Protein AF-A0A7V9NZJ7-F1 (afdb_monomer_lite)

Radius of gyration: 28.9 Å; chains: 1; bounding box: 64×53×87 Å

Foldseek 3Di:
DPDPAFFPPPLQVPLVPVPPDFKWKKKKKKKKFKDDPDPVQLQFWKKKKFWDFDDDPQFKHWPDKDKPDQAPDWDADPQGIIIGIRGRDGNVVVVHRMIMIIITMMGGAQAQQVLVVPWDPDDPDDPLVVLLDDDPLQNLVDPVLLVVLVPQDDPDPLSSLQSLLVVLLVQEDEDDDDPDDQGQVRCNVVSYDHLRNSARVSSSSCSNVVWRKFKFWFWFQDPVFAIDTGIWMWTQDRGRGTHTAGSRQVNDPPRPGHNGDDRRGTGTRGRDPPDDSMDMDTDDPDDRMDIDMGMTMDTVSVVLSVLSVVLVVCVSRVVLVSNLVSLVVNCVVPVLQLSSLLSNLLSCLLVVNNVSSVVSLVSSCVSDDALLSNLSSLQSQLLSCLSVLNLPSNLVSNVSSVVSPDQPLVSLVVDCSNVSVPVPVSSVVVSVVNVVVVVVVVVD

Secondary structure (DSSP, 8-state):
----SS---TTTGGGGGTT---EEEEEEEEEEEEE-SSGGGGG--EEEEEEE---BTTTEEEEEEEESS--SEEEE-TT--EEEEEEEE-TTTTT-SEEEEEEEEEEE--SHHHHTTS-----TT---GGGGS--TT--TTSHHHHHHHHH---SSHHHHHHHHHHHHHHH-EE---SS---HHHHHHHHTEE-HHHHHHHHHHHHHHTT--EEEEEEEEE-TTS-EEEEEEEEEEETTTEEEEE-STTTSSTT----SS---S--EEEES-SS--SEEEEESSS----EEEEEEEEEEHHHHHHHHHHHHHHHHHTT-HHHHHHHHHHHHHH-TT-HHHHHHHHHHHHHTT-HHHHHHHHHHHHHT--SHHHHHHHHHHHHHHHHHTT-HHHHHHHHHHHHHTT---GGGGGT-GGGGGGTT-HHHHHHHHHHHHHHHHHTT-

Structure (mmCIF, N/CA/C/O backbone):
data_AF-A0A7V9NZJ7-F1
#
_entry.id   AF-A0A7V9NZJ7-F1
#
loop_
_atom_site.group_PDB
_atom_site.id
_atom_site.type_symbol
_atom_site.label_atom_id
_atom_site.label_alt_id
_atom_site.label_comp_id
_atom_site.label_asym_id
_atom_site.label_entity_id
_atom_site.label_seq_id
_atom_site.pdbx_PDB_ins_code
_atom_site.Cartn_x
_atom_site.Cartn_y
_atom_site.Cartn_z
_atom_site.occupancy
_atom_site.B_iso_or_equiv
_atom_site.auth_seq_id
_atom_site.auth_comp_id
_atom_site.auth_asym_id
_atom_site.auth_atom_id
_atom_site.pdbx_PDB_model_num
ATOM 1 N N . MET A 1 1 ? 18.614 18.823 -42.429 1.00 33.00 1 MET A N 1
ATOM 2 C CA . MET A 1 1 ? 18.811 18.568 -40.984 1.00 33.00 1 MET A CA 1
ATOM 3 C C . MET A 1 1 ? 17.503 18.746 -40.185 1.00 33.00 1 MET A C 1
ATOM 5 O O . MET A 1 1 ? 17.536 19.341 -39.121 1.00 33.00 1 MET A O 1
ATOM 9 N N . ILE A 1 2 ? 16.348 18.247 -40.675 1.00 29.45 2 ILE A N 1
ATOM 10 C CA . ILE A 1 2 ? 15.024 18.348 -39.999 1.00 29.45 2 ILE A CA 1
ATOM 11 C C . ILE A 1 2 ? 14.151 17.109 -40.333 1.00 29.45 2 ILE A C 1
ATOM 13 O O . ILE A 1 2 ? 13.034 17.234 -40.807 1.00 29.45 2 ILE A O 1
ATOM 17 N N . TYR A 1 3 ? 14.663 15.882 -40.166 1.00 27.58 3 TYR A N 1
ATOM 18 C CA . TYR A 1 3 ? 13.853 14.658 -40.391 1.00 27.58 3 TYR A CA 1
ATOM 19 C C . TYR A 1 3 ? 14.073 13.540 -39.357 1.00 27.58 3 TYR A C 1
ATOM 21 O O . TYR A 1 3 ? 13.580 12.434 -39.530 1.00 27.58 3 TYR A O 1
ATOM 29 N N . PHE A 1 4 ? 14.770 13.817 -38.251 1.00 34.81 4 PHE A N 1
ATOM 30 C CA . PHE A 1 4 ? 15.148 12.799 -37.258 1.00 34.81 4 PHE A CA 1
ATOM 31 C C . PHE A 1 4 ? 14.179 12.663 -36.066 1.00 34.81 4 PHE A C 1
ATOM 33 O O . PHE A 1 4 ? 14.519 12.019 -35.080 1.00 34.81 4 PHE A O 1
ATOM 40 N N . GLN A 1 5 ? 12.998 13.295 -36.103 1.00 34.09 5 GLN A N 1
ATOM 41 C CA . GLN A 1 5 ? 12.255 13.609 -34.870 1.00 34.09 5 GLN A CA 1
ATOM 42 C C . GLN A 1 5 ? 10.974 12.813 -34.586 1.00 34.09 5 GLN A C 1
ATOM 44 O O . GLN A 1 5 ? 10.240 13.155 -33.664 1.00 34.09 5 GLN A O 1
ATOM 49 N N . LYS A 1 6 ? 10.688 11.733 -35.306 1.00 40.31 6 LYS A N 1
ATOM 50 C CA . LYS A 1 6 ? 9.642 10.781 -34.902 1.00 40.31 6 LYS A CA 1
ATOM 51 C C . LYS A 1 6 ? 10.144 9.375 -35.188 1.00 40.31 6 LYS A C 1
ATOM 53 O O . LYS A 1 6 ? 11.009 9.212 -36.033 1.00 40.31 6 LYS A O 1
ATOM 58 N N . TYR A 1 7 ? 9.568 8.387 -34.513 1.00 48.06 7 TYR A N 1
ATOM 59 C CA . TYR A 1 7 ? 9.777 6.951 -34.750 1.00 48.06 7 TYR A CA 1
ATOM 60 C C . TYR A 1 7 ? 10.950 6.322 -33.986 1.00 48.06 7 TYR A C 1
ATOM 62 O O . TYR A 1 7 ? 11.879 5.774 -34.560 1.00 48.06 7 TYR A O 1
ATOM 70 N N . VAL A 1 8 ? 10.832 6.307 -32.653 1.00 45.94 8 VAL A N 1
ATOM 71 C CA . VAL A 1 8 ? 11.289 5.153 -31.863 1.00 45.94 8 VAL A CA 1
ATOM 72 C C . VAL A 1 8 ? 10.208 4.810 -30.838 1.00 45.94 8 VAL A C 1
ATOM 74 O O . VAL A 1 8 ? 10.209 5.314 -29.717 1.00 45.94 8 VAL A O 1
ATOM 77 N N . LEU A 1 9 ? 9.198 4.040 -31.257 1.00 43.78 9 LEU A N 1
ATOM 78 C CA . LEU A 1 9 ? 8.017 3.770 -30.422 1.00 43.78 9 LEU A CA 1
ATOM 79 C C . LEU A 1 9 ? 7.878 2.301 -29.997 1.00 43.78 9 LEU A C 1
ATOM 81 O O . LEU A 1 9 ? 7.206 2.036 -29.003 1.00 43.78 9 LEU A O 1
ATOM 85 N N . PHE A 1 10 ? 8.480 1.342 -30.711 1.00 44.69 10 PHE A N 1
ATOM 86 C CA . PHE A 1 10 ? 8.001 -0.038 -30.595 1.00 44.69 10 PHE A CA 1
ATOM 87 C C . PHE A 1 10 ? 8.558 -0.850 -29.427 1.00 44.69 10 PHE A C 1
ATOM 89 O O . PHE A 1 10 ? 7.776 -1.513 -28.752 1.00 44.69 10 PHE A O 1
ATOM 96 N N . ILE A 1 11 ? 9.851 -0.737 -29.101 1.00 47.97 11 ILE A N 1
ATOM 97 C CA . ILE A 1 11 ? 10.408 -1.464 -27.942 1.00 47.97 11 ILE A CA 1
ATOM 98 C C . ILE A 1 11 ? 9.676 -1.032 -26.641 1.00 47.97 11 ILE A C 1
ATOM 100 O O . ILE A 1 11 ? 9.619 -1.780 -25.667 1.00 47.97 11 ILE A O 1
ATOM 104 N N . PHE A 1 12 ? 9.068 0.167 -26.611 1.00 45.16 12 PHE A N 1
ATOM 105 C CA . PHE A 1 12 ? 8.536 0.803 -25.396 1.00 45.16 12 PHE A CA 1
ATOM 106 C C . PHE A 1 12 ? 7.021 0.650 -25.180 1.00 45.16 12 PHE A C 1
ATOM 108 O O . PHE A 1 12 ? 6.552 0.882 -24.068 1.00 45.16 12 PHE A O 1
ATOM 115 N N . LEU A 1 13 ? 6.253 0.198 -26.182 1.00 40.97 13 LEU A N 1
ATOM 116 C CA . LEU A 1 13 ? 4.822 -0.136 -26.020 1.00 40.97 13 LEU A CA 1
ATOM 117 C C . LEU A 1 13 ? 4.580 -1.251 -24.982 1.00 40.97 13 LEU A C 1
ATOM 119 O O . LEU A 1 13 ? 3.472 -1.417 -24.487 1.00 40.97 13 LEU A O 1
ATOM 123 N N . VAL A 1 14 ? 5.638 -1.971 -24.617 1.00 44.75 14 VAL A N 1
ATOM 124 C CA . VAL A 1 14 ? 5.648 -3.125 -23.717 1.00 44.75 14 VAL A CA 1
ATOM 125 C C . VAL A 1 14 ? 5.665 -2.750 -22.231 1.00 44.75 14 VAL A C 1
ATOM 127 O O . VAL A 1 14 ? 5.232 -3.533 -21.393 1.00 44.75 14 VAL A O 1
ATOM 130 N N . LEU A 1 15 ? 6.130 -1.550 -21.874 1.00 41.34 15 LEU A N 1
ATOM 131 C CA . LEU A 1 15 ? 6.239 -1.145 -20.465 1.00 41.34 15 LEU A CA 1
ATOM 132 C C . LEU A 1 15 ? 4.895 -0.739 -19.840 1.00 41.34 15 LEU A C 1
ATOM 134 O O . LEU A 1 15 ? 4.822 -0.517 -18.633 1.00 41.34 15 LEU A O 1
ATOM 138 N N . LEU A 1 16 ? 3.819 -0.705 -20.633 1.00 38.94 16 LEU A N 1
ATOM 139 C CA . LEU A 1 16 ? 2.451 -0.537 -20.134 1.00 38.94 16 LEU A CA 1
ATOM 140 C C . LEU A 1 16 ? 1.949 -1.754 -19.335 1.00 38.94 16 LEU A C 1
ATOM 142 O O . LEU A 1 16 ? 1.051 -1.589 -18.509 1.00 38.94 16 LEU A O 1
ATOM 146 N N . ASP A 1 17 ? 2.567 -2.930 -19.498 1.00 36.38 17 ASP A N 1
ATOM 147 C CA . ASP A 1 17 ? 2.198 -4.153 -18.769 1.00 36.38 17 ASP A CA 1
ATOM 148 C C . ASP A 1 17 ? 2.921 -4.327 -17.417 1.00 36.38 17 ASP A C 1
ATOM 150 O O . ASP A 1 17 ? 2.746 -5.338 -16.740 1.00 36.38 17 ASP A O 1
ATOM 154 N N . LEU A 1 18 ? 3.659 -3.319 -16.929 1.00 40.25 18 LEU A N 1
ATOM 155 C CA . LEU A 1 18 ? 4.255 -3.335 -15.577 1.00 40.25 18 LEU A CA 1
ATOM 156 C C . LEU A 1 18 ? 3.241 -3.138 -14.430 1.00 40.25 18 LEU A C 1
ATOM 158 O O . LEU A 1 18 ? 3.627 -2.927 -13.282 1.00 40.25 18 LEU A O 1
ATOM 162 N N . ASN A 1 19 ? 1.937 -3.233 -14.693 1.00 38.91 19 ASN A N 1
ATOM 163 C CA . ASN A 1 19 ? 0.907 -3.101 -13.659 1.00 38.91 19 ASN A CA 1
ATOM 164 C C . ASN A 1 19 ? 0.523 -4.418 -12.970 1.00 38.91 19 ASN A C 1
ATOM 166 O O . ASN A 1 19 ? -0.465 -4.457 -12.233 1.00 38.91 19 ASN A O 1
ATOM 170 N N . SER A 1 20 ? 1.281 -5.502 -13.154 1.00 36.44 20 SER A N 1
ATOM 171 C CA . SER A 1 20 ? 0.914 -6.792 -12.566 1.00 36.44 20 SER A CA 1
ATOM 172 C C . SER A 1 20 ? 2.040 -7.529 -11.850 1.00 36.44 20 SER A C 1
ATOM 174 O O . SER A 1 20 ? 2.214 -8.718 -12.083 1.00 36.44 20 SER A O 1
ATOM 176 N N . LEU A 1 21 ? 2.723 -6.893 -10.894 1.00 40.41 21 LEU A N 1
ATOM 177 C CA . LEU A 1 21 ? 3.307 -7.625 -9.763 1.00 40.41 21 LEU A CA 1
ATOM 178 C C . LEU A 1 21 ? 3.013 -6.872 -8.456 1.00 40.41 21 LEU A C 1
ATOM 180 O O . LEU A 1 21 ? 3.384 -5.723 -8.258 1.00 40.41 21 LEU A O 1
ATOM 184 N N . ALA A 1 22 ? 2.246 -7.531 -7.588 1.00 55.06 22 ALA A N 1
ATOM 185 C CA . ALA A 1 22 ? 1.467 -6.988 -6.474 1.00 55.06 22 ALA A CA 1
ATOM 186 C C . ALA A 1 22 ? 2.291 -6.573 -5.233 1.00 55.06 22 ALA A C 1
ATOM 188 O O . ALA A 1 22 ? 1.862 -6.795 -4.099 1.00 55.06 22 ALA A O 1
ATOM 189 N N . GLN A 1 23 ? 3.470 -5.985 -5.437 1.00 67.75 23 GLN A N 1
ATOM 190 C CA . GLN A 1 23 ? 4.415 -5.615 -4.387 1.00 67.75 23 GLN A CA 1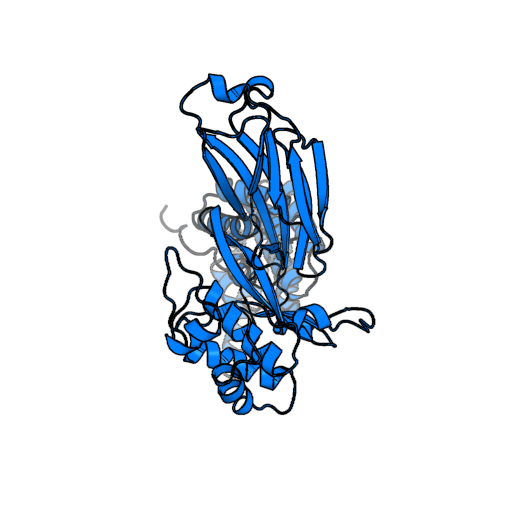
ATOM 191 C C . GLN A 1 23 ? 4.883 -4.165 -4.566 1.00 67.75 23 GLN A C 1
ATOM 193 O O . GLN A 1 23 ? 5.231 -3.770 -5.674 1.00 67.75 23 GLN A O 1
ATOM 198 N N . ARG A 1 24 ? 4.885 -3.367 -3.491 1.00 80.00 24 ARG A N 1
ATOM 199 C CA . ARG A 1 24 ? 5.518 -2.037 -3.478 1.00 80.00 24 ARG A CA 1
ATOM 200 C C . ARG A 1 24 ? 6.607 -1.987 -2.428 1.00 80.00 24 ARG A C 1
ATOM 202 O O . ARG A 1 24 ? 6.366 -2.374 -1.288 1.00 80.00 24 ARG A O 1
ATOM 209 N N . ASP A 1 25 ? 7.758 -1.458 -2.810 1.00 85.62 25 ASP A N 1
ATOM 210 C CA . ASP A 1 25 ? 8.881 -1.224 -1.914 1.00 85.62 25 ASP A CA 1
ATOM 211 C C . ASP A 1 25 ? 8.935 0.259 -1.553 1.00 85.62 25 ASP A C 1
ATOM 213 O O . ASP A 1 25 ? 8.889 1.146 -2.406 1.00 85.62 25 ASP A O 1
ATOM 217 N N . LEU A 1 26 ? 8.989 0.538 -0.260 1.00 89.19 26 LEU A N 1
ATOM 218 C CA . LEU A 1 26 ? 8.796 1.860 0.306 1.00 89.19 26 LEU A CA 1
ATOM 219 C C . LEU A 1 26 ? 9.878 2.147 1.348 1.00 89.19 26 LEU A C 1
ATOM 221 O O . LEU A 1 26 ? 10.315 1.263 2.082 1.00 89.19 26 LEU A O 1
ATOM 225 N N . ILE A 1 27 ? 10.258 3.414 1.470 1.00 92.75 27 ILE A N 1
ATOM 226 C CA . ILE A 1 27 ? 11.019 3.924 2.608 1.00 92.75 27 ILE A CA 1
ATOM 227 C C . ILE A 1 27 ? 10.071 4.771 3.448 1.00 92.75 27 ILE A C 1
ATOM 229 O O . ILE A 1 27 ? 9.738 5.896 3.077 1.00 92.75 27 ILE A O 1
ATOM 233 N N . LEU A 1 28 ? 9.643 4.229 4.584 1.00 95.69 28 LEU A N 1
ATOM 234 C CA . LEU A 1 28 ? 8.806 4.923 5.554 1.00 95.69 28 LEU A CA 1
ATOM 235 C C . LEU A 1 28 ? 9.693 5.607 6.591 1.00 95.69 28 LEU A C 1
ATOM 237 O O . LEU A 1 28 ? 10.526 4.961 7.221 1.00 95.69 28 LEU A O 1
ATOM 241 N N . LYS A 1 29 ? 9.478 6.896 6.830 1.00 96.38 29 LYS A N 1
ATOM 242 C CA . LYS A 1 29 ? 10.097 7.622 7.938 1.00 96.38 29 LYS A CA 1
ATOM 243 C C . LYS A 1 29 ? 9.020 8.088 8.894 1.00 96.38 29 LYS A C 1
ATOM 245 O O . LYS A 1 29 ? 8.094 8.775 8.471 1.00 96.38 29 LYS A O 1
ATOM 250 N N . ARG A 1 30 ? 9.172 7.750 10.171 1.00 96.25 30 ARG A N 1
ATOM 251 C CA . ARG A 1 30 ? 8.330 8.255 11.260 1.00 96.25 30 ARG A CA 1
ATOM 252 C C . ARG A 1 30 ? 9.206 8.994 12.248 1.00 96.25 30 ARG A C 1
ATOM 254 O O . ARG A 1 30 ? 10.313 8.546 12.557 1.00 96.25 30 ARG A O 1
ATOM 261 N N . SER A 1 31 ? 8.734 10.134 12.732 1.00 94.62 31 SER A N 1
ATOM 262 C CA . SER A 1 31 ? 9.536 10.959 13.626 1.00 94.62 31 SER A CA 1
ATOM 263 C C . SER A 1 31 ? 8.734 11.687 14.687 1.00 94.62 31 SER A C 1
ATOM 265 O O . SER A 1 31 ? 7.690 12.270 14.408 1.00 94.62 31 SER A O 1
ATOM 267 N N . LEU A 1 32 ? 9.277 11.693 15.900 1.00 93.62 32 LEU A N 1
ATOM 268 C CA . LEU A 1 32 ? 8.816 12.518 17.006 1.00 93.62 32 LEU A CA 1
ATOM 269 C C . LEU A 1 32 ? 9.651 13.789 17.014 1.00 93.62 32 LEU A C 1
ATOM 271 O O . LEU A 1 32 ? 10.858 13.736 17.244 1.00 93.62 32 LEU A O 1
ATOM 275 N N . THR A 1 33 ? 9.026 14.925 16.726 1.00 91.00 33 THR A N 1
ATOM 276 C CA . THR A 1 33 ? 9.670 16.238 16.824 1.00 91.00 33 THR A CA 1
ATOM 277 C C . THR A 1 33 ? 9.140 16.961 18.044 1.00 91.00 33 THR A C 1
ATOM 279 O O . THR A 1 33 ? 7.929 17.165 18.162 1.00 91.00 33 THR A O 1
ATOM 282 N N . ILE A 1 34 ? 10.043 17.360 18.933 1.00 85.56 34 ILE A N 1
ATOM 283 C CA . ILE A 1 34 ? 9.694 18.205 20.068 1.00 85.56 34 ILE A CA 1
ATOM 284 C C . ILE A 1 34 ? 9.674 19.654 19.615 1.00 85.56 34 ILE A C 1
ATOM 286 O O . ILE A 1 34 ? 10.623 20.153 19.012 1.00 85.56 34 ILE A O 1
ATOM 290 N N . LYS A 1 35 ? 8.580 20.337 19.937 1.00 84.12 35 LYS A N 1
ATOM 291 C CA . LYS A 1 35 ? 8.492 21.790 19.893 1.00 84.12 35 LYS A CA 1
ATOM 292 C C . LYS A 1 35 ? 8.409 22.294 21.320 1.00 84.12 35 LYS A C 1
ATOM 294 O O . LYS A 1 35 ? 7.365 22.158 21.959 1.00 84.12 35 LYS A O 1
ATOM 299 N N . CYS A 1 36 ? 9.505 22.872 21.791 1.00 75.62 36 CYS A N 1
ATOM 300 C CA . CYS A 1 36 ? 9.575 23.465 23.110 1.00 75.62 36 CYS A CA 1
ATOM 301 C C . CYS A 1 36 ? 9.910 24.962 23.000 1.00 75.62 36 CYS A C 1
ATOM 303 O O . CYS A 1 36 ? 10.921 25.296 22.381 1.00 75.62 36 CYS A O 1
ATOM 305 N N . PRO A 1 37 ? 9.088 25.856 23.576 1.00 70.56 37 PRO A N 1
ATOM 306 C CA . PRO A 1 37 ? 9.352 27.291 23.576 1.00 70.56 37 PRO A CA 1
ATOM 307 C C . PRO A 1 37 ? 10.453 27.717 24.565 1.00 70.56 37 PRO A C 1
ATOM 309 O O . PRO A 1 37 ? 11.031 28.781 24.372 1.00 70.56 37 PRO A O 1
ATOM 312 N N . ASN A 1 38 ? 10.768 26.912 25.592 1.00 74.44 38 ASN A N 1
ATOM 313 C CA . ASN A 1 38 ? 11.798 27.223 26.594 1.00 74.44 38 ASN A CA 1
ATOM 314 C C . ASN A 1 38 ? 12.876 26.108 26.663 1.00 74.44 38 ASN A C 1
ATOM 316 O O . ASN A 1 38 ? 12.542 24.949 26.929 1.00 74.44 38 ASN A O 1
ATOM 320 N N . PRO A 1 39 ? 14.166 26.431 26.454 1.00 71.88 39 PRO A N 1
ATOM 321 C CA . PRO A 1 39 ? 15.285 25.492 26.554 1.00 71.88 39 PRO A CA 1
ATOM 322 C C . PRO A 1 39 ? 15.351 24.661 27.843 1.00 71.88 39 PRO A C 1
ATOM 324 O O . PRO A 1 39 ? 15.835 23.535 27.796 1.00 71.88 39 PRO A O 1
ATOM 327 N N . GLU A 1 40 ? 14.849 25.147 28.979 1.00 70.31 40 GLU A N 1
ATOM 328 C CA . GLU A 1 40 ? 14.920 24.411 30.251 1.00 70.31 40 GLU A CA 1
ATOM 329 C C . GLU A 1 40 ? 14.181 23.069 30.197 1.00 70.31 40 GLU A C 1
ATOM 331 O O . GLU A 1 40 ? 14.668 22.078 30.727 1.00 70.31 40 GLU A O 1
ATOM 336 N N . TYR A 1 41 ? 13.074 22.959 29.459 1.00 70.88 41 TYR A N 1
ATOM 337 C CA . TYR A 1 41 ? 12.373 21.676 29.324 1.00 70.88 41 TYR A CA 1
ATOM 338 C C . TYR A 1 41 ? 13.099 20.676 28.420 1.00 70.88 41 TYR A C 1
ATOM 340 O O . TYR A 1 41 ? 12.739 19.500 28.411 1.00 70.88 41 TYR A O 1
ATOM 348 N N . PHE A 1 42 ? 14.138 21.091 27.684 1.00 75.06 42 PHE A N 1
ATOM 349 C CA . PHE A 1 42 ? 14.973 20.142 26.949 1.00 75.06 42 PHE A CA 1
ATOM 350 C C . PHE A 1 42 ? 15.777 19.240 27.880 1.00 75.06 42 PHE A C 1
ATOM 352 O O . PHE A 1 42 ? 16.128 18.141 27.451 1.00 75.06 42 PHE A O 1
ATOM 359 N N . ILE A 1 43 ? 16.054 19.672 29.119 1.00 76.56 43 ILE A N 1
ATOM 360 C CA . ILE A 1 43 ? 16.781 18.864 30.107 1.00 76.56 43 ILE A CA 1
ATOM 361 C C . ILE A 1 43 ? 15.881 17.798 30.743 1.00 76.56 43 ILE A C 1
ATOM 363 O O . ILE A 1 43 ? 16.395 16.810 31.269 1.00 76.56 43 ILE A O 1
ATOM 367 N N . ASN A 1 44 ? 14.553 17.964 30.664 1.00 80.81 44 ASN A N 1
ATOM 368 C CA . ASN A 1 44 ? 13.604 17.030 31.253 1.00 80.81 44 ASN A CA 1
ATOM 369 C C . ASN A 1 44 ? 13.707 15.667 30.580 1.00 80.81 44 ASN A C 1
ATOM 371 O O . ASN A 1 44 ? 13.668 15.528 29.354 1.00 80.81 44 ASN A O 1
ATOM 375 N N . ARG A 1 45 ? 13.810 14.633 31.411 1.00 87.56 45 ARG A N 1
ATOM 376 C CA . ARG A 1 45 ? 13.900 13.259 30.943 1.00 87.56 45 ARG A CA 1
ATOM 377 C C . ARG A 1 45 ? 12.519 12.636 30.857 1.00 87.56 45 ARG A C 1
ATOM 379 O O . ARG A 1 45 ? 11.797 12.528 31.847 1.00 87.56 45 ARG A O 1
ATOM 386 N N . CYS A 1 46 ? 12.183 12.181 29.660 1.00 88.62 46 CYS A N 1
ATOM 387 C CA . CYS A 1 46 ? 10.910 11.557 29.339 1.00 88.62 46 CYS A CA 1
ATOM 388 C C . CYS A 1 46 ? 11.124 10.178 28.718 1.00 88.62 46 CYS A C 1
ATOM 390 O O . CYS A 1 46 ? 12.163 9.882 28.129 1.00 88.62 46 CYS A O 1
ATOM 392 N N . SER A 1 47 ? 10.111 9.332 28.819 1.00 91.94 47 SER A N 1
ATOM 393 C CA . SER A 1 47 ? 9.983 8.107 28.053 1.00 91.94 47 SER A CA 1
ATOM 394 C C . SER A 1 47 ? 9.066 8.340 26.860 1.00 91.94 47 SER A C 1
ATOM 396 O O . SER A 1 47 ? 7.934 8.793 27.022 1.00 91.94 47 SER A O 1
ATOM 398 N N . TYR A 1 48 ? 9.548 8.000 25.668 1.00 92.69 48 TYR A N 1
ATOM 399 C CA . TYR A 1 48 ? 8.815 8.154 24.412 1.00 92.69 48 TYR A CA 1
ATOM 400 C C . TYR A 1 48 ? 8.562 6.786 23.804 1.00 92.69 48 TYR A C 1
ATOM 402 O O . TYR A 1 48 ? 9.510 6.035 23.591 1.00 92.69 48 TYR A O 1
ATOM 410 N N . ASN A 1 49 ? 7.307 6.477 23.496 1.00 95.06 49 ASN A N 1
ATOM 411 C CA . ASN A 1 49 ? 6.928 5.276 22.765 1.00 95.06 49 ASN A CA 1
ATOM 412 C C . ASN A 1 49 ? 6.353 5.682 21.415 1.00 95.06 49 ASN A C 1
ATOM 414 O O . ASN A 1 49 ? 5.390 6.447 21.373 1.00 95.06 49 ASN A O 1
ATOM 418 N N . LEU A 1 50 ? 6.922 5.151 20.337 1.00 96.81 50 LEU A N 1
ATOM 419 C CA . LEU A 1 50 ? 6.435 5.347 18.976 1.00 96.81 50 LEU A CA 1
ATOM 420 C C . LEU A 1 50 ? 5.945 4.016 18.414 1.00 96.81 50 LEU A C 1
ATOM 422 O O . LEU A 1 50 ? 6.729 3.073 18.299 1.00 96.81 50 LEU A O 1
ATOM 426 N N . LEU A 1 51 ? 4.668 3.963 18.041 1.00 96.94 51 LEU A N 1
ATOM 427 C CA . LEU A 1 51 ? 4.101 2.857 17.279 1.00 96.94 51 LEU A CA 1
ATOM 428 C C . LEU A 1 51 ? 4.689 2.871 15.867 1.00 96.94 51 LEU A C 1
ATOM 430 O O . LEU A 1 51 ? 4.647 3.897 15.173 1.00 96.94 51 LEU A O 1
ATOM 434 N N . VAL A 1 52 ? 5.209 1.725 15.438 1.00 96.75 52 VAL A N 1
ATOM 435 C CA . VAL A 1 52 ? 5.771 1.526 14.102 1.00 96.75 52 VAL A CA 1
ATOM 436 C C . VAL A 1 52 ? 5.192 0.271 13.445 1.00 96.75 52 VAL A C 1
ATOM 438 O O . VAL A 1 52 ? 4.806 -0.672 14.139 1.00 96.75 52 VAL A O 1
ATOM 441 N N . PRO A 1 53 ? 5.141 0.218 12.104 1.00 96.06 53 PRO A N 1
ATOM 442 C CA . PRO A 1 53 ? 4.852 -1.024 11.399 1.00 96.06 53 PRO A CA 1
ATOM 443 C C . PRO A 1 53 ? 5.886 -2.114 11.717 1.00 96.06 53 PRO A C 1
ATOM 445 O O . PRO A 1 53 ? 7.056 -1.828 11.979 1.00 96.06 53 PRO A O 1
ATOM 448 N N . PHE A 1 54 ? 5.459 -3.372 11.634 1.00 94.00 54 PHE A N 1
ATOM 449 C CA . PHE A 1 54 ? 6.310 -4.566 11.713 1.00 94.00 54 PHE A CA 1
ATOM 450 C C . PHE A 1 54 ? 5.874 -5.595 10.663 1.00 94.00 54 PHE A C 1
ATOM 452 O O . PHE A 1 54 ? 4.805 -5.454 10.066 1.00 94.00 54 PHE A O 1
ATOM 459 N N . SER A 1 55 ? 6.696 -6.615 10.415 1.00 93.19 55 SER A N 1
ATOM 460 C CA . SER A 1 55 ? 6.410 -7.644 9.409 1.00 93.19 55 SER A CA 1
ATOM 461 C C . SER A 1 55 ? 5.148 -8.442 9.754 1.00 93.19 55 SER A C 1
ATOM 463 O O . SER A 1 55 ? 5.033 -9.013 10.839 1.00 93.19 55 SER A O 1
ATOM 465 N N . ARG A 1 56 ? 4.210 -8.511 8.807 1.00 88.94 56 ARG A N 1
ATOM 466 C CA . ARG A 1 56 ? 2.973 -9.296 8.886 1.00 88.94 56 ARG A CA 1
ATOM 467 C C . ARG A 1 56 ? 2.905 -10.220 7.666 1.00 88.94 56 ARG A C 1
ATOM 469 O O . ARG A 1 56 ? 2.819 -9.708 6.545 1.00 88.94 56 ARG A O 1
ATOM 476 N N . PRO A 1 57 ? 2.945 -11.553 7.855 1.00 84.19 57 PRO A N 1
ATOM 477 C CA . PRO A 1 57 ? 2.945 -12.510 6.752 1.00 84.19 57 PRO A CA 1
ATOM 478 C C . PRO A 1 57 ? 1.843 -12.232 5.724 1.00 84.19 57 PRO A C 1
ATOM 480 O O . PRO A 1 57 ? 0.704 -11.948 6.085 1.00 84.19 57 PRO A O 1
ATOM 483 N N . GLY A 1 58 ? 2.207 -12.267 4.440 1.00 80.62 58 GLY A N 1
ATOM 484 C CA . GLY A 1 58 ? 1.288 -12.038 3.318 1.00 80.62 58 GLY A CA 1
ATOM 485 C C . GLY A 1 58 ? 0.867 -10.582 3.076 1.00 80.62 58 GLY A C 1
ATOM 486 O O . GLY A 1 58 ? 0.290 -10.308 2.029 1.00 80.62 58 GLY A O 1
ATOM 487 N N . LYS A 1 59 ? 1.178 -9.651 3.990 1.00 87.94 59 LYS A N 1
ATOM 488 C CA . LYS A 1 59 ? 0.704 -8.254 3.945 1.00 87.94 59 LYS A CA 1
ATOM 489 C C . LYS A 1 59 ? 1.843 -7.253 3.838 1.00 87.94 59 LYS A C 1
ATOM 491 O O . LYS A 1 59 ? 1.847 -6.401 2.958 1.00 87.94 59 LYS A O 1
ATOM 496 N N . GLN A 1 60 ? 2.833 -7.361 4.719 1.00 92.94 60 GLN A N 1
ATOM 497 C CA . GLN A 1 60 ? 3.983 -6.466 4.698 1.00 92.94 60 GLN A CA 1
ATOM 498 C C . GLN A 1 60 ? 5.223 -7.108 5.310 1.00 92.94 60 GLN A C 1
ATOM 500 O O . GLN A 1 60 ? 5.143 -7.904 6.244 1.00 92.94 60 GLN A O 1
ATOM 505 N N . GLU A 1 61 ? 6.382 -6.701 4.826 1.00 94.12 61 GLU A N 1
ATOM 506 C CA . GLU A 1 61 ? 7.684 -7.092 5.338 1.00 94.12 61 GLU A CA 1
ATOM 507 C C . GLU A 1 61 ? 8.473 -5.824 5.664 1.00 94.12 61 GLU A C 1
ATOM 509 O O . GLU A 1 61 ? 8.574 -4.913 4.842 1.00 94.12 61 GLU A O 1
ATOM 514 N N . ILE A 1 62 ? 9.009 -5.759 6.880 1.00 94.94 62 ILE A N 1
ATOM 515 C CA . ILE A 1 62 ? 9.941 -4.720 7.305 1.00 94.94 62 ILE A CA 1
ATOM 516 C C . ILE A 1 62 ? 11.318 -5.359 7.390 1.00 94.94 62 ILE A C 1
ATOM 518 O O . ILE A 1 62 ? 11.552 -6.215 8.244 1.00 94.94 62 ILE A O 1
ATOM 522 N N . SER A 1 63 ? 12.215 -4.966 6.490 1.00 92.75 63 SER A N 1
ATOM 523 C CA . SER A 1 63 ? 13.542 -5.582 6.377 1.00 92.75 63 SER A CA 1
ATOM 524 C C . SER A 1 63 ? 14.618 -4.838 7.167 1.00 92.75 63 SER A C 1
ATOM 526 O O . SER A 1 63 ? 15.695 -5.373 7.402 1.00 92.75 63 SER A O 1
ATOM 528 N N . GLU A 1 64 ? 14.365 -3.583 7.544 1.00 93.12 64 GLU A N 1
ATOM 529 C CA . GLU A 1 64 ? 15.354 -2.725 8.195 1.00 93.12 64 GLU A CA 1
ATOM 530 C C . GLU A 1 64 ? 14.676 -1.651 9.049 1.00 93.12 64 GLU A C 1
ATOM 532 O O . GLU A 1 64 ? 13.674 -1.067 8.631 1.00 93.12 64 GLU A O 1
ATOM 537 N N . TYR A 1 65 ? 15.280 -1.348 10.203 1.00 95.75 65 TYR A N 1
ATOM 538 C CA . TYR A 1 65 ? 15.007 -0.155 11.002 1.00 95.75 65 TYR A CA 1
ATOM 539 C C . TYR A 1 65 ? 16.317 0.614 11.202 1.00 95.75 65 TYR A C 1
ATOM 541 O O . TYR A 1 65 ? 17.266 0.093 11.783 1.00 95.75 65 TYR A O 1
ATOM 549 N N . LYS A 1 66 ? 16.365 1.868 10.751 1.00 97.12 66 LYS A N 1
ATOM 550 C CA . LYS A 1 66 ? 17.492 2.783 10.956 1.00 97.12 66 LYS A CA 1
ATOM 551 C C . LYS A 1 66 ? 17.051 3.950 11.825 1.00 97.12 66 LYS A C 1
ATOM 553 O O . LYS A 1 66 ? 16.112 4.661 11.473 1.00 97.12 66 LYS A O 1
ATOM 558 N N . TYR A 1 67 ? 17.740 4.162 12.936 1.00 95.81 67 TYR A N 1
ATOM 559 C CA . TYR A 1 67 ? 17.372 5.164 13.935 1.00 95.81 67 TYR A CA 1
ATOM 560 C C . TYR A 1 67 ? 18.309 6.373 13.876 1.00 95.81 67 TYR A C 1
ATOM 562 O O . TYR A 1 67 ? 19.511 6.199 13.683 1.00 95.81 67 TYR A O 1
ATOM 570 N N . SER A 1 68 ? 17.788 7.586 14.088 1.00 94.69 68 SER A N 1
ATOM 571 C CA . SER A 1 68 ? 18.643 8.754 14.361 1.00 94.69 68 SER A CA 1
ATOM 572 C C . SER A 1 68 ? 19.315 8.635 15.731 1.00 94.69 68 SER A C 1
ATOM 574 O O . SER A 1 68 ? 20.490 8.945 15.883 1.00 94.69 68 SER A O 1
ATOM 576 N N . VAL A 1 69 ? 18.567 8.132 16.714 1.00 94.19 69 VAL A N 1
ATOM 577 C CA . VAL A 1 69 ? 19.021 7.782 18.060 1.00 94.19 69 VAL A CA 1
ATOM 578 C C . VAL A 1 69 ? 18.474 6.395 18.362 1.00 94.19 69 VAL A C 1
ATOM 580 O O . VAL A 1 69 ? 17.262 6.192 18.280 1.00 94.19 69 VAL A O 1
ATOM 583 N N . ALA A 1 70 ? 19.334 5.441 18.718 1.00 95.12 70 ALA A N 1
ATOM 584 C CA . ALA A 1 70 ? 18.896 4.082 19.025 1.00 95.12 70 ALA A CA 1
ATOM 585 C C . ALA A 1 70 ? 17.890 4.069 20.201 1.00 95.12 70 ALA A C 1
ATOM 587 O O . ALA A 1 70 ? 18.127 4.746 21.211 1.00 95.12 70 ALA A O 1
ATOM 588 N N . PRO A 1 71 ? 16.761 3.341 20.089 1.00 96.31 71 PRO A N 1
ATOM 589 C CA . PRO A 1 71 ? 15.830 3.181 21.199 1.00 96.31 71 PRO A CA 1
ATOM 590 C C . PRO A 1 71 ? 16.471 2.367 22.330 1.00 96.31 71 PRO A C 1
ATOM 592 O O . PRO A 1 71 ? 17.358 1.549 22.100 1.00 96.31 71 PRO A O 1
ATOM 595 N N . PHE A 1 72 ? 16.004 2.586 23.561 1.00 95.94 72 PHE A N 1
ATOM 596 C CA . PHE A 1 72 ? 16.400 1.789 24.724 1.00 95.94 72 PHE A CA 1
ATOM 597 C C . PHE A 1 72 ? 15.991 0.325 24.545 1.00 95.94 72 PHE A C 1
ATOM 599 O O . PHE A 1 72 ? 16.782 -0.577 24.804 1.00 95.94 72 PHE A O 1
ATOM 606 N N . ASN A 1 73 ? 14.765 0.094 24.076 1.00 96.06 73 ASN A N 1
ATOM 607 C CA . ASN A 1 73 ? 14.322 -1.212 23.622 1.00 96.06 73 ASN A CA 1
ATOM 608 C C . ASN A 1 73 ? 13.245 -1.092 22.538 1.00 96.06 73 ASN A C 1
ATOM 610 O O . ASN A 1 73 ? 12.688 -0.026 22.260 1.00 96.06 73 ASN A O 1
ATOM 614 N N . VAL A 1 74 ? 12.972 -2.235 21.922 1.00 95.50 74 VAL A N 1
ATOM 615 C CA . VAL A 1 74 ? 11.869 -2.435 20.994 1.00 95.50 74 VAL A CA 1
ATOM 616 C C . VAL A 1 74 ? 11.047 -3.589 21.538 1.00 95.50 74 VAL A C 1
ATOM 618 O O . VAL A 1 74 ? 11.612 -4.616 21.914 1.00 95.50 74 VAL A O 1
ATOM 621 N N . PHE A 1 75 ? 9.732 -3.420 21.628 1.00 93.69 75 PHE A N 1
ATOM 622 C CA . PHE A 1 75 ? 8.862 -4.448 22.189 1.00 93.69 75 PHE A CA 1
ATOM 623 C C . PHE A 1 75 ? 7.573 -4.599 21.392 1.00 93.69 75 PHE A C 1
ATOM 625 O O . PHE A 1 75 ? 7.109 -3.673 20.723 1.00 93.69 75 PHE A O 1
ATOM 632 N N . LYS A 1 76 ? 6.994 -5.796 21.491 1.00 92.69 76 LYS A N 1
ATOM 633 C CA . LYS A 1 76 ? 5.723 -6.159 20.877 1.00 92.69 76 LYS A CA 1
ATOM 634 C C . LYS A 1 76 ? 4.680 -6.389 21.969 1.00 92.69 76 LYS A C 1
ATOM 636 O O . LYS A 1 76 ? 4.969 -7.086 22.937 1.00 92.69 76 LYS A O 1
ATOM 641 N N . THR A 1 77 ? 3.498 -5.798 21.835 1.00 89.81 77 THR A N 1
ATOM 642 C CA . THR A 1 77 ? 2.371 -6.035 22.753 1.00 89.81 77 THR A CA 1
ATOM 643 C C . THR A 1 77 ? 1.718 -7.391 22.469 1.00 89.81 77 THR A C 1
ATOM 645 O O . THR A 1 77 ? 1.899 -7.965 21.393 1.00 89.81 77 THR A O 1
ATOM 648 N N . GLU A 1 78 ? 0.890 -7.874 23.396 1.00 84.19 78 GLU A N 1
ATOM 649 C CA . GLU A 1 78 ? 0.067 -9.084 23.208 1.00 84.19 78 GLU A CA 1
ATOM 650 C C . GLU A 1 78 ? -0.849 -8.991 21.975 1.00 84.19 78 GLU A C 1
ATOM 652 O O . GLU A 1 78 ? -1.089 -9.977 21.284 1.00 84.19 78 GLU A O 1
ATOM 657 N N . ASN A 1 79 ? -1.288 -7.778 21.628 1.00 80.62 79 ASN A N 1
ATOM 658 C CA . ASN A 1 79 ? -2.129 -7.508 20.458 1.00 80.62 79 ASN A CA 1
ATOM 659 C C . ASN A 1 79 ? -1.334 -7.378 19.152 1.00 80.62 79 ASN A C 1
ATOM 661 O O . ASN A 1 79 ? -1.883 -7.029 18.105 1.00 80.62 79 ASN A O 1
ATOM 665 N N . ASN A 1 80 ? -0.046 -7.720 19.198 1.00 85.31 80 ASN A N 1
ATOM 666 C CA . ASN A 1 80 ? 0.894 -7.589 18.104 1.00 85.31 80 ASN A CA 1
ATOM 667 C C . ASN A 1 80 ? 1.066 -6.138 17.631 1.00 85.31 80 ASN A C 1
ATOM 669 O O . ASN A 1 80 ? 1.087 -5.904 16.429 1.00 85.31 80 ASN A O 1
ATOM 673 N N . ASP A 1 81 ? 1.210 -5.178 18.541 1.00 92.19 81 ASP A N 1
ATOM 674 C CA . ASP A 1 81 ? 1.624 -3.807 18.212 1.00 92.19 81 ASP A CA 1
ATOM 675 C C . ASP A 1 81 ? 3.105 -3.626 18.524 1.00 92.19 81 ASP A C 1
ATOM 677 O O . ASP A 1 81 ? 3.580 -4.126 19.542 1.00 92.19 81 ASP A O 1
ATOM 681 N N . TYR A 1 82 ? 3.841 -2.918 17.670 1.00 95.12 82 TYR A N 1
ATOM 682 C CA . TYR A 1 82 ? 5.296 -2.813 17.776 1.00 95.12 82 TYR A CA 1
ATOM 683 C C . TYR A 1 82 ? 5.719 -1.394 18.151 1.00 95.12 82 TYR A C 1
ATOM 685 O O . TYR A 1 82 ? 5.418 -0.438 17.435 1.00 95.12 82 TYR A O 1
ATOM 693 N N . PHE A 1 83 ? 6.412 -1.252 19.280 1.00 96.81 83 PHE A N 1
ATOM 694 C CA . PHE A 1 83 ? 6.808 0.040 19.830 1.00 96.81 83 PHE A CA 1
ATOM 695 C C . PHE A 1 83 ? 8.323 0.179 19.916 1.00 96.81 83 PHE A C 1
ATOM 697 O O . PHE A 1 83 ? 9.020 -0.705 20.417 1.00 96.81 83 PHE A O 1
ATOM 704 N N . LEU A 1 84 ? 8.816 1.338 19.484 1.00 97.25 84 LEU A N 1
ATOM 705 C CA . LEU A 1 84 ? 10.155 1.820 19.810 1.00 97.25 84 LEU A CA 1
ATOM 706 C C . LEU A 1 84 ? 10.069 2.650 21.084 1.00 97.25 84 LEU A C 1
ATOM 708 O O . LEU A 1 84 ? 9.240 3.560 21.156 1.00 97.25 84 LEU A O 1
ATOM 712 N N . ASN A 1 85 ? 10.923 2.367 22.064 1.00 96.50 85 ASN A N 1
ATOM 713 C CA . ASN A 1 85 ? 10.913 3.065 23.341 1.00 96.50 85 ASN A CA 1
ATOM 714 C C . ASN A 1 85 ? 12.252 3.749 23.615 1.00 96.50 85 ASN A C 1
ATOM 716 O O . ASN A 1 85 ? 13.298 3.110 23.692 1.00 96.50 85 ASN A O 1
ATOM 720 N N . TRP A 1 86 ? 12.211 5.061 23.823 1.00 95.12 86 TRP A N 1
ATOM 721 C CA . TRP A 1 86 ? 13.332 5.845 24.330 1.00 95.12 86 TRP A CA 1
ATOM 722 C C . TRP A 1 86 ? 13.063 6.173 25.788 1.00 95.12 86 TRP A C 1
ATOM 724 O O . TRP A 1 86 ? 12.419 7.175 26.085 1.00 95.12 86 TRP A O 1
ATOM 734 N N . LYS A 1 87 ? 13.509 5.300 26.694 1.00 94.31 87 LYS A N 1
ATOM 735 C CA . LYS A 1 87 ? 13.282 5.440 28.135 1.00 94.31 87 LYS A CA 1
ATOM 736 C C . LYS A 1 87 ? 14.152 6.537 28.743 1.00 94.31 87 LYS A C 1
ATOM 738 O O . LYS A 1 87 ? 15.371 6.519 28.568 1.00 94.31 87 LYS A O 1
ATOM 743 N N . ASN A 1 88 ? 13.527 7.412 29.530 1.00 91.44 88 ASN A N 1
ATOM 744 C CA . ASN A 1 88 ? 14.198 8.402 30.377 1.00 91.44 88 ASN A CA 1
ATOM 745 C C . ASN A 1 88 ? 15.267 9.238 29.635 1.00 91.44 88 ASN A C 1
ATOM 747 O O . ASN A 1 88 ? 16.389 9.397 30.120 1.00 91.44 88 ASN A O 1
ATOM 751 N N . LYS A 1 89 ? 14.930 9.715 28.431 1.00 89.06 89 LYS A N 1
ATOM 752 C CA . LYS A 1 89 ? 15.796 10.523 27.567 1.00 89.06 89 LYS A CA 1
ATOM 753 C C . LYS A 1 89 ? 15.444 12.002 27.643 1.00 89.06 89 LYS A C 1
ATOM 755 O O . LYS A 1 89 ? 14.270 12.367 27.633 1.00 89.06 89 LYS A O 1
ATOM 760 N N . SER A 1 90 ? 16.482 12.826 27.654 1.00 87.25 90 SER A N 1
ATOM 761 C CA . SER A 1 90 ? 16.417 14.279 27.523 1.00 87.25 90 SER A CA 1
ATOM 762 C C . SER A 1 90 ? 16.895 14.683 26.127 1.00 87.25 90 SER A C 1
ATOM 764 O O . SER A 1 90 ? 17.874 14.137 25.618 1.00 87.25 90 SER A O 1
ATOM 766 N N . PHE A 1 91 ? 16.195 15.611 25.474 1.00 85.44 91 PHE A N 1
ATOM 767 C CA . PHE A 1 91 ? 16.570 16.061 24.126 1.00 85.44 91 PHE A CA 1
ATOM 768 C C . PHE A 1 91 ? 17.818 16.956 24.152 1.00 85.44 91 PHE A C 1
ATOM 770 O O . PHE A 1 91 ? 18.559 16.986 23.170 1.00 85.44 91 PHE A O 1
ATOM 777 N N . PHE A 1 92 ? 18.104 17.595 25.294 1.00 84.44 92 PHE A N 1
ATOM 778 C CA . PHE A 1 92 ? 19.380 18.265 25.545 1.00 84.44 92 PHE A CA 1
ATOM 779 C C . PHE A 1 92 ? 20.547 17.269 25.493 1.00 84.44 92 PHE A C 1
ATOM 781 O O . PHE A 1 92 ? 21.495 17.464 24.739 1.00 84.44 92 PHE A O 1
ATOM 788 N N . GLU A 1 93 ? 20.445 16.154 26.225 1.00 84.81 93 GLU A N 1
ATOM 789 C CA . GLU A 1 93 ? 21.488 15.115 26.265 1.00 84.81 93 GLU A CA 1
ATOM 790 C C . GLU A 1 93 ? 21.694 14.431 24.911 1.00 84.81 93 GLU A C 1
ATOM 792 O O . GLU A 1 93 ? 22.804 14.032 24.566 1.00 84.81 93 GLU A O 1
ATOM 797 N N . LEU A 1 94 ? 20.616 14.280 24.142 1.00 83.88 94 LEU A N 1
ATOM 798 C CA . LEU A 1 94 ? 20.669 13.697 22.806 1.00 83.88 94 LEU A CA 1
ATOM 799 C C . LEU A 1 94 ? 21.167 14.678 21.735 1.00 83.88 94 LEU A C 1
ATOM 801 O O . LEU A 1 94 ? 21.374 14.253 20.599 1.00 83.88 94 LEU A O 1
ATOM 805 N N . ASN A 1 95 ? 21.322 15.964 22.071 1.00 85.75 95 ASN A N 1
ATOM 806 C CA . ASN A 1 95 ? 21.686 17.039 21.148 1.00 85.75 95 ASN A CA 1
ATOM 807 C C . ASN A 1 95 ? 20.869 17.009 19.837 1.00 85.75 95 ASN A C 1
ATOM 809 O O . ASN A 1 95 ? 21.397 17.092 18.728 1.00 85.75 95 ASN A O 1
ATOM 813 N N . THR A 1 96 ? 19.556 16.816 19.959 1.00 84.88 96 THR A N 1
ATOM 814 C CA . THR A 1 96 ? 18.617 16.763 18.831 1.00 84.88 96 THR A CA 1
ATOM 815 C C . THR A 1 96 ? 17.255 17.273 19.277 1.00 84.88 96 THR A C 1
ATOM 817 O O . THR A 1 96 ? 16.936 17.244 20.458 1.00 84.88 96 THR A O 1
ATOM 820 N N . VAL A 1 97 ? 16.425 17.699 18.325 1.00 86.31 97 VAL A N 1
ATOM 821 C CA . VAL A 1 97 ? 14.996 18.029 18.517 1.00 86.31 97 VAL A CA 1
ATOM 822 C C . VAL A 1 97 ? 14.074 16.920 17.989 1.00 86.31 97 VAL A C 1
ATOM 824 O O . VAL A 1 97 ? 12.847 17.038 18.043 1.00 86.31 97 VAL A O 1
ATOM 827 N N . LYS A 1 98 ? 14.654 15.845 17.433 1.00 91.06 98 LYS A N 1
ATOM 828 C CA . LYS A 1 98 ? 13.936 14.821 16.670 1.00 91.06 98 LYS A CA 1
ATOM 829 C C . LYS A 1 98 ? 14.456 13.406 16.935 1.00 91.06 98 LYS A C 1
ATOM 831 O O . LYS A 1 98 ? 15.639 13.120 16.738 1.00 91.06 98 LYS A O 1
ATOM 836 N N . LEU A 1 99 ? 13.537 12.504 17.276 1.00 94.31 99 LEU A N 1
ATOM 837 C CA . LEU A 1 99 ? 13.744 11.054 17.240 1.00 94.31 99 LEU A CA 1
ATOM 838 C C . LEU A 1 99 ? 13.130 10.526 15.946 1.00 94.31 99 LEU A C 1
ATOM 840 O O . LEU A 1 99 ? 11.924 10.648 15.743 1.00 94.31 99 LEU A O 1
ATOM 844 N N . GLU A 1 100 ? 13.947 9.984 15.050 1.00 96.19 100 GLU A N 1
ATOM 845 C CA . GLU A 1 100 ? 13.515 9.477 13.749 1.00 96.19 100 GLU A CA 1
ATOM 846 C C . GLU A 1 100 ? 13.834 7.992 13.616 1.00 96.19 100 GLU A C 1
ATOM 848 O O . GLU A 1 100 ? 14.904 7.525 14.010 1.00 96.19 100 GLU A O 1
ATOM 853 N N . VAL A 1 101 ? 12.908 7.272 12.991 1.00 97.56 101 VAL A N 1
ATOM 854 C CA . VAL A 1 101 ? 13.128 5.932 12.469 1.00 97.56 101 VAL A CA 1
ATOM 855 C C . VAL A 1 101 ? 12.804 5.908 10.979 1.00 97.56 101 VAL A C 1
ATOM 857 O O . VAL A 1 101 ? 11.746 6.363 10.546 1.00 97.56 101 VAL A O 1
ATOM 860 N N . THR A 1 102 ? 13.725 5.360 10.195 1.00 97.69 102 THR A N 1
ATOM 861 C CA . THR A 1 102 ? 13.542 5.023 8.783 1.00 97.69 102 THR A CA 1
ATOM 862 C C . THR A 1 102 ? 13.390 3.511 8.657 1.00 97.69 102 THR A C 1
ATOM 864 O O . THR A 1 102 ? 14.193 2.767 9.214 1.00 97.69 102 THR A O 1
ATOM 867 N N . MET A 1 103 ? 12.383 3.053 7.921 1.00 97.50 103 MET A N 1
ATOM 868 C CA . MET A 1 103 ? 12.089 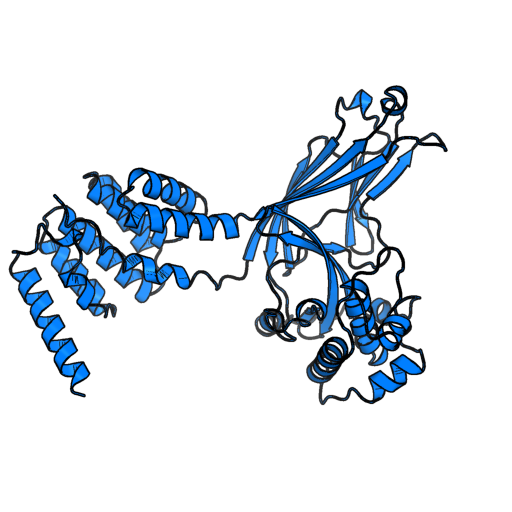1.642 7.682 1.00 97.50 103 MET A CA 1
ATOM 869 C C . MET A 1 103 ? 12.013 1.357 6.189 1.00 97.50 103 MET A C 1
ATOM 871 O O . MET A 1 103 ? 11.381 2.113 5.449 1.00 97.50 103 MET A O 1
ATOM 875 N N . LYS A 1 104 ? 12.605 0.240 5.760 1.00 94.94 104 LYS A N 1
ATOM 876 C CA . LYS A 1 104 ? 12.336 -0.341 4.439 1.00 94.94 104 LYS A CA 1
ATOM 877 C C . LYS A 1 104 ? 11.128 -1.259 4.556 1.00 94.94 104 LYS A C 1
ATOM 879 O O . LYS A 1 104 ? 11.162 -2.225 5.316 1.00 94.94 104 LYS A O 1
ATOM 884 N N . VAL A 1 105 ? 10.064 -0.912 3.843 1.00 94.75 105 VAL A N 1
ATOM 885 C CA . VAL A 1 105 ? 8.755 -1.557 3.923 1.00 94.75 105 VAL A CA 1
ATOM 886 C C . VAL A 1 105 ? 8.388 -2.096 2.556 1.00 94.75 105 VAL A C 1
ATOM 888 O O . VAL A 1 105 ? 8.232 -1.336 1.608 1.00 94.75 105 VAL A O 1
ATOM 891 N N . LYS A 1 106 ? 8.193 -3.402 2.471 1.00 91.38 106 LYS A N 1
ATOM 892 C CA . LYS A 1 106 ? 7.653 -4.072 1.297 1.00 91.38 106 LYS A CA 1
ATOM 893 C C . LYS A 1 106 ? 6.204 -4.428 1.576 1.00 91.38 106 LYS A C 1
ATOM 895 O O . LYS A 1 106 ? 5.941 -5.227 2.471 1.00 91.38 106 LYS A O 1
ATOM 900 N N . ILE A 1 107 ? 5.263 -3.841 0.845 1.00 90.31 107 ILE A N 1
ATOM 901 C CA . ILE A 1 107 ? 3.831 -4.128 0.993 1.00 90.31 107 ILE A CA 1
ATOM 902 C C . ILE A 1 107 ? 3.320 -5.017 -0.131 1.00 90.31 107 ILE A C 1
ATOM 904 O O . ILE A 1 107 ? 3.725 -4.886 -1.287 1.00 90.31 107 ILE A O 1
ATOM 908 N N . LYS A 1 108 ? 2.400 -5.908 0.230 1.00 86.06 108 LYS A N 1
ATOM 909 C CA . LYS A 1 108 ? 1.617 -6.748 -0.669 1.00 86.06 108 LYS A CA 1
ATOM 910 C C . LYS A 1 108 ? 0.153 -6.616 -0.300 1.00 86.06 108 LYS A C 1
ATOM 912 O O . LYS A 1 108 ? -0.201 -6.493 0.871 1.00 86.06 108 LYS A O 1
ATOM 917 N N . ILE A 1 109 ? -0.709 -6.688 -1.300 1.00 84.12 109 ILE A N 1
ATOM 918 C CA . ILE A 1 109 ? -2.141 -6.642 -1.051 1.00 84.12 109 ILE A CA 1
ATOM 919 C C . ILE A 1 109 ? -2.703 -8.023 -0.713 1.00 84.12 109 ILE A C 1
ATOM 921 O O . ILE A 1 109 ? -2.522 -8.986 -1.461 1.00 84.12 109 ILE A O 1
ATOM 925 N N . TYR A 1 110 ? -3.412 -8.103 0.412 1.00 88.62 110 TYR A N 1
ATOM 926 C CA . TYR A 1 110 ? -4.100 -9.307 0.878 1.00 88.62 110 TYR A CA 1
ATOM 927 C C . TYR A 1 110 ? -5.617 -9.072 0.943 1.00 88.62 110 TYR A C 1
ATOM 929 O O . TYR A 1 110 ? -6.226 -9.041 2.015 1.00 88.62 110 TYR A O 1
ATOM 937 N N . ASP A 1 111 ? -6.196 -8.826 -0.232 1.00 90.75 111 ASP A N 1
ATOM 938 C CA . ASP A 1 111 ? -7.635 -8.692 -0.458 1.00 90.75 111 ASP A CA 1
ATOM 939 C C . ASP A 1 111 ? -8.248 -10.047 -0.852 1.00 90.75 111 ASP A C 1
ATOM 941 O O . ASP A 1 111 ? -7.561 -11.068 -0.939 1.00 90.75 111 ASP A O 1
ATOM 945 N N . LEU A 1 112 ? -9.561 -10.089 -1.084 1.00 90.44 112 LEU A N 1
ATOM 946 C CA 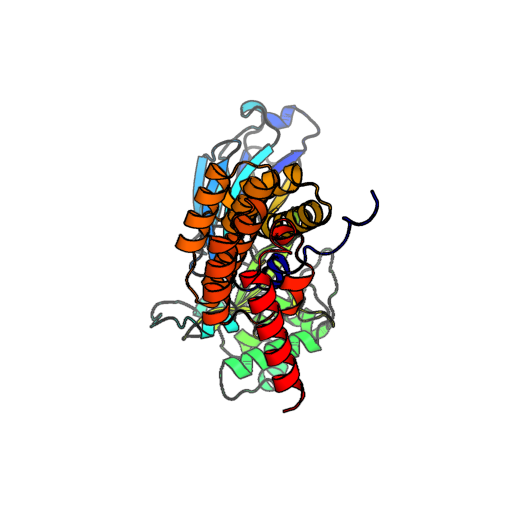. LEU A 1 112 ? -10.237 -11.346 -1.403 1.00 90.44 112 LEU A CA 1
ATOM 947 C C . LEU A 1 112 ? -9.759 -11.944 -2.740 1.00 90.44 112 LEU A C 1
ATOM 949 O O . LEU A 1 112 ? -9.653 -13.167 -2.867 1.00 90.44 112 LEU A O 1
ATOM 953 N N . LYS A 1 113 ? -9.434 -11.107 -3.733 1.00 87.31 113 LYS A N 1
ATOM 954 C CA . LYS A 1 113 ? -8.914 -11.542 -5.037 1.00 87.31 113 LYS A CA 1
ATOM 955 C C . LYS A 1 113 ? -7.555 -12.227 -4.903 1.00 87.31 113 LYS A C 1
ATOM 957 O O . LYS A 1 113 ? -7.339 -13.239 -5.574 1.00 87.31 113 LYS A O 1
ATOM 962 N N . THR A 1 114 ? -6.637 -11.709 -4.087 1.00 83.62 114 THR A N 1
ATOM 963 C CA . THR A 1 114 ? -5.332 -12.350 -3.868 1.00 83.62 114 THR A CA 1
ATOM 964 C C . THR A 1 114 ? -5.431 -13.539 -2.923 1.00 83.62 114 THR A C 1
ATOM 966 O O . THR A 1 114 ? -4.841 -14.581 -3.211 1.00 83.62 114 THR A O 1
ATOM 969 N N . ALA A 1 115 ? -6.243 -13.456 -1.869 1.00 87.56 115 ALA A N 1
ATOM 970 C CA . ALA A 1 115 ? -6.399 -14.543 -0.911 1.00 87.56 115 ALA A CA 1
ATOM 971 C C . ALA A 1 115 ? -7.004 -15.812 -1.544 1.00 87.56 115 ALA A C 1
ATOM 973 O O . ALA A 1 115 ? -6.547 -16.921 -1.271 1.00 87.56 115 ALA A O 1
ATOM 974 N N . LYS A 1 116 ? -7.944 -15.669 -2.493 1.00 86.75 116 LYS A N 1
ATOM 975 C CA . LYS A 1 116 ? -8.492 -16.798 -3.272 1.00 86.75 116 LYS A CA 1
ATOM 976 C C . LYS A 1 116 ? -7.442 -17.574 -4.071 1.00 86.75 116 LYS A C 1
ATOM 978 O O . LYS A 1 116 ? -7.626 -18.764 -4.310 1.00 86.75 116 LYS A O 1
ATOM 983 N N . LYS A 1 117 ? -6.348 -16.924 -4.480 1.00 83.00 117 LYS A N 1
ATOM 984 C CA . LYS A 1 117 ? -5.232 -17.575 -5.189 1.00 83.00 117 LYS A CA 1
ATOM 985 C C . LYS A 1 117 ? -4.287 -18.320 -4.244 1.00 83.00 117 LYS A C 1
ATOM 987 O O . LYS A 1 117 ? -3.546 -19.190 -4.692 1.00 83.00 117 LYS A O 1
ATOM 992 N N . HIS A 1 118 ? -4.314 -17.985 -2.956 1.00 78.50 118 HIS A N 1
ATOM 993 C CA . HIS A 1 118 ? -3.400 -18.503 -1.941 1.00 78.50 118 HIS A CA 1
ATOM 994 C C . HIS A 1 118 ? -4.173 -18.967 -0.696 1.00 78.50 118 HIS A C 1
ATOM 996 O O . HIS A 1 118 ? -4.016 -18.381 0.376 1.00 78.50 118 HIS A O 1
ATOM 1002 N N . PRO A 1 119 ? -5.022 -20.007 -0.812 1.00 77.19 119 PRO A N 1
ATOM 1003 C CA . PRO A 1 119 ? -5.785 -20.504 0.323 1.00 77.19 119 PRO A CA 1
ATOM 1004 C C . PRO A 1 119 ? -4.855 -21.008 1.430 1.00 77.19 119 PRO A C 1
ATOM 1006 O O . PRO A 1 119 ? -3.866 -21.703 1.177 1.00 77.19 119 PRO A O 1
ATOM 1009 N N . VAL A 1 120 ? -5.199 -20.683 2.673 1.00 75.81 120 VAL A N 1
ATOM 1010 C CA . VAL A 1 120 ? -4.443 -21.107 3.851 1.00 75.81 120 VAL A CA 1
ATOM 1011 C C . VAL A 1 120 ? -4.862 -22.532 4.201 1.00 75.81 120 VAL A C 1
ATOM 1013 O O . VAL A 1 120 ? -6.031 -22.810 4.474 1.00 75.81 120 VAL A O 1
ATOM 1016 N N . LYS A 1 121 ? -3.905 -23.466 4.206 1.00 59.34 121 LYS A N 1
ATOM 1017 C CA . LYS A 1 121 ? -4.155 -24.831 4.680 1.00 59.34 121 LYS A CA 1
ATOM 1018 C C . LYS A 1 121 ? -4.183 -24.835 6.210 1.00 59.34 121 LYS A C 1
ATOM 1020 O O . LYS A 1 121 ? -3.134 -24.831 6.835 1.00 59.34 121 LYS A O 1
ATOM 1025 N N . ASN A 1 122 ? -5.391 -24.933 6.769 1.00 54.53 122 ASN A N 1
ATOM 1026 C CA . ASN A 1 122 ? -5.665 -25.386 8.138 1.00 54.53 122 ASN A CA 1
ATOM 1027 C C . ASN A 1 122 ? -5.086 -24.480 9.248 1.00 54.53 122 ASN A C 1
ATOM 1029 O O . ASN A 1 122 ? -4.019 -24.750 9.787 1.00 54.53 122 ASN A O 1
ATOM 1033 N N . ASN A 1 123 ? -5.821 -23.433 9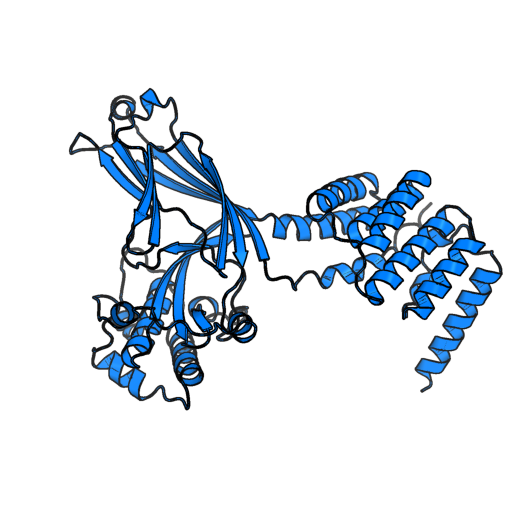.636 1.00 55.69 123 ASN A N 1
ATOM 1034 C CA . ASN A 1 123 ? -5.457 -22.587 10.776 1.00 55.69 123 ASN A CA 1
ATOM 1035 C C . ASN A 1 123 ? -6.376 -22.891 11.974 1.00 55.69 123 ASN A C 1
ATOM 1037 O O . ASN A 1 123 ? -7.377 -22.209 12.188 1.00 55.69 123 ASN A O 1
ATOM 1041 N N . LYS A 1 124 ? -6.098 -23.992 12.688 1.00 49.69 124 LYS A N 1
ATOM 1042 C CA . LYS A 1 124 ? -6.961 -24.510 13.770 1.00 49.69 124 LYS A CA 1
ATOM 1043 C C . LYS A 1 124 ? -6.877 -23.720 15.087 1.00 49.69 124 LYS A C 1
ATOM 1045 O O . LYS A 1 124 ? -7.742 -23.918 15.933 1.00 49.69 124 LYS A O 1
ATOM 1050 N N . ASP A 1 125 ? -5.926 -22.792 15.221 1.00 53.38 125 ASP A N 1
ATOM 1051 C CA . ASP A 1 125 ? -5.549 -22.205 16.519 1.00 53.38 125 ASP A CA 1
ATOM 1052 C C . ASP A 1 125 ? -5.754 -20.678 16.629 1.00 53.38 125 ASP A C 1
ATOM 1054 O O . ASP A 1 125 ? -5.213 -20.039 17.531 1.00 53.38 125 ASP A O 1
ATOM 1058 N N . LEU A 1 126 ? -6.536 -20.050 15.740 1.00 65.62 126 LEU A N 1
ATOM 1059 C CA . LEU A 1 126 ? -6.848 -18.618 15.866 1.00 65.62 126 LEU A CA 1
ATOM 1060 C C . LEU A 1 126 ? -8.054 -18.374 16.780 1.00 65.62 126 LEU A C 1
ATOM 1062 O O . LEU A 1 126 ? -9.201 -18.615 16.395 1.00 65.62 126 LEU A O 1
ATOM 1066 N N . ASP A 1 127 ? -7.801 -17.801 17.961 1.00 69.75 127 ASP A N 1
ATOM 1067 C CA . ASP A 1 127 ? -8.858 -17.229 18.797 1.00 69.75 127 ASP A CA 1
ATOM 1068 C C . ASP A 1 127 ? -9.454 -15.985 18.116 1.00 69.75 127 ASP A C 1
ATOM 1070 O O . ASP A 1 127 ? -8.935 -14.868 18.182 1.00 69.75 127 ASP A O 1
ATOM 1074 N N . THR A 1 128 ? -10.576 -16.203 17.437 1.00 82.75 128 THR A N 1
ATOM 1075 C CA . THR A 1 128 ? -11.374 -15.155 16.795 1.00 82.75 128 THR A CA 1
ATOM 1076 C C . THR A 1 128 ? -12.521 -14.661 17.679 1.00 82.75 128 THR A C 1
ATOM 1078 O O . THR A 1 128 ? -13.218 -13.720 17.293 1.00 82.75 128 THR A O 1
ATOM 1081 N N . LEU A 1 129 ? -12.715 -15.240 18.873 1.00 81.38 129 LEU A N 1
ATOM 1082 C CA . LEU A 1 129 ? -13.826 -14.904 19.768 1.00 81.38 129 LEU A CA 1
ATOM 1083 C C . LEU A 1 129 ? -13.702 -13.480 20.305 1.00 81.38 129 LEU A C 1
ATOM 1085 O O . LEU A 1 129 ? -14.707 -12.787 20.456 1.00 81.38 129 LEU A O 1
ATOM 1089 N N . SER A 1 130 ? -12.473 -13.011 20.540 1.00 83.62 130 SER A N 1
ATOM 1090 C CA . SER A 1 130 ? -12.198 -11.607 20.875 1.00 83.62 130 SER A CA 1
ATOM 1091 C C . SER A 1 130 ? -12.777 -10.641 19.832 1.00 83.62 130 SER A C 1
ATOM 1093 O O . SER A 1 130 ? -13.364 -9.625 20.190 1.00 83.62 130 SER A O 1
ATOM 1095 N N . CYS A 1 131 ? -12.720 -11.010 18.552 1.00 86.38 131 CYS A N 1
ATOM 1096 C CA . CYS A 1 131 ? -13.213 -10.219 17.424 1.00 86.38 131 CYS A CA 1
ATOM 1097 C C . CYS A 1 131 ? -14.722 -10.377 17.168 1.00 86.38 131 CYS A C 1
ATOM 1099 O O . CYS A 1 131 ? -15.218 -9.909 16.142 1.00 86.38 131 CYS A O 1
ATOM 1101 N N . LEU A 1 132 ? -15.444 -11.038 18.077 1.00 87.62 132 LEU A N 1
ATOM 1102 C CA . LEU A 1 132 ? -16.907 -11.102 18.123 1.00 87.62 132 LEU A CA 1
ATOM 1103 C C . LEU A 1 132 ? -17.489 -10.330 19.314 1.00 87.62 132 LEU A C 1
ATOM 1105 O O . LEU A 1 132 ? -18.708 -10.196 19.405 1.00 87.62 132 LEU A O 1
ATOM 1109 N N . LYS A 1 133 ? -16.646 -9.843 20.234 1.00 85.19 133 LYS A N 1
ATOM 1110 C CA . LYS A 1 133 ? -17.105 -9.123 21.425 1.00 85.19 133 LYS A CA 1
ATOM 1111 C C . LYS A 1 133 ? -17.698 -7.766 21.045 1.00 85.19 133 LYS A C 1
ATOM 1113 O O . LYS A 1 133 ? -17.228 -7.097 20.122 1.00 85.19 133 LYS A O 1
ATOM 1118 N N . ASP A 1 134 ? -18.733 -7.375 21.779 1.00 84.38 134 ASP A N 1
ATOM 1119 C CA . ASP A 1 134 ? -19.284 -6.026 21.710 1.00 84.38 134 ASP A CA 1
ATOM 1120 C C . ASP A 1 134 ? -18.401 -5.058 22.493 1.00 84.38 134 ASP A C 1
ATOM 1122 O O . ASP A 1 134 ? -17.966 -5.344 23.608 1.00 84.38 134 ASP A O 1
ATOM 1126 N N . GLU A 1 135 ? -18.193 -3.888 21.908 1.00 83.38 135 GLU A N 1
ATOM 1127 C CA . GLU A 1 135 ? -17.442 -2.772 22.480 1.00 83.38 135 GLU A CA 1
ATOM 1128 C C . GLU A 1 135 ? -18.213 -1.472 22.199 1.00 83.38 135 GLU A C 1
ATOM 1130 O O . GLU A 1 135 ? -19.188 -1.476 21.442 1.00 83.38 135 GLU A O 1
ATOM 1135 N N . GLU A 1 136 ? -17.802 -0.351 22.797 1.00 79.06 136 GLU A N 1
ATOM 1136 C CA . GLU A 1 136 ? -18.558 0.908 22.754 1.00 79.06 136 GLU A CA 1
ATOM 1137 C C . GLU A 1 136 ? -18.937 1.362 21.333 1.00 79.06 136 GLU A C 1
ATOM 1139 O O . GLU A 1 136 ? -20.114 1.655 21.098 1.00 79.06 136 GLU A O 1
ATOM 1144 N N . ASN A 1 137 ? -17.986 1.317 20.394 1.00 83.19 137 ASN A N 1
ATOM 1145 C CA . ASN A 1 137 ? -18.189 1.669 18.983 1.00 83.19 137 ASN A CA 1
ATOM 1146 C C . ASN A 1 137 ? -18.661 0.494 18.107 1.00 83.19 137 ASN A C 1
ATOM 1148 O O . ASN A 1 137 ? -19.076 0.706 16.967 1.00 83.19 137 ASN A O 1
ATOM 1152 N N . PHE A 1 138 ? -18.659 -0.729 18.648 1.00 87.44 138 PHE A N 1
ATOM 1153 C CA . PHE A 1 138 ? -18.956 -1.974 17.934 1.00 87.44 138 PHE A CA 1
ATOM 1154 C C . PHE A 1 138 ? -20.163 -2.721 18.526 1.00 87.44 138 PHE A C 1
ATOM 1156 O O . PHE A 1 138 ? -20.137 -3.943 18.655 1.00 87.44 138 PHE A O 1
ATOM 1163 N N . ARG A 1 139 ? -21.223 -2.006 18.937 1.00 88.19 139 ARG A N 1
ATOM 1164 C CA . ARG A 1 139 ? -22.409 -2.583 19.614 1.00 88.19 139 ARG A CA 1
ATOM 1165 C C . ARG A 1 139 ? -23.282 -3.418 18.665 1.00 88.19 139 ARG A C 1
ATOM 1167 O O . ARG A 1 139 ? -24.382 -2.997 18.275 1.00 88.19 139 ARG A O 1
ATOM 1174 N N . SER A 1 140 ? -22.817 -4.618 18.326 1.00 87.88 140 SER A N 1
ATOM 1175 C CA . SER A 1 140 ? -23.458 -5.529 17.376 1.00 87.88 140 SER A CA 1
ATOM 1176 C C . SER A 1 140 ? -24.795 -6.077 17.879 1.00 87.88 140 SER A C 1
ATOM 1178 O O . SER A 1 140 ? -25.689 -6.360 17.083 1.00 87.88 140 SER A O 1
ATOM 1180 N N . ASN A 1 141 ? -25.001 -6.125 19.202 1.00 86.44 141 ASN A N 1
ATOM 1181 C CA . ASN A 1 141 ? -26.273 -6.541 19.790 1.00 86.44 141 ASN A CA 1
ATOM 1182 C C . ASN A 1 141 ? -27.371 -5.469 19.825 1.00 86.44 141 ASN A C 1
ATOM 1184 O O . ASN A 1 141 ? -28.477 -5.765 20.291 1.00 86.44 141 ASN A O 1
ATOM 1188 N N . SER A 1 142 ? -27.105 -4.245 19.359 1.00 90.69 142 SER A N 1
ATOM 1189 C CA . SER A 1 142 ? -28.109 -3.178 19.357 1.00 90.69 142 SER A CA 1
ATOM 1190 C C . SER A 1 142 ? -29.279 -3.485 18.409 1.00 90.69 142 SER A C 1
ATOM 1192 O O . SER A 1 142 ? -29.098 -4.071 17.343 1.00 90.69 142 SER A O 1
ATOM 1194 N N . LYS A 1 143 ? -30.499 -3.072 18.789 1.00 92.38 143 LYS A N 1
ATOM 1195 C CA . LYS A 1 143 ? -31.730 -3.372 18.029 1.00 92.38 143 LYS A CA 1
ATOM 1196 C C . LYS A 1 143 ? -31.662 -2.894 16.571 1.00 92.38 143 LYS A C 1
ATOM 1198 O O . LYS A 1 143 ? -32.043 -3.640 15.680 1.00 92.38 143 LYS A O 1
ATOM 1203 N N . SER A 1 144 ? -31.151 -1.683 16.333 1.00 93.44 144 SER A N 1
ATOM 1204 C CA . SER A 1 144 ? -31.031 -1.107 14.985 1.00 93.44 144 SER A CA 1
ATOM 1205 C C . SER A 1 144 ? -30.041 -1.874 14.109 1.00 93.44 144 SER A C 1
ATOM 1207 O O . SER A 1 144 ? -30.348 -2.165 12.959 1.00 93.44 144 SER A O 1
ATOM 1209 N N . ILE A 1 145 ? -28.885 -2.258 14.660 1.00 95.81 145 ILE A N 1
ATOM 1210 C CA . ILE A 1 145 ? -27.892 -3.059 13.936 1.00 95.81 145 ILE A CA 1
ATOM 1211 C C . ILE A 1 145 ? -28.445 -4.450 13.627 1.00 95.81 145 ILE A C 1
ATOM 1213 O O . ILE A 1 145 ? -28.317 -4.908 12.497 1.00 95.81 145 ILE A O 1
ATOM 1217 N N . LYS A 1 146 ? -29.083 -5.115 14.601 1.00 94.81 146 LYS A N 1
ATOM 1218 C CA . LYS A 1 146 ? -29.683 -6.442 14.398 1.00 94.81 146 LYS A CA 1
ATOM 1219 C C . LYS A 1 146 ? -30.743 -6.429 13.303 1.00 94.81 146 LYS A C 1
ATOM 1221 O O . LYS A 1 146 ? -30.691 -7.284 12.428 1.00 94.81 146 LYS A O 1
ATOM 1226 N N . ALA A 1 147 ? -31.626 -5.429 13.306 1.00 95.06 147 ALA A N 1
ATOM 1227 C CA . ALA A 1 147 ? -32.659 -5.283 12.284 1.00 95.06 147 ALA A CA 1
ATOM 1228 C C . ALA A 1 147 ? -32.065 -5.140 10.871 1.00 95.06 147 ALA A C 1
ATOM 1230 O O . ALA A 1 147 ? -32.540 -5.772 9.930 1.00 95.06 147 ALA A O 1
ATOM 1231 N N . VAL A 1 148 ? -30.996 -4.354 10.711 1.00 96.62 148 VAL A N 1
ATOM 1232 C CA . VAL A 1 148 ? -30.284 -4.259 9.426 1.00 96.62 148 VAL A CA 1
ATOM 1233 C C . VAL A 1 148 ? -29.629 -5.591 9.081 1.00 96.62 148 VAL A C 1
ATOM 1235 O O . VAL A 1 148 ? -29.853 -6.127 7.998 1.00 96.62 148 VAL A O 1
ATOM 1238 N N . ALA A 1 149 ? -28.863 -6.163 10.013 1.00 96.38 149 ALA A N 1
ATOM 1239 C CA . ALA A 1 149 ? -28.152 -7.410 9.798 1.00 96.38 149 ALA A CA 1
ATOM 1240 C C . ALA A 1 149 ? -29.113 -8.526 9.363 1.00 96.38 149 ALA A C 1
ATOM 1242 O O . ALA A 1 149 ? -28.843 -9.188 8.370 1.00 96.38 149 ALA A O 1
ATOM 1243 N N . GLU A 1 150 ? -30.252 -8.732 10.023 1.00 95.75 150 GLU A N 1
ATOM 1244 C CA . GLU A 1 150 ? -31.247 -9.764 9.678 1.00 95.75 150 GLU A CA 1
ATOM 1245 C C . GLU A 1 150 ? -31.670 -9.749 8.198 1.00 95.75 150 GLU A C 1
ATOM 1247 O O . GLU A 1 150 ? -31.824 -10.820 7.602 1.00 95.75 150 GLU A O 1
ATOM 1252 N N . ASN A 1 151 ? -31.747 -8.565 7.582 1.00 95.81 151 ASN A N 1
ATOM 1253 C CA . ASN A 1 151 ? -32.094 -8.391 6.169 1.00 95.81 151 ASN A CA 1
ATOM 1254 C C . ASN A 1 151 ? -30.934 -8.681 5.198 1.00 95.81 151 ASN A C 1
ATOM 1256 O O . ASN A 1 151 ? -31.169 -8.999 4.034 1.00 95.81 151 ASN A O 1
ATOM 1260 N N . LEU A 1 152 ? -29.685 -8.648 5.667 1.00 96.81 152 LEU A N 1
ATOM 1261 C CA . LEU A 1 152 ? -28.489 -8.955 4.877 1.00 96.81 152 LEU A CA 1
ATOM 1262 C C . LEU A 1 152 ? -28.237 -10.472 4.865 1.00 96.81 152 LEU A C 1
ATOM 1264 O O . LEU A 1 152 ? -27.508 -11.019 5.701 1.00 96.81 152 LEU A O 1
ATOM 1268 N N . LYS A 1 153 ? -28.917 -11.177 3.957 1.00 95.44 153 LYS A N 1
ATOM 1269 C CA . LYS A 1 153 ? -28.827 -12.638 3.772 1.00 95.44 153 LYS A CA 1
ATOM 1270 C C . LYS A 1 153 ? -27.788 -13.002 2.708 1.00 95.44 153 LYS A C 1
ATOM 1272 O O . LYS A 1 153 ? -27.400 -12.150 1.924 1.00 95.44 153 LYS A O 1
ATOM 1277 N N . GLY A 1 154 ? -27.352 -14.255 2.678 1.00 95.94 154 GLY A N 1
ATOM 1278 C CA . GLY A 1 154 ? -26.463 -14.809 1.655 1.00 95.94 154 GLY A CA 1
ATOM 1279 C C . GLY A 1 154 ? -26.350 -16.322 1.830 1.00 95.94 154 GLY A C 1
ATOM 1280 O O . GLY A 1 154 ? -26.612 -16.828 2.925 1.00 95.94 154 GLY A O 1
ATOM 1281 N N . ASN A 1 155 ? -26.002 -17.037 0.764 1.00 95.69 155 ASN A N 1
ATOM 1282 C CA . ASN A 1 155 ? -25.881 -18.496 0.762 1.00 95.69 155 ASN A CA 1
ATOM 1283 C C . ASN A 1 155 ? -24.625 -18.969 1.503 1.00 95.69 155 ASN A C 1
ATOM 1285 O O . ASN A 1 155 ? -24.598 -20.069 2.051 1.00 95.69 155 ASN A O 1
ATOM 1289 N N . ASP A 1 156 ? -23.593 -18.126 1.548 1.00 95.56 156 ASP A N 1
ATOM 1290 C CA . ASP A 1 156 ? -22.346 -18.391 2.251 1.00 95.56 156 ASP A CA 1
ATOM 1291 C C . ASP A 1 156 ? -21.781 -17.130 2.932 1.00 95.56 156 ASP A C 1
ATOM 1293 O O . ASP A 1 156 ? -22.346 -16.033 2.874 1.00 95.56 156 ASP A O 1
ATOM 1297 N N . ARG A 1 157 ? -20.644 -17.293 3.624 1.00 95.44 157 ARG A N 1
ATOM 1298 C CA . ARG A 1 157 ? -19.970 -16.189 4.323 1.00 95.44 157 ARG A CA 1
ATOM 1299 C C . ARG A 1 157 ? -19.547 -15.076 3.367 1.00 95.44 157 ARG A C 1
ATOM 1301 O O . ARG A 1 157 ? -19.626 -13.916 3.750 1.00 95.44 157 ARG A O 1
ATOM 1308 N N . GLU A 1 158 ? -19.069 -15.408 2.171 1.00 96.19 158 GLU A N 1
ATOM 1309 C CA . GLU A 1 158 ? -18.608 -14.406 1.211 1.00 96.19 158 GLU A CA 1
ATOM 1310 C C . GLU A 1 158 ? -19.773 -13.535 0.748 1.00 96.19 158 GLU A C 1
ATOM 1312 O O . GLU A 1 158 ? -19.662 -12.311 0.775 1.00 96.19 158 GLU A O 1
ATOM 1317 N N . GLU A 1 159 ? -20.902 -14.149 0.403 1.00 97.81 159 GLU A N 1
ATOM 1318 C CA . GLU A 1 159 ? -22.105 -13.439 -0.017 1.00 97.81 159 GLU A CA 1
ATOM 1319 C C . GLU A 1 159 ? -22.667 -12.557 1.106 1.00 97.81 159 GLU A C 1
ATOM 1321 O O . GLU A 1 159 ? -23.017 -11.402 0.863 1.00 97.81 159 GLU A O 1
ATOM 1326 N N . ILE A 1 160 ? -22.671 -13.041 2.355 1.00 98.25 160 ILE A N 1
ATOM 1327 C CA . ILE A 1 160 ? -23.080 -12.227 3.510 1.00 98.25 160 ILE A CA 1
ATOM 1328 C C . ILE A 1 160 ? -22.167 -11.001 3.666 1.00 98.25 160 ILE A C 1
ATOM 1330 O O . ILE A 1 160 ? -22.666 -9.886 3.813 1.00 98.25 160 ILE A O 1
ATOM 1334 N N . VAL A 1 161 ? -20.840 -11.176 3.620 1.00 98.38 161 VAL A N 1
ATOM 1335 C CA . VAL A 1 161 ? -19.888 -10.057 3.772 1.00 98.38 161 VAL A CA 1
ATOM 1336 C C . VAL A 1 161 ? -19.984 -9.095 2.586 1.00 98.38 161 VAL A C 1
ATOM 1338 O O . VAL A 1 161 ? -19.898 -7.889 2.791 1.00 98.38 161 VAL A O 1
ATOM 1341 N N . LYS A 1 162 ? -20.235 -9.591 1.369 1.00 98.06 162 LYS A N 1
ATOM 1342 C CA . LYS A 1 162 ? -20.480 -8.761 0.181 1.00 98.06 162 LYS A CA 1
ATOM 1343 C C . LYS A 1 162 ? -21.726 -7.901 0.333 1.00 98.06 162 LYS A C 1
ATOM 1345 O O . LYS A 1 162 ? -21.681 -6.708 0.052 1.00 98.06 162 LYS A O 1
ATOM 1350 N N . ASN A 1 163 ? -22.816 -8.483 0.821 1.00 98.38 163 ASN A N 1
ATOM 1351 C CA . ASN A 1 163 ? -24.057 -7.750 1.045 1.00 98.38 163 ASN A CA 1
ATOM 1352 C C . ASN A 1 163 ? -23.907 -6.718 2.170 1.00 98.38 163 ASN A C 1
ATOM 1354 O O . ASN A 1 163 ? -24.443 -5.621 2.055 1.00 98.38 163 ASN A O 1
ATOM 1358 N N . ILE A 1 164 ? -23.115 -7.015 3.206 1.00 98.62 164 ILE A N 1
ATOM 1359 C CA . ILE A 1 164 ? -22.729 -6.027 4.225 1.00 98.62 164 ILE A CA 1
ATOM 1360 C C . ILE A 1 164 ? -21.884 -4.902 3.618 1.00 98.62 164 ILE A C 1
ATOM 1362 O O . ILE A 1 164 ? -22.188 -3.738 3.852 1.00 98.62 164 ILE A O 1
ATOM 1366 N N . PHE A 1 165 ? -20.851 -5.229 2.839 1.00 98.06 165 PHE A N 1
ATOM 1367 C CA . PHE A 1 165 ? -19.976 -4.248 2.195 1.00 98.06 165 PHE A CA 1
ATOM 1368 C C . PHE A 1 165 ? -20.777 -3.279 1.318 1.00 98.06 165 PHE A C 1
ATOM 1370 O O . PHE A 1 165 ? -20.690 -2.071 1.507 1.00 98.06 165 PHE A O 1
ATOM 1377 N N . ASN A 1 166 ? -21.615 -3.816 0.428 1.00 95.88 166 ASN A N 1
ATOM 1378 C CA . ASN A 1 166 ? -22.456 -3.021 -0.465 1.00 95.88 166 ASN A CA 1
ATOM 1379 C C . ASN A 1 166 ? -23.481 -2.180 0.307 1.00 95.88 166 ASN A C 1
ATOM 1381 O O . ASN A 1 166 ? -23.776 -1.060 -0.087 1.00 95.88 166 ASN A O 1
ATOM 1385 N N . TYR A 1 167 ? -24.027 -2.707 1.409 1.00 97.31 167 TYR A N 1
ATOM 1386 C CA . TYR A 1 167 ? -24.939 -1.943 2.253 1.00 97.31 167 TYR A CA 1
ATOM 1387 C C . TYR A 1 167 ? -24.242 -0.725 2.867 1.00 97.31 167 TYR A C 1
ATOM 1389 O O . TYR A 1 167 ? -24.788 0.372 2.806 1.00 97.31 167 TYR A O 1
ATOM 1397 N N . VAL A 1 168 ? -23.037 -0.908 3.422 1.00 97.00 168 VAL A N 1
ATOM 1398 C CA . VAL A 1 168 ? -22.244 0.186 4.011 1.00 97.00 168 VAL A CA 1
ATOM 1399 C C . VAL A 1 168 ? -21.913 1.247 2.966 1.00 97.00 168 VAL A C 1
ATOM 1401 O O . VAL A 1 168 ? -22.142 2.422 3.224 1.00 97.00 168 VAL A O 1
ATOM 1404 N N . ASP A 1 169 ? -21.447 0.819 1.793 1.00 92.31 169 ASP A N 1
ATOM 1405 C CA . ASP A 1 169 ? -21.172 1.684 0.639 1.00 92.31 169 ASP A CA 1
ATOM 1406 C C . ASP A 1 169 ? -22.418 2.468 0.188 1.00 92.31 169 ASP A C 1
ATOM 1408 O O . ASP A 1 169 ? -22.338 3.643 -0.131 1.00 92.31 169 ASP A O 1
ATOM 1412 N N . SER A 1 170 ? -23.603 1.848 0.231 1.00 92.81 170 SER A N 1
ATOM 1413 C CA . SER A 1 170 ? -24.851 2.495 -0.203 1.00 92.81 170 SER A CA 1
ATOM 1414 C C . SER A 1 170 ? -25.497 3.437 0.817 1.00 92.81 170 SER A C 1
ATOM 1416 O O . SER A 1 170 ? -26.362 4.227 0.442 1.00 92.81 170 SER A O 1
ATOM 1418 N N . VAL A 1 171 ? -25.175 3.296 2.108 1.00 94.19 171 VAL A N 1
ATOM 1419 C CA . VAL A 1 171 ? -25.878 3.996 3.202 1.00 94.19 171 VAL A CA 1
ATOM 1420 C C . VAL A 1 171 ? -25.058 5.129 3.804 1.00 94.19 171 VAL A C 1
ATOM 1422 O O . VAL A 1 171 ? -25.625 5.987 4.480 1.00 94.19 171 VAL A O 1
ATOM 1425 N N . LEU A 1 172 ? -23.739 5.103 3.623 1.00 94.12 172 LEU A N 1
ATOM 1426 C CA . LEU A 1 172 ? -22.847 6.137 4.117 1.00 94.12 172 LEU A CA 1
ATOM 1427 C C . LEU A 1 172 ? -22.394 7.029 2.963 1.00 94.12 172 LEU A C 1
ATOM 1429 O O . LEU A 1 172 ? -21.967 6.522 1.934 1.00 94.12 172 LEU A O 1
ATOM 1433 N N . ASP A 1 173 ? -22.420 8.339 3.196 1.00 91.38 173 ASP A N 1
ATOM 1434 C CA . ASP A 1 173 ? -21.706 9.324 2.386 1.00 91.38 173 ASP A CA 1
ATOM 1435 C C . ASP A 1 173 ? -20.434 9.780 3.118 1.00 91.38 173 ASP A C 1
ATOM 1437 O O . ASP A 1 173 ? -20.483 10.153 4.304 1.00 91.38 173 ASP A O 1
ATOM 1441 N N . TYR A 1 174 ? -19.302 9.831 2.410 1.00 89.38 174 TYR A N 1
ATOM 1442 C CA . TYR A 1 174 ? -18.043 10.267 3.006 1.00 89.38 174 TYR A CA 1
ATOM 1443 C C . TYR A 1 174 ? -18.116 11.703 3.548 1.00 89.38 174 TYR A C 1
ATOM 1445 O O . TYR A 1 174 ? -18.381 12.672 2.827 1.00 89.38 174 TYR A O 1
ATOM 1453 N N . HIS A 1 175 ? -17.817 11.861 4.837 1.00 86.12 175 HIS A N 1
ATOM 1454 C CA . HIS A 1 175 ? -17.783 13.149 5.515 1.00 86.12 175 HIS A CA 1
ATOM 1455 C C . HIS A 1 175 ? -16.756 13.150 6.647 1.00 86.12 175 HIS A C 1
ATOM 1457 O O . HIS A 1 175 ? -16.779 12.290 7.521 1.00 86.12 175 HIS A O 1
ATOM 1463 N N . ILE A 1 176 ? -15.880 14.157 6.666 1.00 80.56 176 ILE A N 1
ATOM 1464 C CA . ILE A 1 176 ? -14.830 14.273 7.683 1.00 80.56 176 ILE A CA 1
ATOM 1465 C C . ILE A 1 176 ? -15.417 14.869 8.964 1.00 80.56 176 ILE A C 1
ATOM 1467 O O . ILE A 1 176 ? -15.894 16.006 8.960 1.00 80.56 176 ILE A O 1
ATOM 1471 N N . PHE A 1 177 ? -15.321 14.138 10.074 1.00 74.94 177 PHE A N 1
ATOM 1472 C CA . PHE A 1 177 ? -15.680 14.648 11.393 1.00 74.94 177 PHE A CA 1
ATOM 1473 C C . PHE A 1 177 ? -14.439 15.089 12.159 1.00 74.94 177 PHE A C 1
ATOM 1475 O O . PHE A 1 177 ? -13.623 14.292 12.610 1.00 74.94 177 PHE A O 1
ATOM 1482 N N . TYR A 1 178 ? -14.314 16.396 12.360 1.00 59.62 178 TYR A N 1
ATOM 1483 C CA . TYR A 1 178 ? -13.330 16.933 13.283 1.00 59.62 178 TYR A CA 1
ATOM 1484 C C . TYR A 1 178 ? -13.923 16.816 14.699 1.00 59.62 178 TYR A C 1
ATOM 1486 O O . TYR A 1 178 ? -14.921 17.466 15.000 1.00 59.62 178 TYR A O 1
ATOM 1494 N N . PHE A 1 179 ? -13.317 15.986 15.557 1.00 56.12 179 PHE A N 1
ATOM 1495 C CA . PHE A 1 179 ? -13.496 15.934 17.025 1.00 56.12 179 PHE A CA 1
ATOM 1496 C C . PHE A 1 179 ? -14.543 14.989 17.648 1.00 56.12 179 PHE A C 1
ATOM 1498 O O . PHE A 1 179 ? -14.658 15.004 18.873 1.00 56.12 179 PHE A O 1
ATOM 1505 N N . GLN A 1 180 ? -15.266 14.143 16.902 1.00 66.06 180 GLN A N 1
ATOM 1506 C CA . GLN A 1 180 ? -16.208 13.190 17.522 1.00 66.06 180 GLN A CA 1
ATOM 1507 C C . GLN A 1 180 ? -16.227 11.826 16.831 1.00 66.06 180 GLN A C 1
ATOM 1509 O O . GLN A 1 180 ? -16.748 11.705 15.725 1.00 66.06 180 GLN A O 1
ATOM 1514 N N . ASP A 1 181 ? -15.736 10.807 17.541 1.00 69.06 181 ASP A N 1
ATOM 1515 C CA . ASP A 1 181 ? -15.980 9.402 17.210 1.00 69.06 181 ASP A CA 1
ATOM 1516 C C . ASP A 1 181 ? -17.472 9.095 17.390 1.00 69.06 181 ASP A C 1
ATOM 1518 O O . ASP A 1 181 ? -18.049 9.392 18.440 1.00 69.06 181 ASP A O 1
ATOM 1522 N N . ARG A 1 182 ? -18.106 8.499 16.377 1.00 78.81 182 ARG A N 1
ATOM 1523 C CA . ARG A 1 182 ? -19.560 8.265 16.394 1.00 78.81 182 ARG A CA 1
ATOM 1524 C C . ARG A 1 182 ? -19.942 6.837 16.755 1.00 78.81 182 ARG A C 1
ATOM 1526 O O . ARG A 1 182 ? -20.989 6.610 17.369 1.00 78.81 182 ARG A O 1
ATOM 1533 N N . GLY A 1 183 ? -19.109 5.868 16.389 1.00 86.31 183 GLY A N 1
ATOM 1534 C CA . GLY A 1 183 ? -19.464 4.461 16.504 1.00 86.31 183 GLY A CA 1
ATOM 1535 C C . GLY A 1 183 ? -20.432 4.016 15.405 1.00 86.31 183 GLY A C 1
ATOM 1536 O O . GLY A 1 183 ? -21.204 4.800 14.842 1.00 86.31 183 GLY A O 1
ATOM 1537 N N . ALA A 1 184 ? -20.481 2.706 15.163 1.00 90.25 184 ALA A N 1
ATOM 1538 C CA . ALA A 1 184 ? -21.302 2.103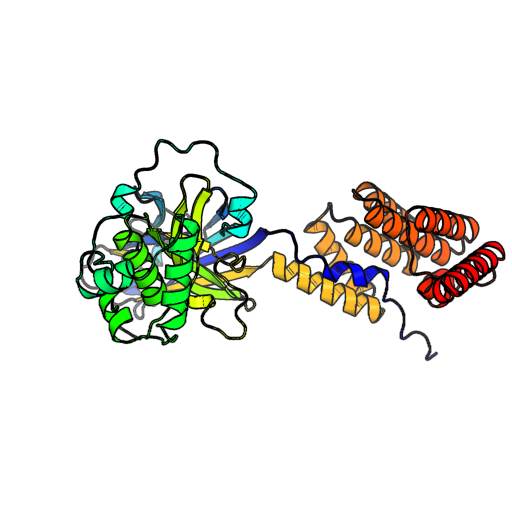 14.111 1.00 90.25 184 ALA A CA 1
ATOM 1539 C C . ALA A 1 184 ? -22.794 2.470 14.181 1.00 90.25 184 ALA A C 1
ATOM 1541 O O . ALA A 1 184 ? -23.448 2.690 13.163 1.00 90.25 184 ALA A O 1
ATOM 1542 N N . LYS A 1 185 ? -23.363 2.534 15.392 1.00 90.25 185 LYS A N 1
ATOM 1543 C CA . LYS A 1 185 ? -24.793 2.822 15.580 1.00 90.25 185 LYS A CA 1
ATOM 1544 C C . LYS A 1 185 ? -25.152 4.236 15.126 1.00 90.25 185 LYS A C 1
ATOM 1546 O O . LYS A 1 185 ? -26.216 4.432 14.543 1.00 90.25 185 LYS A O 1
ATOM 1551 N N . GLN A 1 186 ? -24.304 5.207 15.444 1.00 90.19 186 GLN A N 1
ATOM 1552 C CA . GLN A 1 186 ? -24.548 6.599 15.095 1.00 90.19 186 GLN A CA 1
ATOM 1553 C C . GLN A 1 186 ? -24.243 6.837 13.612 1.00 90.19 186 GLN A C 1
ATOM 1555 O O . GLN A 1 186 ? -25.045 7.484 12.951 1.00 90.19 186 GLN A O 1
ATOM 1560 N N . ALA A 1 187 ? -23.194 6.212 13.064 1.00 92.31 187 ALA A N 1
ATOM 1561 C CA . ALA A 1 187 ? -22.923 6.204 11.624 1.00 92.31 187 ALA A CA 1
ATOM 1562 C C . ALA A 1 187 ? -24.128 5.703 10.811 1.00 92.31 187 ALA A C 1
ATOM 1564 O O . ALA A 1 187 ? -24.574 6.372 9.885 1.00 92.31 187 ALA A O 1
ATOM 1565 N N . LEU A 1 188 ? -24.723 4.573 11.220 1.00 93.25 188 LEU A N 1
ATOM 1566 C CA . LEU A 1 188 ? -25.934 4.031 10.595 1.00 93.25 188 LEU A CA 1
ATOM 1567 C C . LEU A 1 188 ? -27.123 5.003 10.658 1.00 93.25 188 LEU A C 1
ATOM 1569 O O . LEU A 1 188 ? -27.935 5.040 9.740 1.00 93.25 188 LEU A O 1
ATOM 1573 N N . LYS A 1 189 ? -27.260 5.752 11.757 1.00 92.81 189 LYS A N 1
ATOM 1574 C CA . LYS A 1 189 ? -28.349 6.720 11.932 1.00 92.81 189 LYS A CA 1
ATOM 1575 C C . LYS A 1 189 ? -28.148 7.961 11.060 1.00 92.81 189 LYS A C 1
ATOM 1577 O O . LYS A 1 189 ? -29.123 8.477 10.524 1.00 92.81 189 LYS A O 1
ATOM 1582 N N . ASP A 1 190 ? -26.914 8.445 10.970 1.00 91.81 190 ASP A N 1
ATOM 1583 C CA . ASP A 1 190 ? -26.586 9.694 10.280 1.00 91.81 190 ASP A CA 1
ATOM 1584 C C . ASP A 1 190 ? -26.399 9.509 8.772 1.00 91.81 190 ASP A C 1
ATOM 1586 O O . ASP A 1 190 ? -26.533 10.479 8.027 1.00 91.81 190 ASP A O 1
ATOM 1590 N N . GLY A 1 191 ? -26.063 8.292 8.335 1.00 93.19 191 GLY A N 1
ATOM 1591 C CA . GLY A 1 191 ? -25.750 7.984 6.941 1.00 93.19 191 GLY A CA 1
ATOM 1592 C C . GLY A 1 191 ? -24.458 8.643 6.455 1.00 93.19 191 GLY A C 1
ATOM 1593 O O . GLY A 1 191 ? -24.322 8.914 5.270 1.00 93.19 191 GLY A O 1
ATOM 1594 N N . LYS A 1 192 ? -23.537 8.998 7.362 1.00 92.44 192 LYS A N 1
ATOM 1595 C CA . LYS A 1 192 ? -22.301 9.739 7.047 1.00 92.44 192 LYS A CA 1
ATOM 1596 C C . LYS A 1 192 ? -21.154 9.320 7.957 1.00 92.44 192 LYS A C 1
ATOM 1598 O O . LYS A 1 192 ? -21.388 8.988 9.121 1.00 92.44 192 LYS A O 1
ATOM 1603 N N . GLY A 1 193 ? -19.926 9.375 7.448 1.00 92.00 193 GLY A N 1
ATOM 1604 C CA . GLY A 1 193 ? -18.753 8.836 8.140 1.00 92.00 193 GLY A CA 1
ATOM 1605 C C . GLY A 1 193 ? -17.430 9.146 7.457 1.00 92.00 193 GLY A C 1
ATOM 1606 O O . GLY A 1 193 ? -17.413 9.412 6.257 1.00 92.00 193 GLY A O 1
ATOM 1607 N N . ASP A 1 194 ? -16.319 9.038 8.187 1.00 91.94 194 ASP A N 1
ATOM 1608 C CA . ASP A 1 194 ? -15.003 8.882 7.564 1.00 91.94 194 ASP A CA 1
ATOM 1609 C C . ASP A 1 194 ? -14.544 7.412 7.588 1.00 91.94 194 ASP A C 1
ATOM 1611 O O . ASP A 1 194 ? -15.327 6.499 7.864 1.00 91.94 194 ASP A O 1
ATOM 1615 N N . CYS A 1 195 ? -13.269 7.154 7.280 1.00 92.69 195 CYS A N 1
ATOM 1616 C CA . CYS A 1 195 ? -12.695 5.804 7.286 1.00 92.69 195 CYS A CA 1
ATOM 1617 C C . CYS A 1 195 ? -13.006 4.986 8.551 1.00 92.69 195 CYS A C 1
ATOM 1619 O O . CYS A 1 195 ? -13.122 3.758 8.506 1.00 92.69 195 CYS A O 1
ATOM 1621 N N . THR A 1 196 ? -13.175 5.675 9.674 1.00 93.44 196 THR A N 1
ATOM 1622 C CA . THR A 1 196 ? -13.514 5.128 10.977 1.00 93.44 196 THR A CA 1
ATOM 1623 C C . THR A 1 196 ? -14.939 4.593 10.996 1.00 93.44 196 THR A C 1
ATOM 1625 O O . THR A 1 196 ? -15.118 3.396 11.201 1.00 93.44 196 THR A O 1
ATOM 1628 N N . GLU A 1 197 ? -15.947 5.426 10.730 1.00 94.88 197 GLU A N 1
ATOM 1629 C CA . GLU A 1 197 ? -17.358 5.023 10.770 1.00 94.88 197 GLU A CA 1
ATOM 1630 C C . GLU A 1 197 ? -17.696 3.947 9.732 1.00 94.88 197 GLU A C 1
ATOM 1632 O O . GLU A 1 197 ? -18.443 3.015 10.036 1.00 94.88 197 GLU A O 1
ATOM 1637 N N . TYR A 1 198 ? -17.113 4.031 8.533 1.00 96.25 198 TYR A N 1
ATOM 1638 C CA . TYR A 1 198 ? -17.252 2.999 7.500 1.00 96.25 198 TYR A CA 1
ATOM 1639 C C . TYR A 1 198 ? -16.735 1.646 7.993 1.00 96.25 198 TYR A C 1
ATOM 1641 O O . TYR A 1 198 ? -17.423 0.624 7.891 1.00 96.25 198 TYR A O 1
ATOM 1649 N N . SER A 1 199 ? -15.529 1.644 8.569 1.00 96.31 199 SER A N 1
ATOM 1650 C CA . SER A 1 199 ? -14.918 0.432 9.108 1.00 96.31 199 SER A CA 1
ATOM 1651 C C . SER A 1 199 ? -15.724 -0.118 10.283 1.00 96.31 199 SER A C 1
ATOM 1653 O O . SER A 1 199 ? -16.039 -1.308 10.326 1.00 96.31 199 SER A O 1
ATOM 1655 N N . GLU A 1 200 ? -16.101 0.746 11.225 1.00 95.56 200 GLU A N 1
ATOM 1656 C CA . GLU A 1 200 ? -16.859 0.377 12.418 1.00 95.56 200 GLU A CA 1
ATOM 1657 C C . GLU A 1 200 ? -18.234 -0.197 12.064 1.00 95.56 200 GLU A C 1
ATOM 1659 O O . GLU A 1 200 ? -18.612 -1.236 12.616 1.00 95.56 200 GLU A O 1
ATOM 1664 N N . LEU A 1 201 ? -18.966 0.402 11.116 1.00 97.19 201 LEU A N 1
ATOM 1665 C CA . LEU A 1 201 ? -20.270 -0.104 10.688 1.00 97.19 201 LEU A CA 1
ATOM 1666 C C . LEU A 1 201 ? -20.154 -1.481 10.025 1.00 97.19 201 LEU A C 1
ATOM 1668 O O . LEU A 1 201 ? -20.874 -2.405 10.415 1.00 97.19 201 LEU A O 1
ATOM 1672 N N . MET A 1 202 ? -19.217 -1.652 9.088 1.00 98.12 202 MET A N 1
ATOM 1673 C CA . MET A 1 202 ? -18.989 -2.941 8.426 1.00 98.12 202 MET A CA 1
ATOM 1674 C C . MET A 1 202 ? -18.618 -4.038 9.434 1.00 98.12 202 MET A C 1
ATOM 1676 O O . MET A 1 202 ? -19.205 -5.124 9.411 1.00 98.12 202 MET A O 1
ATOM 1680 N N . ILE A 1 203 ? -17.687 -3.757 10.353 1.00 97.69 203 ILE A N 1
ATOM 1681 C CA . ILE A 1 203 ? -17.275 -4.697 11.408 1.00 97.69 203 ILE A CA 1
ATOM 1682 C C . ILE A 1 203 ? -18.465 -5.066 12.289 1.00 97.69 203 ILE A C 1
ATOM 1684 O O . ILE A 1 203 ? -18.685 -6.242 12.575 1.00 97.69 203 ILE A O 1
ATOM 1688 N N . THR A 1 204 ? -19.254 -4.077 12.701 1.00 97.19 204 THR A N 1
ATOM 1689 C CA . THR A 1 204 ? -20.382 -4.279 13.614 1.00 97.19 204 THR A CA 1
ATOM 1690 C C . THR A 1 204 ? -21.478 -5.136 12.981 1.00 97.19 204 THR A C 1
ATOM 1692 O O . THR A 1 204 ? -22.015 -6.026 13.642 1.00 97.19 204 THR A O 1
ATOM 1695 N N . LEU A 1 205 ? -21.767 -4.939 11.691 1.00 98.06 205 LEU A N 1
ATOM 1696 C CA . LEU A 1 205 ? -22.698 -5.782 10.934 1.00 98.06 205 LEU A CA 1
ATOM 1697 C C . LEU A 1 205 ? -22.161 -7.211 10.741 1.00 98.06 205 LEU A C 1
ATOM 1699 O O . LEU A 1 205 ? -22.920 -8.173 10.877 1.00 98.06 205 LEU A O 1
ATOM 1703 N N . CYS A 1 206 ? -20.853 -7.378 10.509 1.00 97.88 206 CYS A N 1
ATOM 1704 C CA . CYS A 1 206 ? -20.223 -8.702 10.452 1.00 97.88 206 CYS A CA 1
ATOM 1705 C C . CYS A 1 206 ? -20.328 -9.432 11.801 1.00 97.88 206 CYS A C 1
ATOM 1707 O O . CYS A 1 206 ? -20.773 -10.582 11.852 1.00 97.88 206 CYS A O 1
ATOM 1709 N N . ARG A 1 207 ? -20.008 -8.751 12.911 1.00 96.62 207 ARG A N 1
ATOM 1710 C CA . ARG A 1 207 ? -20.126 -9.301 14.273 1.00 96.62 207 ARG A CA 1
ATOM 1711 C C . ARG A 1 207 ? -21.572 -9.675 14.615 1.00 96.62 207 ARG A C 1
ATOM 1713 O O . ARG A 1 207 ? -21.795 -10.751 15.164 1.00 96.62 207 ARG A O 1
ATOM 1720 N N . ALA A 1 208 ? -22.561 -8.884 14.184 1.00 96.19 208 ALA A N 1
ATOM 1721 C CA . ALA A 1 208 ? -23.985 -9.208 14.347 1.00 96.19 208 ALA A CA 1
ATOM 1722 C C . ALA A 1 208 ? -24.395 -10.499 13.607 1.00 96.19 208 ALA A C 1
ATOM 1724 O O . ALA A 1 208 ? -25.315 -11.201 14.030 1.00 96.19 208 ALA A O 1
ATOM 1725 N N . LYS A 1 209 ? -23.673 -10.857 12.538 1.00 96.31 209 LYS A N 1
ATOM 1726 C CA . LYS A 1 209 ? -23.786 -12.136 11.814 1.00 96.31 209 LYS A CA 1
ATOM 1727 C C . LYS A 1 209 ? -22.879 -13.243 12.352 1.00 96.31 209 LYS A C 1
ATOM 1729 O O . LYS A 1 209 ? -22.797 -14.304 11.739 1.00 96.31 209 LYS A O 1
ATOM 1734 N N . LYS A 1 210 ? -22.219 -13.028 13.496 1.00 94.50 210 LYS A N 1
ATOM 1735 C CA . LYS A 1 210 ? -21.228 -13.941 14.090 1.00 94.50 210 LYS A CA 1
ATOM 1736 C C . LYS A 1 210 ? -20.028 -14.206 13.169 1.00 94.50 210 LYS A C 1
ATOM 1738 O O . LYS A 1 210 ? -19.426 -15.277 13.215 1.00 94.50 210 LYS A O 1
ATOM 1743 N N . ILE A 1 211 ? -19.680 -13.235 12.326 1.00 96.00 211 ILE A N 1
ATOM 1744 C CA . ILE A 1 211 ? -18.498 -13.274 11.465 1.00 96.00 211 ILE A CA 1
ATOM 1745 C C . ILE A 1 211 ? -17.411 -12.426 12.139 1.00 96.00 211 ILE A C 1
ATOM 1747 O O . ILE A 1 211 ? -17.616 -11.221 12.307 1.00 96.00 211 ILE A O 1
ATOM 1751 N N . PRO A 1 212 ? -16.267 -13.016 12.539 1.00 95.81 212 PRO A N 1
ATOM 1752 C CA . PRO A 1 212 ? -15.204 -12.257 13.181 1.00 95.81 212 PRO A CA 1
ATOM 1753 C C . PRO A 1 212 ? -14.634 -11.203 12.235 1.00 95.81 212 PRO A C 1
ATOM 1755 O O . PRO A 1 212 ? -14.194 -11.511 11.124 1.00 95.81 212 PRO A O 1
ATOM 1758 N N . ALA A 1 213 ? -14.635 -9.962 12.704 1.00 96.12 213 ALA A N 1
ATOM 1759 C CA . ALA A 1 213 ? -14.119 -8.814 11.981 1.00 96.12 213 ALA A CA 1
ATOM 1760 C C . ALA A 1 213 ? -13.400 -7.874 12.953 1.00 96.12 213 ALA A C 1
ATOM 1762 O O . ALA A 1 213 ? -13.789 -7.738 14.123 1.00 96.12 213 ALA A O 1
ATOM 1763 N N . ARG A 1 214 ? -12.339 -7.231 12.474 1.00 94.06 214 ARG A N 1
ATOM 1764 C CA . ARG A 1 214 ? -11.527 -6.306 13.266 1.00 94.06 214 ARG A CA 1
ATOM 1765 C C . ARG A 1 214 ? -11.157 -5.074 12.466 1.00 94.06 214 ARG A C 1
ATOM 1767 O O . ARG A 1 214 ? -11.066 -5.121 11.240 1.00 94.06 214 ARG A O 1
ATOM 1774 N N . ILE A 1 215 ? -10.927 -3.992 13.197 1.00 94.38 215 ILE A N 1
ATOM 1775 C CA . ILE A 1 215 ? -10.398 -2.770 12.616 1.00 94.38 215 ILE A CA 1
ATOM 1776 C C . ILE A 1 215 ? -8.905 -2.930 12.393 1.00 94.38 215 ILE A C 1
ATOM 1778 O O . ILE A 1 215 ? -8.207 -3.592 13.166 1.00 94.38 215 ILE A O 1
ATOM 1782 N N . VAL A 1 216 ? -8.423 -2.291 11.344 1.00 95.19 216 VAL A N 1
ATOM 1783 C CA . VAL A 1 216 ? -7.008 -2.140 11.083 1.00 95.19 216 VAL A CA 1
ATOM 1784 C C . VAL A 1 216 ? -6.701 -0.663 10.968 1.00 95.19 216 VAL A C 1
ATOM 1786 O O . VAL A 1 216 ? -7.296 0.034 10.152 1.00 95.19 216 VAL A O 1
ATOM 1789 N N . LYS A 1 217 ? -5.761 -0.202 11.791 1.00 95.00 217 LYS A N 1
ATOM 1790 C CA . LYS A 1 217 ? -5.212 1.147 11.733 1.00 95.00 217 LYS A CA 1
ATOM 1791 C C . LYS A 1 217 ? -3.897 1.105 10.970 1.00 95.00 217 LYS A C 1
ATOM 1793 O O . LYS A 1 217 ? -3.060 0.216 11.183 1.00 95.00 217 LYS A O 1
ATOM 1798 N N . GLY A 1 218 ? -3.691 2.084 10.102 1.00 95.12 218 GLY A N 1
ATOM 1799 C CA . GLY A 1 218 ? -2.464 2.141 9.334 1.00 95.12 218 GLY A CA 1
ATOM 1800 C C . GLY A 1 218 ? -2.236 3.439 8.586 1.00 95.12 218 GLY A C 1
ATOM 1801 O O . GLY A 1 218 ? -2.789 4.493 8.904 1.00 95.12 218 GLY A O 1
ATOM 1802 N N . LEU A 1 219 ? -1.340 3.328 7.615 1.00 95.12 219 LEU A N 1
ATOM 1803 C CA . LEU A 1 219 ? -0.778 4.418 6.842 1.00 95.12 219 LEU A CA 1
ATOM 1804 C C . LEU A 1 219 ? -0.965 4.134 5.358 1.00 95.12 219 LEU A C 1
ATOM 1806 O O . LEU A 1 219 ? -0.727 3.015 4.899 1.00 95.12 219 LEU A O 1
ATOM 1810 N N . ILE A 1 220 ? -1.320 5.177 4.620 1.00 91.50 220 ILE A N 1
ATOM 1811 C CA . ILE A 1 220 ? -1.466 5.176 3.172 1.00 91.50 220 ILE A CA 1
ATOM 1812 C C . ILE A 1 220 ? -0.427 6.132 2.579 1.00 91.50 220 ILE A C 1
ATOM 1814 O O . ILE A 1 220 ? -0.564 7.351 2.718 1.00 91.50 220 ILE A O 1
ATOM 1818 N N . PRO A 1 221 ? 0.616 5.620 1.909 1.00 87.94 221 PRO A N 1
ATOM 1819 C CA . PRO A 1 221 ? 1.564 6.442 1.175 1.00 87.94 221 PRO A CA 1
ATOM 1820 C C . PRO A 1 221 ? 0.910 7.102 -0.037 1.00 87.94 221 PRO A C 1
ATOM 1822 O O . PRO A 1 221 ? 0.402 6.418 -0.933 1.00 87.94 221 PRO A O 1
ATOM 1825 N N . ASN A 1 222 ? 1.006 8.425 -0.104 1.00 77.81 222 ASN A N 1
ATOM 1826 C CA . ASN A 1 222 ? 0.605 9.206 -1.265 1.00 77.81 222 ASN A CA 1
ATOM 1827 C C . ASN A 1 222 ? 1.771 9.356 -2.252 1.00 77.81 222 ASN A C 1
ATOM 1829 O O . ASN A 1 222 ? 2.945 9.306 -1.882 1.00 77.81 222 ASN A O 1
ATOM 1833 N N . SER A 1 223 ? 1.453 9.601 -3.523 1.00 68.56 223 SER A N 1
ATOM 1834 C CA . SER A 1 223 ? 2.450 9.786 -4.589 1.00 68.56 223 SER A CA 1
ATOM 1835 C C . SER A 1 223 ? 3.354 11.010 -4.391 1.00 68.56 223 SER A C 1
ATOM 1837 O O . SER A 1 223 ? 4.472 11.030 -4.896 1.00 68.56 223 SER A O 1
ATOM 1839 N N . ASN A 1 224 ? 2.903 12.014 -3.635 1.00 71.44 224 ASN A N 1
ATOM 1840 C CA . ASN A 1 224 ? 3.681 13.206 -3.281 1.00 71.44 224 ASN A CA 1
ATOM 1841 C C . ASN A 1 224 ? 4.614 13.001 -2.067 1.00 71.44 224 ASN A C 1
ATOM 1843 O O . ASN A 1 224 ? 5.205 13.961 -1.580 1.00 71.44 224 ASN A O 1
ATOM 1847 N N . GLY A 1 225 ? 4.708 11.775 -1.546 1.00 74.94 225 GLY A N 1
ATOM 1848 C CA . GLY A 1 225 ? 5.546 11.407 -0.404 1.00 74.94 225 GLY A CA 1
ATOM 1849 C C . GLY A 1 225 ? 4.959 11.725 0.976 1.00 74.94 225 GLY A C 1
ATOM 1850 O O . GLY A 1 225 ? 5.577 11.420 2.000 1.00 74.94 225 GLY A O 1
ATOM 1851 N N . THR A 1 226 ? 3.754 12.301 1.030 1.00 83.25 226 THR A N 1
ATOM 1852 C CA . THR A 1 226 ? 2.989 12.418 2.281 1.00 83.25 226 THR A CA 1
ATOM 1853 C C . THR A 1 226 ? 2.349 11.083 2.657 1.00 83.25 226 THR A C 1
ATOM 1855 O O . THR A 1 226 ? 2.249 10.168 1.836 1.00 83.25 226 THR A O 1
ATOM 1858 N N . ILE A 1 227 ? 1.904 10.969 3.905 1.00 89.94 227 ILE A N 1
ATOM 1859 C CA . ILE A 1 227 ? 1.207 9.788 4.410 1.00 89.94 227 ILE A CA 1
ATOM 1860 C C . ILE A 1 227 ? -0.156 10.206 4.949 1.00 89.94 227 ILE A C 1
ATOM 1862 O O . ILE A 1 227 ? -0.247 11.114 5.773 1.00 89.94 227 ILE A O 1
ATOM 1866 N N . GLY A 1 228 ? -1.205 9.531 4.484 1.00 90.06 228 GLY A N 1
ATOM 1867 C CA . GLY A 1 228 ? -2.522 9.574 5.108 1.00 90.06 228 GLY A CA 1
ATOM 1868 C C . GLY A 1 228 ? -2.630 8.528 6.213 1.00 90.06 228 GLY A C 1
ATOM 1869 O O . GLY A 1 228 ? -2.107 7.424 6.074 1.00 90.06 228 GLY A O 1
ATOM 1870 N N . HIS A 1 229 ? -3.329 8.857 7.293 1.00 91.38 229 HIS A N 1
ATOM 1871 C CA . HIS A 1 229 ? -3.806 7.852 8.240 1.00 91.38 229 HIS A CA 1
ATOM 1872 C C . HIS A 1 229 ? -5.143 7.314 7.748 1.00 91.38 229 HIS A C 1
ATOM 1874 O O . HIS A 1 229 ? -5.968 8.083 7.259 1.00 91.38 229 HIS A O 1
ATOM 1880 N N . HIS A 1 230 ? -5.342 6.005 7.861 1.00 94.12 230 HIS A N 1
ATOM 1881 C CA . HIS A 1 230 ? -6.564 5.363 7.391 1.00 94.12 230 HIS A CA 1
ATOM 1882 C C . HIS A 1 230 ? -6.911 4.162 8.259 1.00 94.12 230 HIS A C 1
ATOM 1884 O O . HIS A 1 230 ? -6.017 3.458 8.744 1.00 94.12 230 HIS A O 1
ATOM 1890 N N . ASN A 1 231 ? -8.211 3.937 8.418 1.00 94.81 231 ASN A N 1
ATOM 1891 C CA . ASN A 1 231 ? -8.771 2.755 9.050 1.00 94.81 231 ASN A CA 1
ATOM 1892 C C . ASN A 1 231 ? -9.475 1.909 7.987 1.00 94.81 231 ASN A C 1
ATOM 1894 O O . ASN A 1 231 ? -10.189 2.447 7.146 1.00 94.81 231 ASN A O 1
ATOM 1898 N N . TRP A 1 232 ? -9.272 0.596 8.029 1.00 96.50 232 TRP A N 1
ATOM 1899 C CA . TRP A 1 232 ? -9.979 -0.352 7.168 1.00 96.50 232 TRP A CA 1
ATOM 1900 C C . TRP A 1 232 ? -10.363 -1.612 7.945 1.00 96.50 232 TRP A C 1
ATOM 1902 O O . TRP A 1 232 ? -10.133 -1.724 9.154 1.00 96.50 232 TRP A O 1
ATOM 1912 N N . VAL A 1 233 ? -10.971 -2.572 7.251 1.00 97.44 233 VAL A N 1
ATOM 1913 C CA . VAL A 1 233 ? -11.565 -3.763 7.856 1.00 97.44 233 VAL A CA 1
ATOM 1914 C C . VAL A 1 233 ? -10.771 -5.003 7.485 1.00 97.44 233 VAL A C 1
ATOM 1916 O O . VAL A 1 233 ? -10.395 -5.197 6.334 1.00 97.44 233 VAL A O 1
ATOM 1919 N N . GLU A 1 234 ? -10.568 -5.893 8.450 1.00 96.75 234 GLU A N 1
ATOM 1920 C CA . GLU A 1 234 ? -10.209 -7.280 8.177 1.00 96.75 234 GLU A CA 1
ATOM 1921 C C . GLU A 1 234 ? -11.325 -8.214 8.638 1.00 96.75 234 GLU A C 1
ATOM 1923 O O . GLU A 1 234 ? -11.773 -8.141 9.784 1.00 96.75 234 GLU A O 1
ATOM 1928 N N . VAL A 1 235 ? -11.744 -9.122 7.756 1.00 97.31 235 VAL A N 1
ATOM 1929 C CA . VAL A 1 235 ? -12.750 -10.153 8.039 1.00 97.31 235 VAL A CA 1
ATOM 1930 C C . VAL A 1 235 ? -12.095 -11.525 7.973 1.00 97.31 235 VAL A C 1
ATOM 1932 O O . VAL A 1 235 ? -11.333 -11.818 7.051 1.00 97.31 235 VAL A O 1
ATOM 1935 N N . TYR A 1 236 ? -12.385 -12.377 8.954 1.00 95.00 236 TYR A N 1
ATOM 1936 C CA . TYR A 1 236 ? -11.816 -13.717 9.016 1.00 95.00 236 TYR A CA 1
ATOM 1937 C C . TYR A 1 236 ? -12.603 -14.716 8.157 1.00 95.00 236 TYR A C 1
ATOM 1939 O O . TYR A 1 236 ? -13.794 -14.976 8.384 1.00 95.00 236 TYR A O 1
ATOM 1947 N N . PHE A 1 237 ? -11.909 -15.350 7.215 1.00 92.81 237 PHE A N 1
ATOM 1948 C CA . PHE A 1 237 ? -12.403 -16.472 6.421 1.00 92.81 237 PHE A CA 1
ATOM 1949 C C . PHE A 1 237 ? -11.589 -17.729 6.757 1.00 92.81 237 PHE A C 1
ATOM 1951 O O . PHE A 1 237 ? -10.369 -17.687 6.628 1.00 92.81 237 PHE A O 1
ATOM 1958 N N . PRO A 1 238 ? -12.201 -18.867 7.133 1.00 89.31 238 PRO A N 1
ATOM 1959 C CA . PRO A 1 238 ? -11.451 -20.057 7.547 1.00 89.31 238 PRO A CA 1
ATOM 1960 C C . PRO A 1 238 ? -10.447 -20.549 6.497 1.00 89.31 238 PRO A C 1
ATOM 1962 O O . PRO A 1 238 ? -9.381 -21.049 6.840 1.00 89.31 238 PRO A O 1
ATOM 1965 N N . GLN A 1 239 ? -10.774 -20.373 5.215 1.00 88.12 239 GLN A N 1
ATOM 1966 C CA . GLN A 1 239 ? -9.942 -20.777 4.085 1.00 88.12 239 GLN A CA 1
ATOM 1967 C C . GLN A 1 239 ? -8.887 -19.735 3.661 1.00 88.12 239 GLN A C 1
ATOM 1969 O O . GLN A 1 239 ? -7.995 -20.067 2.881 1.00 88.12 239 GLN A O 1
ATOM 1974 N N . TYR A 1 240 ? -8.983 -18.487 4.135 1.00 88.88 240 TYR A N 1
ATOM 1975 C CA . TYR A 1 240 ? -8.151 -17.360 3.679 1.00 88.88 240 TYR A CA 1
ATOM 1976 C C . TYR A 1 240 ? -7.500 -16.556 4.816 1.00 88.88 240 TYR A C 1
ATOM 1978 O O . TYR A 1 240 ? -6.710 -15.658 4.538 1.00 88.88 240 TYR A O 1
ATOM 1986 N N . ASP A 1 241 ? -7.803 -16.864 6.078 1.00 90.06 241 ASP A N 1
ATOM 1987 C CA . ASP A 1 241 ? -7.440 -16.067 7.256 1.00 90.06 241 ASP A CA 1
ATOM 1988 C C . ASP A 1 241 ? -8.054 -14.641 7.214 1.00 90.06 241 ASP A C 1
ATOM 1990 O O . ASP A 1 241 ? -9.150 -14.443 6.681 1.00 90.06 241 ASP A O 1
ATOM 1994 N N . TRP A 1 242 ? -7.405 -13.649 7.829 1.00 93.19 242 TRP A N 1
ATOM 1995 C CA . TRP A 1 242 ? -7.820 -12.244 7.853 1.00 93.19 242 TRP A CA 1
ATOM 1996 C C . TRP A 1 242 ? -7.640 -11.551 6.496 1.00 93.19 242 TRP A C 1
ATOM 1998 O O . TRP A 1 242 ? -6.543 -11.074 6.182 1.00 93.19 242 TRP A O 1
ATOM 2008 N N . VAL A 1 243 ? -8.732 -11.435 5.742 1.00 94.62 243 VAL A N 1
ATOM 2009 C CA . VAL A 1 243 ? -8.807 -10.761 4.437 1.00 94.62 243 VAL A CA 1
ATOM 2010 C C . VAL A 1 243 ? -9.178 -9.291 4.621 1.00 94.62 243 VAL A C 1
ATOM 2012 O O . VAL A 1 243 ? -10.090 -8.985 5.389 1.00 94.62 243 VAL A O 1
ATOM 2015 N N . ALA A 1 244 ? -8.479 -8.388 3.929 1.00 95.56 244 ALA A N 1
ATOM 2016 C CA . ALA A 1 244 ? -8.728 -6.952 4.011 1.00 95.56 244 ALA A CA 1
ATOM 2017 C C . ALA A 1 244 ? -9.879 -6.499 3.093 1.00 95.56 244 ALA A C 1
ATOM 2019 O O . ALA A 1 244 ? -10.030 -7.001 1.978 1.00 95.56 244 ALA A O 1
ATOM 2020 N N . PHE A 1 245 ? -10.650 -5.520 3.570 1.00 97.06 245 PHE A N 1
ATOM 2021 C CA . PHE A 1 245 ? -11.708 -4.807 2.855 1.00 97.06 245 PHE A CA 1
ATOM 2022 C C . PHE A 1 245 ? -11.656 -3.321 3.223 1.00 97.06 245 PHE A C 1
ATOM 2024 O O . PHE A 1 245 ? -11.342 -2.968 4.360 1.00 97.06 245 PHE A O 1
ATOM 2031 N N . ASP A 1 246 ? -12.003 -2.449 2.280 1.00 95.88 246 ASP A N 1
ATOM 2032 C CA . ASP A 1 246 ? -12.065 -1.002 2.504 1.00 95.88 246 ASP A CA 1
ATOM 2033 C C . ASP A 1 246 ? -13.326 -0.421 1.851 1.00 95.88 246 ASP A C 1
ATOM 2035 O O . ASP A 1 246 ? -13.308 -0.101 0.658 1.00 95.88 246 ASP A O 1
ATOM 2039 N N . PRO A 1 247 ? -14.439 -0.338 2.604 1.00 94.88 247 PRO A N 1
ATOM 2040 C CA . PRO A 1 247 ? -15.682 0.227 2.090 1.00 94.88 247 PRO A CA 1
ATOM 2041 C C . PRO A 1 247 ? -15.594 1.747 1.882 1.00 94.88 247 PRO A C 1
ATOM 2043 O O . PRO A 1 247 ? -16.339 2.287 1.079 1.00 94.88 247 PRO A O 1
ATOM 2046 N N . THR A 1 248 ? -14.661 2.453 2.529 1.00 92.81 248 THR A N 1
ATOM 2047 C CA . THR A 1 248 ? -14.514 3.910 2.373 1.00 92.81 248 THR A CA 1
ATOM 2048 C C . THR A 1 248 ? -13.993 4.288 0.997 1.00 92.81 248 THR A C 1
ATOM 2050 O O . THR A 1 248 ? -14.422 5.272 0.413 1.00 92.81 248 THR A O 1
ATOM 2053 N N . TRP A 1 249 ? -13.039 3.530 0.460 1.00 87.94 249 TRP A N 1
ATOM 2054 C CA . TRP A 1 249 ? -12.509 3.800 -0.881 1.00 87.94 249 TRP A CA 1
ATOM 2055 C C . TRP A 1 249 ? -13.371 3.235 -2.013 1.00 87.94 249 TRP A C 1
ATOM 2057 O O . TRP A 1 249 ? -13.050 3.486 -3.179 1.00 87.94 249 TRP A O 1
ATOM 2067 N N . ALA A 1 250 ? -14.415 2.469 -1.685 1.00 88.12 250 ALA A N 1
ATOM 2068 C CA . ALA A 1 250 ? -15.443 2.054 -2.634 1.00 88.12 250 ALA A CA 1
ATOM 2069 C C . ALA A 1 250 ? -16.496 3.148 -2.875 1.00 88.12 250 ALA A C 1
ATOM 2071 O O . ALA A 1 250 ? -16.991 3.225 -3.999 1.00 88.12 250 ALA A O 1
ATOM 2072 N N . ASP A 1 251 ? -16.698 4.050 -1.903 1.00 83.81 251 ASP A N 1
ATOM 2073 C CA . ASP A 1 251 ? -17.575 5.227 -1.999 1.00 83.81 251 ASP A CA 1
ATOM 2074 C C . ASP A 1 251 ? -16.977 6.306 -2.927 1.00 83.81 251 ASP A C 1
ATOM 2076 O O . ASP A 1 251 ? -16.522 7.385 -2.535 1.00 83.81 251 ASP A O 1
ATOM 2080 N N . SER A 1 252 ? -16.852 5.969 -4.210 1.00 75.75 252 SER A N 1
ATOM 2081 C CA . SER A 1 252 ? -16.470 6.900 -5.262 1.00 75.75 252 SER A CA 1
ATOM 2082 C C . SER A 1 252 ? -16.893 6.390 -6.642 1.00 75.75 252 SER A C 1
ATOM 2084 O O . SER A 1 252 ? -16.560 5.265 -7.015 1.00 75.75 252 SER A O 1
ATOM 2086 N N . PRO A 1 253 ? -17.457 7.249 -7.513 1.00 63.38 253 PRO A N 1
ATOM 2087 C CA . PRO A 1 253 ? -17.713 6.903 -8.915 1.00 63.38 253 PRO A CA 1
ATOM 2088 C C . PRO A 1 253 ? -16.449 6.531 -9.711 1.00 63.38 253 PRO A C 1
ATOM 2090 O O . PRO A 1 253 ? -16.538 5.974 -10.802 1.00 63.38 253 PRO A O 1
ATOM 2093 N N . LYS A 1 254 ? -15.259 6.878 -9.197 1.00 64.75 254 LYS A N 1
ATOM 2094 C CA . LYS A 1 254 ? -13.945 6.541 -9.772 1.00 64.75 254 LYS A CA 1
ATOM 2095 C C . LYS A 1 254 ? -13.164 5.570 -8.878 1.00 64.75 254 LYS A C 1
ATOM 2097 O O . LYS A 1 254 ? -11.934 5.514 -8.967 1.00 64.75 254 LYS A O 1
ATOM 2102 N N . ALA A 1 255 ? -13.851 4.859 -7.984 1.00 72.25 255 ALA A N 1
ATOM 2103 C CA . ALA A 1 255 ? -13.232 3.908 -7.079 1.00 72.25 255 ALA A CA 1
ATOM 2104 C C . ALA A 1 255 ? -12.468 2.840 -7.868 1.00 72.25 255 ALA A C 1
ATOM 2106 O O . ALA A 1 255 ? -12.970 2.236 -8.813 1.00 72.25 255 ALA A O 1
ATOM 2107 N N . THR A 1 256 ? -11.229 2.593 -7.456 1.00 66.00 256 THR A N 1
ATOM 2108 C CA . THR A 1 256 ? -10.457 1.426 -7.911 1.00 66.00 256 THR A CA 1
ATOM 2109 C C . THR A 1 256 ? -10.454 0.318 -6.855 1.00 66.00 256 THR A C 1
ATOM 2111 O O . THR A 1 256 ? -9.772 -0.690 -7.025 1.00 66.00 256 THR A O 1
ATOM 2114 N N . THR A 1 257 ? -11.159 0.537 -5.743 1.00 80.44 257 THR A N 1
ATOM 2115 C CA . THR A 1 257 ? -11.412 -0.446 -4.693 1.00 80.44 257 THR A CA 1
ATOM 2116 C C . THR A 1 257 ? -12.816 -1.011 -4.900 1.00 80.44 257 THR A C 1
ATOM 2118 O O . THR A 1 257 ? -13.735 -0.286 -5.259 1.00 80.44 257 THR A O 1
ATOM 2121 N N . SER A 1 258 ? -12.973 -2.314 -4.703 1.00 88.44 258 SER A N 1
ATOM 2122 C CA . SER A 1 258 ? -14.241 -3.038 -4.753 1.00 88.44 258 SER A CA 1
ATOM 2123 C C . SER A 1 258 ? -14.267 -4.077 -3.636 1.00 88.44 258 SER A C 1
ATOM 2125 O O . SER A 1 258 ? -13.251 -4.315 -2.982 1.00 88.44 258 SER A O 1
ATOM 2127 N N . PHE A 1 259 ? -15.388 -4.783 -3.479 1.00 91.25 259 PHE A N 1
ATOM 2128 C CA . PHE A 1 259 ? -15.470 -5.926 -2.568 1.00 91.25 259 PHE A CA 1
ATOM 2129 C C . PHE A 1 259 ? -14.351 -6.967 -2.783 1.00 91.25 259 PHE A C 1
ATOM 2131 O O . PHE A 1 259 ? -13.879 -7.580 -1.829 1.00 91.25 259 PHE A O 1
ATOM 2138 N N . TYR A 1 260 ? -13.915 -7.180 -4.030 1.00 86.81 260 TYR A N 1
ATOM 2139 C CA . TYR A 1 260 ? -12.901 -8.191 -4.340 1.00 86.81 260 TYR A CA 1
ATOM 2140 C C . TYR A 1 260 ? -11.472 -7.660 -4.307 1.00 86.81 260 TYR A C 1
ATOM 2142 O O . TYR A 1 260 ? -10.549 -8.457 -4.154 1.00 86.81 260 TYR A O 1
ATOM 2150 N N . SER A 1 261 ? -11.270 -6.358 -4.513 1.00 83.06 261 SER A N 1
ATOM 2151 C CA . SER A 1 261 ? -9.950 -5.804 -4.807 1.00 83.06 261 SER A CA 1
ATOM 2152 C C . SER A 1 261 ? -9.706 -4.473 -4.120 1.00 83.06 261 SER A C 1
ATOM 2154 O O . SER A 1 261 ? -10.534 -3.576 -4.229 1.00 83.06 261 SER A O 1
ATOM 2156 N N . MET A 1 262 ? -8.535 -4.293 -3.520 1.00 85.06 262 MET A N 1
ATOM 2157 C CA . MET A 1 262 ? -8.110 -3.010 -2.947 1.00 85.06 262 MET A CA 1
ATOM 2158 C C . MET A 1 262 ? -6.911 -2.433 -3.723 1.00 85.06 262 MET A C 1
ATOM 2160 O O . MET A 1 262 ? -6.345 -3.073 -4.613 1.00 85.06 262 MET A O 1
ATOM 2164 N N . LYS A 1 263 ? -6.491 -1.204 -3.406 1.00 80.44 263 LYS A N 1
ATOM 2165 C CA . LYS A 1 263 ? -5.217 -0.664 -3.915 1.00 80.44 263 LYS A CA 1
ATOM 2166 C C . LYS A 1 263 ? -4.045 -1.257 -3.136 1.00 80.44 263 LYS A C 1
ATOM 2168 O O . LYS A 1 263 ? -4.100 -1.362 -1.919 1.00 80.44 263 LYS A O 1
ATOM 2173 N N . ASN A 1 264 ? -2.921 -1.547 -3.781 1.00 78.94 264 ASN A N 1
ATOM 2174 C CA . ASN A 1 264 ? -1.716 -1.936 -3.045 1.00 78.94 264 ASN A CA 1
ATOM 2175 C C . ASN A 1 264 ? -1.077 -0.703 -2.375 1.00 78.94 264 ASN A C 1
ATOM 2177 O O . ASN A 1 264 ? -0.180 -0.094 -2.947 1.00 78.94 264 ASN A O 1
ATOM 2181 N N . ALA A 1 265 ? -1.591 -0.247 -1.231 1.00 85.50 265 ALA A N 1
ATOM 2182 C CA . ALA A 1 265 ? -1.132 0.982 -0.568 1.00 85.50 265 ALA A CA 1
ATOM 2183 C C . ALA A 1 265 ? -1.198 0.947 0.967 1.00 85.50 265 ALA A C 1
ATOM 2185 O O . ALA A 1 265 ? -0.911 1.953 1.604 1.00 85.50 265 ALA A O 1
ATOM 2186 N N . TYR A 1 266 ? -1.580 -0.177 1.562 1.00 92.06 266 TYR A N 1
ATOM 2187 C CA . TYR A 1 266 ? -1.900 -0.248 2.983 1.00 92.06 266 TYR A CA 1
ATOM 2188 C C . TYR A 1 266 ? -0.685 -0.712 3.787 1.00 92.06 266 TYR A C 1
ATOM 2190 O O . TYR A 1 266 ? -0.212 -1.831 3.605 1.00 92.06 266 TYR A O 1
ATOM 2198 N N . ILE A 1 267 ? -0.191 0.141 4.688 1.00 95.31 267 ILE A N 1
ATOM 2199 C CA . ILE A 1 267 ? 0.811 -0.228 5.694 1.00 95.31 267 ILE A CA 1
ATOM 2200 C C . ILE A 1 267 ? 0.113 -0.315 7.047 1.00 95.31 267 ILE A C 1
ATOM 2202 O O . ILE A 1 267 ? -0.344 0.684 7.597 1.00 95.31 267 ILE A O 1
ATOM 2206 N N . GLN A 1 268 ? 0.055 -1.508 7.614 1.00 95.38 268 GLN A N 1
ATOM 2207 C CA . GLN A 1 268 ? -0.613 -1.800 8.872 1.00 95.38 268 GLN A CA 1
ATOM 2208 C C . GLN A 1 268 ? 0.284 -1.489 10.072 1.00 95.38 268 GLN A C 1
ATOM 2210 O O . GLN A 1 268 ? 1.398 -2.013 10.186 1.00 95.38 268 GLN A O 1
ATOM 2215 N N . THR A 1 269 ? -0.224 -0.679 11.003 1.00 95.06 269 THR A N 1
ATOM 2216 C CA . THR A 1 269 ? 0.443 -0.401 12.283 1.00 95.06 269 THR A CA 1
ATOM 2217 C C . THR A 1 269 ? -0.177 -1.221 13.408 1.00 95.06 269 THR A C 1
ATOM 2219 O O . THR A 1 269 ? 0.553 -1.897 14.132 1.00 95.06 269 THR A O 1
ATOM 2222 N N . SER A 1 270 ? -1.509 -1.254 13.510 1.00 94.62 270 SER A N 1
ATOM 2223 C CA . SER A 1 270 ? -2.222 -1.902 14.618 1.00 94.62 270 SER A CA 1
ATOM 2224 C C . SER A 1 270 ? -3.562 -2.510 14.199 1.00 94.62 270 SER A C 1
ATOM 2226 O O . SER A 1 270 ? -4.148 -2.119 13.194 1.00 94.62 270 SER A O 1
ATOM 2228 N N . ASN A 1 271 ? -4.054 -3.452 15.008 1.00 91.06 271 ASN A N 1
ATOM 2229 C CA . ASN A 1 271 ? -5.404 -4.026 14.918 1.00 91.06 271 ASN A CA 1
ATOM 2230 C C . ASN A 1 271 ? -6.344 -3.506 16.011 1.00 91.06 271 ASN A C 1
ATOM 2232 O O . ASN A 1 271 ? -7.365 -4.125 16.307 1.00 91.06 271 ASN A O 1
ATOM 2236 N N . GLN A 1 272 ? -5.965 -2.409 16.663 1.00 88.25 272 GLN A N 1
ATOM 2237 C CA . GLN A 1 272 ? -6.710 -1.828 17.766 1.00 88.25 272 GLN A CA 1
ATOM 2238 C C . GLN A 1 272 ? -7.307 -0.486 17.378 1.00 88.25 272 GLN A C 1
ATOM 2240 O O . GLN A 1 272 ? -6.646 0.355 16.767 1.00 88.25 272 GLN A O 1
ATOM 2245 N N . ARG A 1 273 ? -8.547 -0.259 17.818 1.00 85.69 273 ARG A N 1
ATOM 2246 C CA . ARG A 1 273 ? -9.229 1.023 17.632 1.00 85.69 273 ARG A CA 1
ATOM 2247 C C . ARG A 1 273 ? -8.618 2.135 18.484 1.00 85.69 273 ARG A C 1
ATOM 2249 O O . ARG A 1 273 ? -8.408 3.245 17.996 1.00 85.69 273 ARG A O 1
ATOM 2256 N N . TYR A 1 274 ? -8.352 1.839 19.755 1.00 86.19 274 TYR A N 1
ATOM 2257 C CA . TYR A 1 274 ? -7.927 2.813 20.762 1.00 86.19 274 TYR A CA 1
ATOM 2258 C C . TYR A 1 274 ? -6.436 2.669 21.070 1.00 86.19 274 TYR A C 1
ATOM 2260 O O . TYR A 1 274 ? -6.031 2.289 22.167 1.00 86.19 274 TYR A O 1
ATOM 2268 N N . ILE A 1 275 ? -5.608 2.963 20.068 1.00 88.06 275 ILE A N 1
ATOM 2269 C CA . ILE A 1 275 ? -4.151 2.955 20.196 1.00 88.06 275 ILE A CA 1
ATOM 2270 C C . ILE A 1 275 ? -3.563 4.291 19.741 1.00 88.06 275 ILE A C 1
ATOM 2272 O O . ILE A 1 275 ? -3.740 4.738 18.600 1.00 88.06 275 ILE A O 1
ATOM 2276 N N . SER A 1 276 ? -2.840 4.935 20.653 1.00 89.75 276 SER A N 1
ATOM 2277 C CA . SER A 1 276 ? -2.085 6.148 20.349 1.00 89.75 276 SER A CA 1
ATOM 2278 C C . SER A 1 276 ? -0.802 5.791 19.607 1.00 89.75 276 SER A C 1
ATOM 2280 O O . SER A 1 276 ? -0.032 4.945 20.067 1.00 89.75 276 SER A O 1
ATOM 2282 N N . ASP A 1 277 ? -0.548 6.479 18.491 1.00 90.19 277 ASP A N 1
ATOM 2283 C CA . ASP A 1 277 ? 0.705 6.342 17.740 1.00 90.19 277 ASP A CA 1
ATOM 2284 C C . ASP A 1 277 ? 1.923 6.779 18.565 1.00 90.19 277 ASP A C 1
ATOM 2286 O O . ASP A 1 277 ? 3.031 6.288 18.353 1.00 90.19 277 ASP A O 1
ATOM 2290 N N . VAL A 1 278 ? 1.708 7.689 19.520 1.00 91.88 278 VAL A N 1
ATOM 2291 C CA . VAL A 1 278 ? 2.726 8.212 20.429 1.00 91.88 278 VAL A CA 1
ATOM 2292 C C . VAL A 1 278 ? 2.217 8.110 21.863 1.00 91.88 278 VAL A C 1
ATOM 2294 O O . VAL A 1 278 ? 1.098 8.534 22.152 1.00 91.88 278 VAL A O 1
ATOM 2297 N N . LYS A 1 279 ? 3.035 7.565 22.770 1.00 91.38 279 LYS A N 1
ATOM 2298 C CA . LYS A 1 279 ? 2.783 7.605 24.221 1.00 91.38 279 LYS A CA 1
ATOM 2299 C C . LYS A 1 279 ? 3.994 8.178 24.932 1.00 91.38 279 LYS A C 1
ATOM 2301 O O . LYS A 1 279 ? 5.099 7.655 24.768 1.00 91.38 279 LYS A O 1
ATOM 2306 N N . THR A 1 280 ? 3.783 9.206 25.740 1.00 87.94 280 THR A N 1
ATOM 2307 C CA . THR A 1 280 ? 4.857 9.901 26.449 1.00 87.94 280 THR A CA 1
ATOM 2308 C C . THR A 1 280 ? 4.583 10.013 27.930 1.00 87.94 280 THR A C 1
ATOM 2310 O O . THR A 1 280 ? 3.451 10.250 28.336 1.00 87.94 280 THR A O 1
ATOM 2313 N N . SER A 1 281 ? 5.634 9.869 28.725 1.00 88.62 281 SER A N 1
ATOM 2314 C CA . SER A 1 281 ? 5.612 10.109 30.166 1.00 88.62 281 SER A CA 1
ATOM 2315 C C . SER A 1 281 ? 6.918 10.767 30.576 1.00 88.62 281 SER A C 1
ATOM 2317 O O . SER A 1 281 ? 7.965 10.396 30.056 1.00 88.62 281 SER A O 1
ATOM 2319 N N . CYS A 1 282 ? 6.908 11.718 31.501 1.00 83.62 282 CYS A N 1
ATOM 2320 C CA . CYS A 1 282 ? 8.158 12.225 32.063 1.00 83.62 282 CYS A CA 1
ATOM 2321 C C . CYS A 1 282 ? 8.080 12.393 33.575 1.00 83.62 282 CYS A C 1
ATOM 2323 O O . CYS A 1 282 ? 7.085 12.032 34.191 1.00 83.62 282 CYS A O 1
ATOM 2325 N N . GLN A 1 283 ? 9.171 12.883 34.159 1.00 74.69 283 GLN A N 1
ATOM 2326 C CA . GLN A 1 283 ? 9.337 12.962 35.606 1.00 74.69 283 GLN A CA 1
ATOM 2327 C C . GLN A 1 283 ? 8.619 14.152 36.280 1.00 74.69 283 GLN A C 1
ATOM 2329 O O . GLN A 1 283 ? 8.473 14.107 37.495 1.00 74.69 283 GLN A O 1
ATOM 2334 N N . SER A 1 284 ? 8.165 15.184 35.550 1.00 65.69 284 SER A N 1
ATOM 2335 C CA . SER A 1 284 ? 7.325 16.273 36.101 1.00 65.69 284 SER A CA 1
ATOM 2336 C C . SER A 1 284 ? 5.842 16.070 35.759 1.00 65.69 284 SER A C 1
ATOM 2338 O O . SER A 1 284 ? 5.528 15.297 34.874 1.00 65.69 284 SER A O 1
ATOM 2340 N N . GLU A 1 285 ? 4.895 16.696 36.452 1.00 59.38 285 GLU A N 1
ATOM 2341 C CA . GLU A 1 285 ? 3.460 16.533 36.121 1.00 59.38 285 GLU A CA 1
ATOM 2342 C C . GLU A 1 285 ? 2.974 17.557 35.080 1.00 59.38 285 GLU A C 1
ATOM 2344 O O . GLU A 1 285 ? 2.048 17.282 34.318 1.00 59.38 285 GLU A O 1
ATOM 2349 N N . GLU A 1 286 ? 3.660 18.699 34.966 1.00 60.25 286 GLU A N 1
ATOM 2350 C CA . GLU A 1 286 ? 3.397 19.729 33.958 1.00 60.25 286 GLU A CA 1
ATOM 2351 C C . GLU A 1 286 ? 4.499 19.745 32.884 1.00 60.25 286 GLU A C 1
ATOM 2353 O O . GLU A 1 286 ? 5.698 19.759 33.190 1.00 60.25 286 GLU A O 1
ATOM 2358 N N . PHE A 1 287 ? 4.090 19.732 31.607 1.00 69.06 287 PHE A N 1
ATOM 2359 C CA . PHE A 1 287 ? 4.982 19.706 30.440 1.00 69.06 287 PHE A CA 1
ATOM 2360 C C . PHE A 1 287 ? 4.564 20.739 29.385 1.00 69.06 287 PHE A C 1
ATOM 2362 O O . PHE A 1 287 ? 3.598 20.513 28.658 1.00 69.06 287 PHE A O 1
ATOM 2369 N N . PRO A 1 288 ? 5.300 21.846 29.218 1.00 72.38 288 PRO A N 1
ATOM 2370 C CA . PRO A 1 288 ? 4.925 22.920 28.294 1.00 72.38 288 PRO A CA 1
ATOM 2371 C C . PRO A 1 288 ? 5.614 22.806 26.925 1.00 72.38 288 PRO A C 1
ATOM 2373 O O . PRO A 1 288 ? 5.913 23.808 26.274 1.00 72.38 288 PRO A O 1
ATOM 2376 N N . PHE A 1 289 ? 5.865 21.580 26.461 1.00 76.12 289 PHE A N 1
ATOM 2377 C CA . PHE A 1 289 ? 6.292 21.316 25.089 1.00 76.12 289 PHE A CA 1
ATOM 2378 C C . PHE A 1 289 ? 5.304 20.384 24.395 1.00 76.12 289 PHE A C 1
ATOM 2380 O O . PHE A 1 289 ? 4.658 19.547 25.018 1.00 76.12 289 PHE A O 1
ATOM 2387 N N . SER A 1 290 ? 5.197 20.526 23.077 1.00 82.38 290 SER A N 1
ATOM 2388 C CA . SER A 1 290 ? 4.350 19.662 22.256 1.00 82.38 290 SER A CA 1
ATOM 2389 C C . SER A 1 290 ? 5.200 18.669 21.479 1.00 82.38 290 SER A C 1
ATOM 2391 O O . SER A 1 290 ? 6.309 18.976 21.032 1.00 82.38 290 SER A O 1
ATOM 2393 N N . ILE A 1 291 ? 4.666 17.465 21.303 1.00 86.00 291 ILE A N 1
ATOM 2394 C CA . ILE A 1 291 ? 5.284 16.428 20.486 1.00 86.00 291 ILE A CA 1
ATOM 2395 C C . ILE A 1 291 ? 4.459 16.299 19.223 1.00 86.00 291 ILE A C 1
ATOM 2397 O O . ILE A 1 291 ? 3.262 16.022 19.268 1.00 86.00 291 ILE A O 1
ATOM 2401 N N . LYS A 1 292 ? 5.116 16.490 18.083 1.00 91.31 292 LYS A N 1
ATOM 2402 C CA . LYS A 1 292 ? 4.502 16.302 16.777 1.00 91.31 292 LYS A CA 1
ATOM 2403 C C . LYS A 1 292 ? 5.022 15.014 16.151 1.00 91.31 292 LYS A C 1
ATOM 2405 O O . LYS A 1 292 ? 6.231 14.873 15.955 1.00 91.31 292 LYS A O 1
ATOM 2410 N N . LEU A 1 293 ? 4.106 14.113 15.803 1.00 93.19 293 LEU A N 1
ATOM 2411 C CA . LEU A 1 293 ? 4.394 13.003 14.903 1.00 93.19 293 LEU A CA 1
ATOM 2412 C C . LEU A 1 293 ? 4.448 13.540 13.469 1.00 93.19 293 LEU A C 1
ATOM 2414 O O . LEU A 1 293 ? 3.523 14.219 13.025 1.00 93.19 293 LEU A O 1
ATOM 2418 N N . ASN A 1 294 ? 5.539 13.268 12.760 1.00 93.44 294 ASN A N 1
ATOM 2419 C CA . ASN A 1 294 ? 5.653 13.568 11.339 1.00 93.44 294 ASN A CA 1
ATOM 2420 C C . ASN A 1 294 ? 6.084 12.313 10.592 1.00 93.44 294 ASN A C 1
ATOM 2422 O O . ASN A 1 294 ? 7.142 11.744 10.894 1.00 93.44 294 ASN A O 1
ATOM 2426 N N . ASP A 1 295 ? 5.295 11.966 9.582 1.00 93.75 295 ASP A N 1
ATOM 2427 C CA . ASP A 1 295 ? 5.488 10.788 8.757 1.00 93.75 295 ASP A CA 1
ATOM 2428 C C . ASP A 1 295 ? 5.712 11.196 7.302 1.00 93.75 295 ASP A C 1
ATOM 2430 O O . ASP A 1 295 ? 5.019 12.059 6.762 1.00 93.75 295 ASP A O 1
ATOM 2434 N N . THR A 1 296 ? 6.691 10.567 6.657 1.00 92.62 296 THR A N 1
ATOM 2435 C CA . THR A 1 296 ? 6.936 10.711 5.216 1.00 92.62 296 THR A CA 1
ATOM 2436 C C . THR A 1 296 ? 7.203 9.347 4.603 1.00 92.62 296 THR A C 1
ATOM 2438 O O . THR A 1 296 ? 7.734 8.454 5.265 1.00 92.62 296 THR A O 1
ATOM 2441 N N . CYS A 1 297 ? 6.834 9.174 3.340 1.00 89.44 297 CYS A N 1
ATOM 2442 C CA . CYS A 1 297 ? 7.117 7.960 2.592 1.00 89.44 297 CYS A CA 1
ATOM 2443 C C . CYS A 1 297 ? 7.838 8.307 1.299 1.00 89.44 297 CYS A C 1
ATOM 2445 O O . CYS A 1 297 ? 7.496 9.274 0.628 1.00 89.44 297 CYS A O 1
ATOM 2447 N N . MET A 1 298 ? 8.783 7.471 0.899 1.00 84.56 298 MET A N 1
ATOM 2448 C CA . MET A 1 298 ? 9.266 7.430 -0.472 1.00 84.56 298 MET A CA 1
ATOM 2449 C C . MET A 1 298 ? 8.847 6.100 -1.074 1.00 84.56 298 MET A C 1
ATOM 2451 O O . MET A 1 298 ? 9.171 5.049 -0.532 1.00 84.56 298 MET A O 1
ATOM 2455 N N . ASP A 1 299 ? 8.107 6.148 -2.172 1.00 78.50 299 ASP A N 1
ATOM 2456 C CA . ASP A 1 299 ? 7.727 4.953 -2.911 1.00 78.50 299 ASP A CA 1
ATOM 2457 C C . ASP A 1 299 ? 8.777 4.644 -3.975 1.00 78.50 299 ASP A C 1
ATOM 2459 O O . ASP A 1 299 ? 8.935 5.395 -4.940 1.00 78.50 299 ASP A O 1
ATOM 2463 N N . LEU A 1 300 ? 9.511 3.549 -3.785 1.00 71.62 300 LEU A N 1
ATOM 2464 C CA . LEU A 1 300 ? 10.568 3.127 -4.695 1.00 71.62 300 LEU A CA 1
ATOM 2465 C C . LEU A 1 300 ? 9.980 2.552 -5.992 1.00 71.62 300 LEU A C 1
ATOM 2467 O O . LEU A 1 300 ? 10.570 2.762 -7.053 1.00 71.62 300 LEU A O 1
ATOM 2471 N N . THR A 1 301 ? 8.791 1.942 -5.931 1.00 62.88 301 THR A N 1
ATOM 2472 C CA . THR A 1 301 ? 8.068 1.345 -7.068 1.00 62.88 301 THR A CA 1
ATOM 2473 C C . THR A 1 301 ? 7.459 2.406 -7.988 1.00 62.88 301 THR A C 1
ATOM 2475 O O . THR A 1 301 ? 7.642 2.343 -9.206 1.00 62.88 301 THR A O 1
ATOM 2478 N N . ASN A 1 302 ? 6.827 3.453 -7.436 1.00 54.19 302 ASN A N 1
ATOM 2479 C CA . ASN A 1 302 ? 6.444 4.632 -8.233 1.00 54.19 302 ASN A CA 1
ATOM 2480 C C . ASN A 1 302 ? 7.675 5.332 -8.819 1.00 54.19 302 ASN A C 1
ATOM 2482 O O . ASN A 1 302 ? 7.611 5.875 -9.922 1.00 54.19 302 ASN A O 1
ATOM 2486 N N . SER A 1 303 ? 8.814 5.269 -8.124 1.00 58.94 303 SER A N 1
ATOM 2487 C CA . SER A 1 303 ? 10.078 5.766 -8.652 1.00 58.94 303 SER A CA 1
ATOM 2488 C C . SER A 1 303 ? 10.557 4.966 -9.871 1.00 58.94 303 SER A C 1
ATOM 2490 O O . SER A 1 303 ? 11.128 5.582 -10.763 1.00 58.94 303 SER A O 1
ATOM 2492 N N . ILE A 1 304 ? 10.307 3.651 -9.956 1.00 63.56 304 ILE A N 1
ATOM 2493 C CA . ILE A 1 304 ? 10.646 2.826 -11.131 1.00 63.56 304 ILE A CA 1
ATOM 2494 C C . ILE A 1 304 ? 9.742 3.197 -12.302 1.00 63.56 304 ILE A C 1
ATOM 2496 O O . ILE A 1 304 ? 10.249 3.599 -13.340 1.00 63.56 304 ILE A O 1
ATOM 2500 N N . SER A 1 305 ? 8.418 3.173 -12.129 1.00 61.97 305 SER A N 1
ATOM 2501 C CA . SER A 1 305 ? 7.477 3.495 -13.218 1.00 61.97 305 SER A CA 1
ATOM 2502 C C . SER A 1 305 ? 7.666 4.919 -13.763 1.00 61.97 305 SER A C 1
ATOM 2504 O O . SER A 1 305 ? 7.643 5.138 -14.975 1.00 61.97 305 SER A O 1
ATOM 2506 N N . GLN A 1 306 ? 7.927 5.899 -12.889 1.00 67.12 306 GLN A N 1
ATOM 2507 C CA . GLN A 1 306 ? 8.272 7.259 -13.313 1.00 67.12 306 GLN A CA 1
ATOM 2508 C C . GLN A 1 306 ? 9.630 7.318 -14.017 1.00 67.12 306 GLN A C 1
ATOM 2510 O O . GLN A 1 306 ? 9.733 7.956 -15.060 1.00 67.12 306 GLN A O 1
ATOM 2515 N N . LYS A 1 307 ? 10.663 6.636 -13.499 1.00 75.06 307 LYS A N 1
ATOM 2516 C CA . LYS A 1 307 ? 11.981 6.571 -14.153 1.00 75.06 307 LYS A CA 1
ATOM 2517 C C . LYS A 1 307 ? 11.906 5.893 -15.512 1.00 75.06 307 LYS A C 1
ATOM 2519 O O . LYS A 1 307 ? 12.553 6.365 -16.434 1.00 75.06 307 LYS A O 1
ATOM 2524 N N . VAL A 1 308 ? 11.096 4.848 -15.652 1.00 75.56 308 VAL A N 1
ATOM 2525 C CA . VAL A 1 308 ? 10.812 4.175 -16.921 1.00 75.56 308 VAL A CA 1
ATOM 2526 C C . VAL A 1 308 ? 10.190 5.160 -17.906 1.00 75.56 308 VAL A C 1
ATOM 2528 O O . VAL A 1 308 ? 10.698 5.313 -19.015 1.00 75.56 308 VAL A O 1
ATOM 2531 N N . LYS A 1 309 ? 9.146 5.888 -17.490 1.00 76.44 309 LYS A N 1
ATOM 2532 C CA . LYS A 1 309 ? 8.493 6.894 -18.336 1.00 76.44 309 LYS A CA 1
ATOM 2533 C C . LYS A 1 309 ? 9.448 8.029 -18.726 1.00 76.44 309 LYS A C 1
ATOM 2535 O O . LYS A 1 309 ? 9.519 8.398 -19.891 1.00 76.44 309 LYS A O 1
ATOM 2540 N N . SER A 1 310 ? 10.235 8.553 -17.790 1.00 81.19 310 SER A N 1
ATOM 2541 C CA . SER A 1 310 ? 11.225 9.591 -18.096 1.00 81.19 310 SER A CA 1
ATOM 2542 C C . SER A 1 310 ? 12.363 9.067 -18.977 1.00 81.19 310 SER A C 1
ATOM 2544 O O . SER A 1 310 ? 12.805 9.770 -19.882 1.00 81.19 310 SER A O 1
ATOM 2546 N N . ALA A 1 311 ? 12.823 7.828 -18.770 1.00 82.81 311 ALA A N 1
ATOM 2547 C CA . ALA A 1 311 ? 13.813 7.190 -19.635 1.00 82.81 311 ALA A CA 1
ATOM 2548 C C . ALA A 1 311 ? 13.273 7.052 -21.064 1.00 82.81 311 ALA A C 1
ATOM 2550 O O . ALA A 1 311 ? 14.003 7.340 -22.012 1.00 82.81 311 ALA A O 1
ATOM 2551 N N . GLN A 1 312 ? 11.989 6.712 -21.215 1.00 77.00 312 GLN A N 1
ATOM 2552 C CA . GLN A 1 312 ? 11.289 6.692 -22.498 1.00 77.00 312 GLN A CA 1
ATOM 2553 C C . GLN A 1 312 ? 11.309 8.052 -23.182 1.00 77.00 312 GLN A C 1
ATOM 2555 O O . GLN A 1 312 ? 11.725 8.161 -24.331 1.00 77.00 312 GLN A O 1
ATOM 2560 N N . GLU A 1 313 ? 10.861 9.087 -22.474 1.00 80.75 313 GLU A N 1
ATOM 2561 C CA . GLU A 1 313 ? 10.757 10.447 -22.998 1.00 80.75 313 GLU A CA 1
ATOM 2562 C C . GLU A 1 313 ? 12.130 10.970 -23.433 1.00 80.75 313 GLU A C 1
ATOM 2564 O O . GLU A 1 313 ? 12.264 11.540 -24.520 1.00 80.75 313 GLU A O 1
ATOM 2569 N N . TYR A 1 314 ? 13.177 10.717 -22.639 1.00 87.00 314 TYR A N 1
ATOM 2570 C CA . TYR A 1 314 ? 14.546 11.071 -23.007 1.00 87.00 314 TYR A CA 1
ATOM 2571 C C . TYR A 1 314 ? 15.043 10.286 -24.214 1.00 87.00 314 TYR A C 1
ATOM 2573 O O . TYR A 1 314 ? 15.616 10.885 -25.123 1.00 87.00 314 TYR A O 1
ATOM 2581 N N . TYR A 1 315 ? 14.801 8.978 -24.261 1.00 82.56 315 TYR A N 1
ATOM 2582 C CA . TYR A 1 315 ? 15.219 8.138 -25.378 1.00 82.56 315 TYR A CA 1
ATOM 2583 C C . TYR A 1 315 ? 14.526 8.552 -26.687 1.00 82.56 315 TYR A C 1
ATOM 2585 O O . TYR A 1 315 ? 15.188 8.728 -27.709 1.00 82.56 315 TYR A O 1
ATOM 2593 N N . GLN A 1 316 ? 13.216 8.810 -26.645 1.00 76.44 316 GLN A N 1
ATOM 2594 C CA . GLN A 1 316 ? 12.422 9.302 -27.779 1.00 76.44 316 GLN A CA 1
ATOM 2595 C C . GLN A 1 316 ? 12.841 10.703 -28.231 1.00 76.44 316 GLN A C 1
ATOM 2597 O O . GLN A 1 316 ? 12.828 11.002 -29.422 1.00 76.44 316 GLN A O 1
ATOM 2602 N N . SER A 1 317 ? 13.258 11.551 -27.291 1.00 80.44 317 SER A N 1
ATOM 2603 C CA . SER A 1 317 ? 13.783 12.892 -27.573 1.00 80.44 317 SER A CA 1
ATOM 2604 C C . SER A 1 317 ? 15.270 12.890 -27.957 1.00 80.44 317 SER A C 1
ATOM 2606 O O . SER A 1 317 ? 15.888 13.954 -27.981 1.00 80.44 317 SER A O 1
ATOM 2608 N N . ASN A 1 318 ? 15.863 11.715 -28.213 1.00 82.69 318 ASN A N 1
ATOM 2609 C CA . ASN A 1 318 ? 17.281 11.512 -28.530 1.00 82.69 318 ASN A CA 1
ATOM 2610 C C . ASN A 1 318 ? 18.267 12.051 -27.465 1.00 82.69 318 ASN A C 1
ATOM 2612 O O . ASN A 1 318 ? 19.433 12.323 -27.744 1.00 82.69 318 ASN A O 1
ATOM 2616 N N . GLN A 1 319 ? 17.823 12.190 -26.215 1.00 88.75 319 GLN A N 1
ATOM 2617 C CA . GLN A 1 319 ? 18.649 12.557 -25.061 1.00 88.75 319 GLN A CA 1
ATOM 2618 C C . GLN A 1 319 ? 19.277 11.293 -24.443 1.00 88.75 319 GLN A C 1
ATOM 2620 O O . GLN A 1 319 ? 19.009 10.948 -23.290 1.00 88.75 319 GLN A O 1
ATOM 2625 N N . LEU A 1 320 ? 20.106 10.588 -25.225 1.00 88.69 320 LEU A N 1
ATOM 2626 C CA . LEU A 1 320 ? 20.607 9.241 -24.903 1.00 88.69 320 LEU A CA 1
ATOM 2627 C C . LEU A 1 320 ? 21.382 9.165 -23.580 1.00 88.69 320 LEU A C 1
ATOM 2629 O O . LEU A 1 320 ? 21.173 8.223 -22.826 1.00 88.69 320 LEU A O 1
ATOM 2633 N N . VAL A 1 321 ? 22.175 10.185 -23.235 1.00 90.75 321 VAL A N 1
ATOM 2634 C CA . VAL A 1 321 ? 22.919 10.236 -21.959 1.00 90.75 321 VAL A CA 1
ATOM 2635 C C . VAL A 1 321 ? 21.975 10.247 -20.750 1.00 90.75 321 VAL A C 1
ATOM 2637 O O . VAL A 1 321 ? 22.205 9.547 -19.765 1.00 90.75 321 VAL A O 1
ATOM 2640 N N . LYS A 1 322 ? 20.875 11.011 -20.822 1.00 88.62 322 LYS A N 1
ATOM 2641 C CA . LYS A 1 322 ? 19.877 11.061 -19.740 1.00 88.62 322 LYS A CA 1
ATOM 2642 C C . LYS A 1 322 ? 19.080 9.763 -19.658 1.00 88.62 322 LYS A C 1
ATOM 2644 O O . LYS A 1 322 ? 18.809 9.288 -18.558 1.00 88.62 322 LYS A O 1
ATOM 2649 N N . ALA A 1 323 ? 18.734 9.184 -20.810 1.00 89.12 323 ALA A N 1
ATOM 2650 C CA . ALA A 1 323 ? 18.081 7.882 -20.869 1.00 89.12 323 ALA A CA 1
ATOM 2651 C C . ALA A 1 323 ? 18.975 6.789 -20.260 1.00 89.12 323 ALA A C 1
ATOM 2653 O O . ALA A 1 323 ? 18.513 6.045 -19.401 1.00 89.12 323 ALA A O 1
ATOM 2654 N N . ALA A 1 324 ? 20.260 6.754 -20.631 1.00 90.75 324 ALA A N 1
ATOM 2655 C CA . ALA A 1 324 ? 21.250 5.824 -20.099 1.00 90.75 324 ALA A CA 1
ATOM 2656 C C . ALA A 1 324 ? 21.374 5.933 -18.578 1.00 90.75 324 ALA A C 1
ATOM 2658 O O . ALA A 1 324 ? 21.255 4.920 -17.906 1.00 90.75 324 ALA A O 1
ATOM 2659 N N . GLY A 1 325 ? 21.513 7.143 -18.021 1.00 87.44 325 GLY A N 1
ATOM 2660 C CA . GLY A 1 325 ? 21.636 7.316 -16.568 1.00 87.44 325 GLY A CA 1
ATOM 2661 C C . GLY A 1 325 ? 20.408 6.831 -15.784 1.00 87.44 325 GLY A C 1
ATOM 2662 O O . GLY A 1 325 ? 20.539 6.245 -14.706 1.00 87.44 325 GLY A O 1
ATOM 2663 N N . LEU A 1 326 ? 19.201 7.022 -16.333 1.00 83.75 326 LEU A N 1
ATOM 2664 C CA . LEU A 1 326 ? 17.985 6.467 -15.735 1.00 83.75 326 LEU A CA 1
ATOM 2665 C C . LEU A 1 326 ? 17.914 4.946 -15.877 1.00 83.75 326 LEU A C 1
ATOM 2667 O O . LEU A 1 326 ? 17.528 4.282 -14.921 1.00 83.75 326 LEU A O 1
ATOM 2671 N N . ILE A 1 327 ? 18.308 4.395 -17.025 1.00 87.12 327 ILE A N 1
ATOM 2672 C CA . ILE A 1 327 ? 18.362 2.946 -17.251 1.00 87.12 327 ILE A CA 1
ATOM 2673 C C . ILE A 1 327 ? 19.404 2.285 -16.345 1.00 87.12 327 ILE A C 1
ATOM 2675 O O . ILE A 1 327 ? 19.095 1.265 -15.746 1.00 87.12 327 ILE A O 1
ATOM 2679 N N . ASP A 1 328 ? 20.581 2.881 -16.159 1.00 87.06 328 ASP A N 1
ATOM 2680 C CA . ASP A 1 328 ? 21.607 2.390 -15.232 1.00 87.06 328 ASP A CA 1
ATOM 2681 C C . ASP A 1 328 ? 21.049 2.341 -13.798 1.00 87.06 328 ASP A C 1
ATOM 2683 O O . ASP A 1 328 ? 21.227 1.361 -13.077 1.00 87.06 328 ASP A O 1
ATOM 2687 N N . THR A 1 329 ? 20.270 3.358 -13.406 1.00 78.44 329 THR A N 1
ATOM 2688 C CA . THR A 1 329 ? 19.549 3.354 -12.123 1.00 78.44 329 THR A CA 1
ATOM 2689 C C . THR A 1 329 ? 18.492 2.245 -12.066 1.00 78.44 329 THR A C 1
ATOM 2691 O O . THR A 1 329 ? 18.349 1.595 -11.037 1.00 78.44 329 THR A O 1
ATOM 2694 N N . LEU A 1 330 ? 17.746 2.016 -13.151 1.00 77.56 330 LEU A N 1
ATOM 2695 C CA . LEU A 1 330 ? 16.728 0.963 -13.239 1.00 77.56 330 LEU A CA 1
ATOM 2696 C C . LEU A 1 330 ? 17.341 -0.446 -13.187 1.00 77.56 330 LEU A C 1
ATOM 2698 O O . LEU A 1 330 ? 16.785 -1.303 -12.512 1.00 77.56 330 LEU A O 1
ATOM 2702 N N . ILE A 1 331 ? 18.506 -0.670 -13.803 1.00 80.38 331 ILE A N 1
ATOM 2703 C CA . ILE A 1 331 ? 19.263 -1.932 -13.726 1.00 80.38 331 ILE A CA 1
ATOM 2704 C C . ILE A 1 331 ? 19.700 -2.218 -12.286 1.00 80.38 331 ILE A C 1
ATOM 2706 O O . ILE A 1 331 ? 19.616 -3.355 -11.833 1.00 80.38 331 ILE A O 1
ATOM 2710 N N . LEU A 1 332 ? 20.137 -1.198 -11.539 1.00 69.94 332 LEU A N 1
ATOM 2711 C CA . LEU A 1 332 ? 20.482 -1.366 -10.122 1.00 69.94 332 LEU A CA 1
ATOM 2712 C C . LEU A 1 332 ? 19.265 -1.737 -9.259 1.00 69.94 332 LEU A C 1
ATOM 2714 O O . LEU A 1 332 ? 19.432 -2.377 -8.223 1.00 69.94 332 LEU A O 1
ATOM 2718 N N . LEU A 1 333 ? 18.062 -1.310 -9.658 1.00 63.81 333 LEU A N 1
ATOM 2719 C CA . LEU A 1 333 ? 16.816 -1.577 -8.935 1.00 63.81 333 LEU A CA 1
ATOM 2720 C C . LEU A 1 333 ? 16.204 -2.937 -9.300 1.00 63.81 333 LEU A C 1
ATOM 2722 O O . LEU A 1 333 ? 15.746 -3.642 -8.405 1.00 63.81 333 LEU A O 1
ATOM 2726 N N . GLU A 1 334 ? 16.210 -3.313 -10.580 1.00 67.56 334 GLU A N 1
ATOM 2727 C CA . GLU A 1 334 ? 15.708 -4.599 -11.081 1.00 67.56 334 GLU A CA 1
ATOM 2728 C C . GLU A 1 334 ? 16.744 -5.247 -12.022 1.00 67.56 334 GLU A C 1
ATOM 2730 O O . GLU A 1 334 ? 16.596 -5.206 -13.249 1.00 67.56 334 GLU A O 1
ATOM 2735 N N . PRO A 1 335 ? 17.809 -5.857 -11.475 1.00 74.12 335 PRO A N 1
ATOM 2736 C CA . PRO A 1 335 ? 18.898 -6.412 -12.281 1.00 74.12 335 PRO A CA 1
ATOM 2737 C C . PRO A 1 335 ? 18.463 -7.589 -13.160 1.00 74.12 335 PRO A C 1
ATOM 2739 O O . PRO A 1 335 ? 19.101 -7.862 -14.175 1.00 74.12 335 PRO A O 1
ATOM 2742 N N . ASP A 1 336 ? 17.362 -8.254 -12.817 1.00 74.00 336 ASP A N 1
ATOM 2743 C CA . ASP A 1 336 ? 16.830 -9.387 -13.575 1.00 74.00 336 ASP A CA 1
ATOM 2744 C C . ASP A 1 336 ? 15.856 -8.951 -14.683 1.00 74.00 336 ASP A C 1
ATOM 2746 O O . ASP A 1 336 ? 15.457 -9.759 -15.514 1.00 74.00 336 ASP A O 1
ATOM 2750 N N . ASN A 1 337 ? 15.498 -7.664 -14.769 1.00 75.31 337 ASN A N 1
ATOM 2751 C CA . ASN A 1 337 ? 14.584 -7.182 -15.801 1.00 75.31 337 ASN A CA 1
ATOM 2752 C C . ASN A 1 337 ? 15.307 -7.056 -17.154 1.00 75.31 337 ASN A C 1
ATOM 2754 O O . ASN A 1 337 ? 16.093 -6.130 -17.385 1.00 75.31 337 ASN A O 1
ATOM 2758 N N . TYR A 1 338 ? 15.031 -7.985 -18.076 1.00 82.06 338 TYR A N 1
ATOM 2759 C CA . TYR A 1 338 ? 15.693 -8.043 -19.384 1.00 82.06 338 TYR A CA 1
ATOM 2760 C C . TYR A 1 338 ? 15.571 -6.746 -20.195 1.00 82.06 338 TYR A C 1
ATOM 2762 O O . TYR A 1 338 ? 16.474 -6.421 -20.972 1.00 82.06 338 TYR A O 1
ATOM 2770 N N . VAL A 1 339 ? 14.474 -5.999 -20.025 1.00 82.81 339 VAL A N 1
ATOM 2771 C CA . VAL A 1 339 ? 14.163 -4.804 -20.816 1.00 82.81 339 VAL A CA 1
ATOM 2772 C C . VAL A 1 339 ? 15.200 -3.711 -20.569 1.00 82.81 339 VAL A C 1
ATOM 2774 O O . VAL A 1 339 ? 15.633 -3.044 -21.507 1.00 82.81 339 VAL A O 1
ATOM 2777 N N . PHE A 1 340 ? 15.659 -3.536 -19.329 1.00 87.75 340 PHE A N 1
ATOM 2778 C CA . PHE A 1 340 ? 16.622 -2.482 -19.004 1.00 87.75 340 PHE A CA 1
ATOM 2779 C C . PHE A 1 340 ? 17.992 -2.756 -19.631 1.00 87.75 340 PHE A C 1
ATOM 2781 O O . PHE A 1 340 ? 18.595 -1.858 -20.223 1.00 87.75 340 PHE A O 1
ATOM 2788 N N . TRP A 1 341 ? 18.425 -4.017 -19.621 1.00 90.44 341 TRP A N 1
ATOM 2789 C CA . TRP A 1 341 ? 19.629 -4.461 -20.323 1.00 90.44 341 TRP A CA 1
ATOM 2790 C C . TRP A 1 341 ? 19.509 -4.335 -21.845 1.00 90.44 341 TRP A C 1
ATOM 2792 O O . TRP A 1 341 ? 20.463 -3.904 -22.497 1.00 90.44 341 TRP A O 1
ATOM 2802 N N . LEU A 1 342 ? 18.333 -4.639 -22.410 1.00 91.81 342 LEU A N 1
ATOM 2803 C CA . LEU A 1 342 ? 18.043 -4.479 -23.839 1.00 91.81 342 LEU A CA 1
ATOM 2804 C C . LEU A 1 342 ? 18.284 -3.032 -24.280 1.00 91.81 342 LEU A C 1
ATOM 2806 O O . LEU A 1 342 ? 19.075 -2.769 -25.187 1.00 91.81 342 LEU A O 1
ATOM 2810 N N . TYR A 1 343 ? 17.643 -2.082 -23.593 1.00 89.56 343 TYR A N 1
ATOM 2811 C CA . TYR A 1 343 ? 17.792 -0.664 -23.903 1.00 89.56 343 TYR A CA 1
ATOM 2812 C C . TYR A 1 343 ? 19.212 -0.176 -23.691 1.00 89.56 343 TYR A C 1
ATOM 2814 O O . TYR A 1 343 ? 19.727 0.568 -24.526 1.00 89.56 343 TYR A O 1
ATOM 2822 N N . ARG A 1 344 ? 19.865 -0.599 -22.604 1.00 94.44 344 ARG A N 1
ATOM 2823 C CA . ARG A 1 344 ? 21.242 -0.188 -22.345 1.00 94.44 344 ARG A CA 1
ATOM 2824 C C . ARG A 1 344 ? 22.181 -0.634 -23.461 1.00 94.44 344 ARG A C 1
ATOM 2826 O O . ARG A 1 344 ? 23.030 0.154 -23.885 1.00 94.44 344 ARG A O 1
ATOM 2833 N N . GLY A 1 345 ? 21.974 -1.848 -23.972 1.00 95.19 345 GLY A N 1
ATOM 2834 C CA . GLY A 1 345 ? 22.718 -2.407 -25.092 1.00 95.19 345 GLY A CA 1
ATOM 2835 C C . GLY A 1 345 ? 22.545 -1.622 -26.391 1.00 95.19 345 GLY A C 1
ATOM 2836 O O . GLY A 1 345 ? 23.532 -1.249 -27.028 1.00 95.19 345 GLY A O 1
ATOM 2837 N N . VAL A 1 346 ? 21.300 -1.293 -26.750 1.00 92.75 346 VAL A N 1
ATOM 2838 C CA . VAL A 1 346 ? 21.002 -0.487 -27.947 1.00 92.75 346 VAL A CA 1
ATOM 2839 C C . VAL A 1 346 ? 21.526 0.948 -27.803 1.00 92.75 346 VAL A C 1
ATOM 2841 O O . VAL A 1 346 ? 22.075 1.491 -28.760 1.00 92.75 346 VAL A O 1
ATOM 2844 N N . ILE A 1 347 ? 21.430 1.567 -26.618 1.00 93.00 347 ILE A N 1
ATOM 2845 C CA . ILE A 1 347 ? 22.011 2.900 -26.373 1.00 93.00 347 ILE A CA 1
ATOM 2846 C C . ILE A 1 347 ? 23.524 2.876 -26.586 1.00 93.00 347 ILE A C 1
ATOM 2848 O O . ILE A 1 347 ? 24.040 3.723 -27.311 1.00 93.00 347 ILE A O 1
ATOM 2852 N N . TYR A 1 348 ? 24.229 1.888 -26.026 1.00 95.62 348 TYR A N 1
ATOM 2853 C CA . TYR A 1 348 ? 25.666 1.743 -26.260 1.00 95.62 348 TYR A CA 1
ATOM 2854 C C . TYR A 1 348 ? 25.997 1.599 -27.749 1.00 95.62 348 TYR A C 1
ATOM 2856 O O . TYR A 1 348 ? 26.938 2.231 -28.220 1.00 95.62 348 TYR A O 1
ATOM 2864 N N . ALA A 1 349 ? 25.209 0.835 -28.512 1.00 93.56 349 ALA A N 1
ATOM 2865 C CA . ALA A 1 349 ? 25.401 0.711 -29.957 1.00 93.56 349 ALA A CA 1
ATOM 2866 C C . ALA A 1 349 ? 25.208 2.041 -30.702 1.00 93.56 349 ALA A C 1
ATOM 2868 O O . ALA A 1 349 ? 25.993 2.365 -31.592 1.00 93.56 349 ALA A O 1
ATOM 2869 N N . ARG A 1 350 ? 24.209 2.846 -30.314 1.00 91.69 350 ARG A N 1
ATOM 2870 C CA . ARG A 1 350 ? 23.988 4.193 -30.872 1.00 91.69 350 ARG A CA 1
ATOM 2871 C C . ARG A 1 350 ? 25.117 5.166 -30.532 1.00 91.69 350 ARG A C 1
ATOM 2873 O O . ARG A 1 350 ? 25.411 6.053 -31.325 1.00 91.69 350 ARG A O 1
ATOM 2880 N N . GLU A 1 351 ? 25.774 4.973 -29.392 1.00 91.62 351 GLU A N 1
ATOM 2881 C CA . GLU A 1 351 ? 26.986 5.699 -28.990 1.00 91.62 351 GLU A CA 1
ATOM 2882 C C . GLU A 1 351 ? 28.274 5.137 -29.630 1.00 91.62 351 GLU A C 1
ATOM 2884 O O . GLU A 1 351 ? 29.354 5.674 -29.398 1.00 91.62 351 GLU A O 1
ATOM 2889 N N . GLY A 1 352 ? 28.192 4.055 -30.417 1.00 92.81 352 GLY A N 1
ATOM 2890 C CA . GLY A 1 352 ? 29.344 3.383 -31.033 1.00 92.81 352 GLY A CA 1
ATOM 2891 C C . GLY A 1 352 ? 30.132 2.455 -30.097 1.00 92.81 352 GLY A C 1
ATOM 2892 O O . GLY A 1 352 ? 31.144 1.889 -30.502 1.00 92.81 352 GLY A O 1
ATOM 2893 N N . GLN A 1 353 ? 29.673 2.250 -28.860 1.00 96.81 353 GLN A N 1
ATOM 2894 C CA . GLN A 1 353 ? 30.286 1.365 -27.862 1.00 96.81 353 GLN A CA 1
ATOM 2895 C C . GLN A 1 353 ? 29.818 -0.090 -28.050 1.00 96.81 353 GLN A C 1
ATOM 2897 O O . GLN A 1 353 ? 29.111 -0.653 -27.212 1.00 96.81 353 GLN A O 1
ATOM 2902 N N . PHE A 1 354 ? 30.188 -0.711 -29.171 1.00 96.44 354 PHE A N 1
ATOM 2903 C CA . PHE A 1 354 ? 29.642 -2.012 -29.575 1.00 96.44 354 PHE A CA 1
ATOM 2904 C C . PHE A 1 354 ? 29.967 -3.169 -28.616 1.00 96.44 354 PHE A C 1
ATOM 2906 O O . PHE A 1 354 ? 29.104 -4.021 -28.417 1.00 96.44 354 PHE A O 1
ATOM 2913 N N . GLU A 1 355 ? 31.152 -3.220 -27.993 1.00 97.25 355 GLU A N 1
ATOM 2914 C CA . GLU A 1 355 ? 31.474 -4.321 -27.066 1.00 97.25 355 GLU A CA 1
ATOM 2915 C C . GLU A 1 355 ? 30.563 -4.311 -25.833 1.00 97.25 355 GLU A C 1
ATOM 2917 O O . GLU A 1 355 ? 29.923 -5.319 -25.529 1.00 97.25 355 GLU A O 1
ATOM 2922 N N . LYS A 1 356 ? 30.430 -3.148 -25.179 1.00 96.81 356 LYS A N 1
ATOM 2923 C CA . LYS A 1 356 ? 29.530 -2.966 -24.027 1.00 96.81 356 LYS A CA 1
ATOM 2924 C C . LYS A 1 356 ? 28.071 -3.191 -24.409 1.00 96.81 356 LYS A C 1
ATOM 2926 O O . LYS A 1 356 ? 27.303 -3.771 -23.642 1.00 96.81 356 LYS A O 1
ATOM 2931 N N . GLY A 1 357 ? 27.691 -2.746 -25.610 1.00 97.12 357 GLY A N 1
ATOM 2932 C CA . GLY A 1 357 ? 26.352 -2.959 -26.142 1.00 97.12 357 GLY A CA 1
ATOM 2933 C C . GLY A 1 357 ? 26.012 -4.443 -26.262 1.00 97.12 357 GLY A C 1
ATOM 2934 O O . GLY A 1 357 ? 24.962 -4.878 -25.792 1.00 97.12 357 GLY A O 1
ATOM 2935 N N . LEU A 1 358 ? 26.935 -5.232 -26.814 1.00 97.50 358 LEU A N 1
ATOM 2936 C CA . LEU A 1 358 ? 26.761 -6.671 -26.982 1.00 97.50 358 LEU A CA 1
ATOM 2937 C C . LEU A 1 358 ? 26.699 -7.417 -25.642 1.00 97.50 358 LEU A C 1
ATOM 2939 O O . LEU A 1 358 ? 25.919 -8.358 -25.509 1.00 97.50 358 LEU A O 1
ATOM 2943 N N . GLU A 1 359 ? 27.494 -7.011 -24.651 1.00 97.50 359 GLU A N 1
ATOM 2944 C CA . GLU A 1 359 ? 27.440 -7.583 -23.300 1.00 97.50 359 GLU A CA 1
ATOM 2945 C C . GLU A 1 359 ? 26.060 -7.381 -22.661 1.00 97.50 359 GLU A C 1
ATOM 2947 O O . GLU A 1 359 ? 25.440 -8.346 -22.212 1.00 97.50 359 GLU A O 1
ATOM 2952 N N . CYS A 1 360 ? 25.524 -6.157 -22.719 1.00 95.88 360 CYS A N 1
ATOM 2953 C CA . CYS A 1 360 ? 24.189 -5.856 -22.201 1.00 95.88 360 CYS A CA 1
ATOM 2954 C C . CYS A 1 360 ? 23.100 -6.677 -22.908 1.00 95.88 360 CYS A C 1
ATOM 2956 O O . CYS A 1 360 ? 22.206 -7.206 -22.253 1.00 95.88 360 CYS A O 1
ATOM 2958 N N . LEU A 1 361 ? 23.181 -6.842 -24.232 1.00 95.81 361 LEU A N 1
ATOM 2959 C CA . LEU A 1 361 ? 22.208 -7.638 -24.988 1.00 95.81 361 LEU A CA 1
ATOM 2960 C C . LEU A 1 361 ? 22.267 -9.131 -24.642 1.00 95.81 361 LEU A C 1
ATOM 2962 O O . LEU A 1 361 ? 21.227 -9.782 -24.548 1.00 95.81 361 LEU A O 1
ATOM 2966 N N . LYS A 1 362 ? 23.462 -9.679 -24.391 1.00 96.75 362 LYS A N 1
ATOM 2967 C CA . LYS A 1 362 ? 23.614 -11.059 -23.901 1.00 96.75 362 LYS A CA 1
ATOM 2968 C C . LYS A 1 362 ? 22.975 -11.236 -22.525 1.00 96.75 362 LYS A C 1
ATOM 2970 O O . LYS A 1 362 ? 22.257 -12.214 -22.321 1.00 96.75 362 LYS A O 1
ATOM 2975 N N . THR A 1 363 ? 23.192 -10.289 -21.611 1.00 90.56 363 THR A N 1
ATOM 2976 C CA . THR A 1 363 ? 22.539 -10.284 -20.292 1.00 90.56 363 THR A CA 1
ATOM 2977 C C . THR A 1 363 ? 21.023 -10.171 -20.426 1.00 90.56 363 THR A C 1
ATOM 2979 O O . THR A 1 363 ? 20.296 -10.927 -19.793 1.00 90.56 363 THR A O 1
ATOM 2982 N N . SER A 1 364 ? 20.541 -9.305 -21.320 1.00 90.75 364 SER A N 1
ATOM 2983 C CA . SER A 1 364 ? 19.118 -9.174 -21.629 1.00 90.75 364 SER A CA 1
ATOM 2984 C C . SER A 1 364 ? 18.511 -10.507 -22.072 1.00 90.75 364 SER A C 1
ATOM 2986 O O . SER A 1 364 ? 17.563 -10.979 -21.457 1.00 90.75 364 SER A O 1
ATOM 2988 N N . LEU A 1 365 ? 19.094 -11.181 -23.070 1.00 90.69 365 LEU A N 1
ATOM 2989 C CA . LEU A 1 365 ? 18.582 -12.469 -23.546 1.00 90.69 365 LEU A CA 1
ATOM 2990 C C . LEU A 1 365 ? 18.619 -13.556 -22.460 1.00 90.69 365 LEU A C 1
ATOM 2992 O O . LEU A 1 365 ? 17.673 -14.335 -22.353 1.00 90.69 365 LEU A O 1
ATOM 2996 N N . LYS A 1 366 ? 19.673 -13.590 -21.634 1.00 91.19 366 LYS A N 1
ATOM 2997 C CA . LYS A 1 366 ? 19.790 -14.520 -20.498 1.00 91.19 366 LYS A CA 1
ATOM 2998 C C . LYS A 1 366 ? 18.647 -14.356 -19.489 1.00 91.19 366 LYS A C 1
ATOM 3000 O O . LYS A 1 366 ? 18.210 -15.351 -18.923 1.00 91.19 366 LYS A O 1
ATOM 3005 N N . ASN A 1 367 ? 18.167 -13.130 -19.300 1.00 77.00 367 ASN A N 1
ATOM 3006 C CA . ASN A 1 367 ? 17.131 -12.781 -18.329 1.00 77.00 367 ASN A CA 1
ATOM 3007 C C . ASN A 1 367 ? 15.694 -12.934 -18.873 1.00 77.00 367 ASN A C 1
ATOM 3009 O O . ASN A 1 367 ? 14.747 -12.470 -18.248 1.00 77.00 367 ASN A O 1
ATOM 3013 N N . THR A 1 368 ? 15.511 -13.541 -20.050 1.00 76.75 368 THR A N 1
ATOM 3014 C CA . THR A 1 368 ? 14.177 -13.792 -20.622 1.00 76.75 368 THR A CA 1
ATOM 3015 C C . THR A 1 368 ? 13.607 -15.133 -20.169 1.00 76.75 368 THR A C 1
ATOM 3017 O O . THR A 1 368 ? 14.313 -16.142 -20.142 1.00 76.75 368 THR A O 1
ATOM 3020 N N . GLU A 1 369 ? 12.304 -15.181 -19.899 1.00 71.25 369 GLU A N 1
ATOM 3021 C CA . GLU A 1 369 ? 11.607 -16.398 -19.469 1.00 71.25 369 GLU A CA 1
ATOM 3022 C C . GLU A 1 369 ? 10.645 -16.909 -20.548 1.00 71.25 369 GLU A C 1
ATOM 3024 O O . GLU A 1 369 ? 10.496 -18.117 -20.750 1.00 71.25 369 GLU A O 1
ATOM 3029 N N . THR A 1 370 ? 10.034 -15.998 -21.309 1.00 74.75 370 THR A N 1
ATOM 3030 C CA . THR A 1 370 ? 9.005 -16.319 -22.307 1.00 74.75 370 THR A CA 1
ATOM 3031 C C . THR A 1 370 ? 9.490 -16.134 -23.749 1.00 74.75 370 THR A C 1
ATOM 3033 O O . THR A 1 370 ? 10.426 -15.386 -24.034 1.00 74.75 370 THR A O 1
ATOM 3036 N N . ASN A 1 371 ? 8.814 -16.783 -24.706 1.00 77.81 371 ASN A N 1
ATOM 3037 C CA . ASN A 1 371 ? 9.093 -16.585 -26.137 1.00 77.81 371 ASN A CA 1
ATOM 3038 C C . ASN A 1 371 ? 8.836 -15.141 -26.592 1.00 77.81 371 ASN A C 1
ATOM 3040 O O . ASN A 1 371 ? 9.549 -14.637 -27.457 1.00 77.81 371 ASN A O 1
ATOM 3044 N N . LEU A 1 372 ? 7.861 -14.468 -25.974 1.00 78.50 372 LEU A N 1
ATOM 3045 C CA . LEU A 1 372 ? 7.561 -13.063 -26.237 1.00 78.50 372 LEU A CA 1
ATOM 3046 C C . LEU A 1 372 ? 8.725 -12.150 -25.827 1.00 78.50 372 LEU A C 1
ATOM 3048 O O . LEU A 1 372 ? 9.066 -11.210 -26.533 1.00 78.50 372 LEU A O 1
ATOM 3052 N N . GLU A 1 373 ? 9.357 -12.418 -24.690 1.00 80.25 373 GLU A N 1
ATOM 3053 C CA . GLU A 1 373 ? 10.515 -11.643 -24.231 1.00 80.25 373 GLU A CA 1
ATOM 3054 C C . GLU A 1 373 ? 11.748 -11.939 -25.086 1.00 80.25 373 GLU A C 1
ATOM 3056 O O . GLU A 1 373 ? 12.447 -11.019 -25.512 1.00 80.25 373 GLU A O 1
ATOM 3061 N N . LYS A 1 374 ? 11.967 -13.217 -25.423 1.00 85.75 374 LYS A N 1
ATOM 3062 C CA . LYS A 1 374 ? 13.046 -13.647 -26.322 1.00 85.75 374 LYS A CA 1
ATOM 3063 C C . LYS A 1 374 ? 12.961 -12.965 -27.680 1.00 85.75 374 LYS A C 1
ATOM 3065 O O . LYS A 1 374 ? 13.965 -1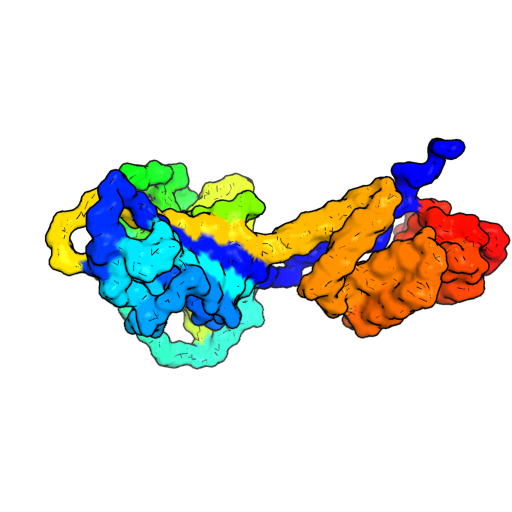2.430 -28.139 1.00 85.75 374 LYS A O 1
ATOM 3070 N N . ASN A 1 375 ? 11.782 -12.927 -28.305 1.00 86.06 375 ASN A N 1
ATOM 3071 C CA . ASN A 1 375 ? 11.637 -12.304 -29.621 1.00 86.06 375 ASN A CA 1
ATOM 3072 C C . ASN A 1 375 ? 11.957 -10.797 -29.599 1.00 86.06 375 ASN A C 1
ATOM 3074 O O . ASN A 1 375 ? 12.586 -10.290 -30.529 1.00 86.06 375 ASN A O 1
ATOM 3078 N N . ARG A 1 376 ? 11.644 -10.100 -28.498 1.00 84.81 376 ARG A N 1
ATOM 3079 C CA . ARG A 1 376 ? 11.979 -8.682 -28.292 1.00 84.81 376 ARG A CA 1
ATOM 3080 C C . ARG A 1 376 ? 13.479 -8.473 -28.123 1.00 84.81 376 ARG A C 1
ATOM 3082 O O . ARG A 1 376 ? 14.031 -7.544 -28.709 1.00 84.81 376 ARG A O 1
ATOM 3089 N N . CYS A 1 377 ? 14.145 -9.345 -27.367 1.00 90.25 377 CYS A N 1
ATOM 3090 C CA . CYS A 1 377 ? 15.601 -9.324 -27.249 1.00 90.25 377 CYS A CA 1
ATOM 3091 C C . CYS A 1 377 ? 16.269 -9.530 -28.608 1.00 90.25 377 CYS A C 1
ATOM 3093 O O . CYS A 1 377 ? 17.146 -8.750 -28.971 1.00 90.25 377 CYS A O 1
ATOM 3095 N N . LEU A 1 378 ? 15.826 -10.525 -29.382 1.00 93.88 378 LEU A N 1
ATOM 3096 C CA . LEU A 1 378 ? 16.356 -10.806 -30.721 1.00 93.88 378 LEU A CA 1
ATOM 3097 C C . LEU A 1 378 ? 16.139 -9.628 -31.678 1.00 93.88 378 LEU A C 1
ATOM 3099 O O . LEU A 1 378 ? 17.047 -9.274 -32.426 1.00 93.88 378 LEU A O 1
ATOM 3103 N N . TYR A 1 379 ? 14.996 -8.944 -31.595 1.00 91.69 379 TYR A N 1
ATOM 3104 C CA . TYR A 1 379 ? 14.796 -7.693 -32.327 1.00 91.69 379 TYR A CA 1
ATOM 3105 C C . TYR A 1 379 ? 15.842 -6.632 -31.935 1.00 91.69 379 TYR A C 1
ATOM 3107 O O . TYR A 1 379 ? 16.471 -6.043 -32.809 1.00 91.69 379 TYR A O 1
ATOM 3115 N N . GLY A 1 380 ? 16.135 -6.456 -30.642 1.00 92.06 380 GLY A N 1
ATOM 3116 C CA . GLY A 1 380 ? 17.205 -5.549 -30.204 1.00 92.06 380 GLY A CA 1
ATOM 3117 C C . GLY A 1 380 ? 18.615 -5.972 -30.635 1.00 92.06 380 GLY A C 1
ATOM 3118 O O . GLY A 1 380 ? 19.441 -5.106 -30.932 1.00 92.06 380 GLY A O 1
ATOM 3119 N N . PHE A 1 381 ? 18.896 -7.277 -30.749 1.00 95.81 381 PHE A N 1
ATOM 3120 C CA . PHE A 1 381 ? 20.113 -7.766 -31.412 1.00 95.81 381 PHE A CA 1
ATOM 3121 C C . PHE A 1 381 ? 20.146 -7.335 -32.879 1.00 95.81 381 PHE A C 1
ATOM 3123 O O . PHE A 1 381 ? 21.177 -6.853 -33.348 1.00 95.81 381 PHE A O 1
ATOM 3130 N N . ALA A 1 382 ? 19.027 -7.428 -33.598 1.00 94.69 382 ALA A N 1
ATOM 3131 C CA . ALA A 1 382 ? 18.962 -6.920 -34.958 1.00 94.69 382 ALA A CA 1
ATOM 3132 C C . ALA A 1 382 ? 19.232 -5.409 -35.028 1.00 94.69 382 ALA A C 1
ATOM 3134 O O . ALA A 1 382 ? 20.073 -5.002 -35.831 1.00 94.69 382 ALA A O 1
ATOM 3135 N N . ASN A 1 383 ? 18.605 -4.585 -34.173 1.00 93.38 383 ASN A N 1
ATOM 3136 C CA . ASN A 1 383 ? 18.884 -3.141 -34.102 1.00 93.38 383 ASN A CA 1
ATOM 3137 C C . ASN A 1 383 ? 20.383 -2.871 -33.883 1.00 93.38 383 ASN A C 1
ATOM 3139 O O . ASN A 1 383 ? 20.979 -2.039 -34.565 1.00 93.38 383 ASN A O 1
ATOM 3143 N N . PHE A 1 384 ? 21.011 -3.607 -32.961 1.00 96.19 384 PHE A N 1
ATOM 3144 C CA . PHE A 1 384 ? 22.441 -3.503 -32.675 1.00 96.19 384 PHE A CA 1
ATOM 3145 C C . PHE A 1 384 ? 23.309 -3.771 -33.909 1.00 96.19 384 PHE A C 1
ATOM 3147 O O . PHE A 1 384 ? 24.200 -2.977 -34.221 1.00 96.19 384 PHE A O 1
ATOM 3154 N N . TYR A 1 385 ? 23.050 -4.861 -34.633 1.00 97.12 385 TYR A N 1
ATOM 3155 C CA . TYR A 1 385 ? 23.820 -5.199 -35.831 1.00 97.12 385 TYR A CA 1
ATOM 3156 C C . TYR A 1 385 ? 23.519 -4.253 -37.001 1.00 97.12 385 TYR A C 1
ATOM 3158 O O . TYR A 1 385 ? 24.441 -3.883 -37.728 1.00 97.12 385 TYR A O 1
ATOM 3166 N N . GLY A 1 386 ? 22.286 -3.748 -37.115 1.00 95.31 386 GLY A N 1
ATOM 3167 C CA . GLY A 1 386 ? 21.933 -2.668 -38.040 1.00 95.31 386 GLY A CA 1
ATOM 3168 C C . GLY A 1 386 ? 22.766 -1.404 -37.799 1.00 95.31 386 GLY A C 1
ATOM 3169 O O . GLY A 1 386 ? 23.391 -0.879 -38.723 1.00 95.31 386 GLY A O 1
ATOM 3170 N N . LEU A 1 387 ? 22.889 -0.977 -36.537 1.00 94.44 387 LEU A N 1
ATOM 3171 C CA . LEU A 1 387 ? 23.721 0.163 -36.133 1.00 94.44 387 LEU A CA 1
ATOM 3172 C C . LEU A 1 387 ? 25.219 -0.064 -36.388 1.00 94.44 387 LEU A C 1
ATOM 3174 O O . LEU A 1 387 ? 25.946 0.899 -36.660 1.00 94.44 387 LEU A O 1
ATOM 3178 N N . LYS A 1 388 ? 25.672 -1.321 -36.337 1.00 96.25 388 LYS A N 1
ATOM 3179 C CA . LYS A 1 388 ? 27.042 -1.753 -36.660 1.00 96.25 388 LYS A CA 1
ATOM 3180 C C . LYS A 1 388 ? 27.296 -1.905 -38.173 1.00 96.25 388 LYS A C 1
ATOM 3182 O O . LYS A 1 388 ? 28.427 -2.172 -38.564 1.00 96.25 388 LYS A O 1
ATOM 3187 N N . SER A 1 389 ? 26.280 -1.709 -39.021 1.00 96.12 389 SER A N 1
ATOM 3188 C CA . SER A 1 389 ? 26.327 -1.974 -40.471 1.00 96.12 389 SER A CA 1
ATOM 3189 C C . SER A 1 389 ? 26.570 -3.448 -40.833 1.00 96.12 389 SER A C 1
ATOM 3191 O O . SER A 1 389 ? 27.120 -3.752 -41.888 1.00 96.12 389 SER A O 1
ATOM 3193 N N . ASP A 1 390 ? 26.162 -4.370 -39.966 1.00 97.31 390 ASP A N 1
ATOM 3194 C CA . ASP A 1 390 ? 26.283 -5.815 -40.158 1.00 97.31 390 ASP A CA 1
ATOM 3195 C C . ASP A 1 390 ? 24.925 -6.379 -40.597 1.00 97.31 390 ASP A C 1
ATOM 3197 O O . ASP A 1 390 ? 24.091 -6.793 -39.786 1.00 97.31 390 ASP A O 1
ATOM 3201 N N . GLY A 1 391 ? 24.673 -6.313 -41.907 1.00 96.31 391 GLY A N 1
ATOM 3202 C CA . GLY A 1 391 ? 23.399 -6.730 -42.495 1.00 96.31 391 GLY A CA 1
ATOM 3203 C C . GLY A 1 391 ? 23.106 -8.220 -42.310 1.00 96.31 391 GLY A C 1
ATOM 3204 O O . GLY A 1 391 ? 21.953 -8.589 -42.090 1.00 96.31 391 GLY A O 1
ATOM 3205 N N . GLU A 1 392 ? 24.136 -9.067 -42.348 1.00 97.44 392 GLU A N 1
ATOM 3206 C CA . GLU A 1 392 ? 23.996 -10.519 -42.223 1.00 97.44 392 GLU A CA 1
ATOM 3207 C C . GLU A 1 392 ? 23.433 -10.901 -40.851 1.00 97.44 392 GLU A C 1
ATOM 3209 O O . GLU A 1 392 ? 22.383 -11.547 -40.761 1.00 97.44 392 GLU A O 1
ATOM 3214 N N . ASN A 1 393 ? 24.073 -10.435 -39.773 1.00 97.19 393 ASN A N 1
ATOM 3215 C CA . ASN A 1 393 ? 23.591 -10.714 -38.424 1.00 97.19 393 ASN A CA 1
ATOM 3216 C C . ASN A 1 393 ? 22.264 -10.004 -38.137 1.00 97.19 393 ASN A C 1
ATOM 3218 O O . ASN A 1 393 ? 21.390 -10.594 -37.503 1.00 97.19 393 ASN A O 1
ATOM 3222 N N . ALA A 1 394 ? 22.065 -8.778 -38.632 1.00 96.12 394 ALA A N 1
ATOM 3223 C CA . ALA A 1 394 ? 20.796 -8.078 -38.454 1.00 96.12 394 ALA A CA 1
ATOM 3224 C C . ALA A 1 394 ? 19.618 -8.880 -39.034 1.00 96.12 394 ALA A C 1
ATOM 3226 O O . ALA A 1 394 ? 18.626 -9.111 -38.344 1.00 96.12 394 ALA A O 1
ATOM 3227 N N . VAL A 1 395 ? 19.744 -9.378 -40.268 1.00 96.12 395 VAL A N 1
ATOM 3228 C CA . VAL A 1 395 ? 18.706 -10.197 -40.914 1.00 96.12 395 VAL A CA 1
ATOM 3229 C C . VAL A 1 395 ? 18.518 -11.535 -40.203 1.00 96.12 395 VAL A C 1
ATOM 3231 O O . VAL A 1 395 ? 17.377 -11.969 -40.039 1.00 96.12 395 VAL A O 1
ATOM 3234 N N . LYS A 1 396 ? 19.603 -12.177 -39.751 1.00 97.50 396 LYS A N 1
ATOM 3235 C CA . LYS A 1 396 ? 19.535 -13.421 -38.972 1.00 97.50 396 LYS A CA 1
ATOM 3236 C C . LYS A 1 396 ? 18.652 -13.252 -37.730 1.00 97.50 396 LYS A C 1
ATOM 3238 O O . LYS A 1 396 ? 17.669 -13.973 -37.583 1.00 97.50 396 LYS A O 1
ATOM 3243 N N . TYR A 1 397 ? 18.954 -12.269 -36.882 1.00 95.88 397 TYR A N 1
ATOM 3244 C CA . TYR A 1 397 ? 18.206 -12.050 -35.641 1.00 95.88 397 TYR A CA 1
ATOM 3245 C C . TYR A 1 397 ? 16.764 -11.590 -35.880 1.00 95.88 397 TYR A C 1
ATOM 3247 O O . TYR A 1 397 ? 15.877 -11.958 -35.112 1.00 95.88 397 TYR A O 1
ATOM 3255 N N . LEU A 1 398 ? 16.493 -10.853 -36.966 1.00 93.25 398 LEU A N 1
ATOM 3256 C CA . LEU A 1 398 ? 15.116 -10.538 -37.354 1.00 93.25 398 LEU A CA 1
ATOM 3257 C C . LEU A 1 398 ? 14.312 -11.794 -37.676 1.00 93.25 398 LEU A C 1
ATOM 3259 O O . LEU A 1 398 ? 13.180 -11.911 -37.221 1.00 93.25 398 LEU A O 1
ATOM 3263 N N . ARG A 1 399 ? 14.880 -12.736 -38.435 1.00 94.25 399 ARG A N 1
ATOM 3264 C CA . ARG A 1 399 ? 14.201 -14.003 -38.749 1.00 94.25 399 ARG A CA 1
ATOM 3265 C C . ARG A 1 399 ? 13.912 -14.801 -37.483 1.00 94.25 399 ARG A C 1
ATOM 3267 O O . ARG A 1 399 ? 12.770 -15.193 -37.282 1.00 94.25 399 ARG A O 1
ATOM 3274 N N . GLU A 1 400 ? 14.895 -14.928 -36.593 1.00 94.94 400 GLU A N 1
ATOM 3275 C CA . GLU A 1 400 ? 14.702 -15.615 -35.310 1.00 94.94 400 GLU A CA 1
ATOM 3276 C C . GLU A 1 400 ? 13.617 -14.941 -34.446 1.00 94.94 400 GLU A C 1
ATOM 3278 O O . GLU A 1 400 ? 12.794 -15.623 -33.835 1.00 94.94 400 GLU A O 1
ATOM 3283 N N . ALA A 1 401 ? 13.554 -13.603 -34.423 1.00 90.44 401 ALA A N 1
ATOM 3284 C CA . ALA A 1 401 ? 12.487 -12.878 -33.732 1.00 90.44 401 ALA A CA 1
ATOM 3285 C C . ALA A 1 401 ? 11.101 -13.173 -34.339 1.00 90.44 401 ALA A C 1
ATOM 3287 O O . ALA A 1 401 ? 10.130 -13.388 -33.611 1.00 90.44 401 ALA A O 1
ATOM 3288 N N . ILE A 1 402 ? 11.002 -13.208 -35.670 1.00 88.94 402 ILE A N 1
ATOM 3289 C CA . ILE A 1 402 ? 9.760 -13.497 -36.402 1.00 88.94 402 ILE A CA 1
ATOM 3290 C C . ILE A 1 402 ? 9.290 -14.931 -36.141 1.00 88.94 402 ILE A C 1
ATOM 3292 O O . ILE A 1 402 ? 8.101 -15.141 -35.895 1.00 88.94 402 ILE A O 1
ATOM 3296 N N . ASP A 1 403 ? 10.209 -15.895 -36.129 1.00 91.19 403 ASP A N 1
ATOM 3297 C CA . ASP A 1 403 ? 9.909 -17.302 -35.844 1.00 91.19 403 ASP A CA 1
ATOM 3298 C C . ASP A 1 403 ? 9.381 -17.497 -34.412 1.00 91.19 403 ASP A C 1
ATOM 3300 O O . ASP A 1 403 ? 8.524 -18.347 -34.168 1.00 91.19 403 ASP A O 1
ATOM 3304 N N . LEU A 1 404 ? 9.814 -16.651 -33.470 1.00 86.69 404 LEU A N 1
ATOM 3305 C CA . LEU A 1 404 ? 9.285 -16.588 -32.103 1.00 86.69 404 LEU A CA 1
ATOM 3306 C C . LEU A 1 404 ? 8.037 -15.694 -31.953 1.00 86.69 404 LEU A C 1
ATOM 3308 O O . LEU A 1 404 ? 7.660 -15.335 -30.833 1.00 86.69 404 LEU A O 1
ATOM 3312 N N . GLY A 1 405 ? 7.371 -15.342 -33.054 1.00 83.06 405 GLY A N 1
ATOM 3313 C CA . GLY A 1 405 ? 6.069 -14.675 -33.042 1.00 83.06 405 GLY A CA 1
ATOM 3314 C C . GLY A 1 405 ? 6.110 -13.147 -33.022 1.00 83.06 405 GLY A C 1
ATOM 3315 O O . GLY A 1 405 ? 5.124 -12.529 -32.632 1.00 83.06 405 GLY A O 1
ATOM 3316 N N . PHE A 1 406 ? 7.215 -12.515 -33.429 1.00 79.94 406 PHE A N 1
ATOM 3317 C CA . PHE A 1 406 ? 7.219 -11.073 -33.693 1.00 79.94 406 PHE A CA 1
ATOM 3318 C C . PHE A 1 406 ? 6.323 -10.756 -34.906 1.00 79.94 406 PHE A C 1
ATOM 3320 O O . PHE A 1 406 ? 6.530 -11.303 -35.992 1.00 79.94 406 PHE A O 1
ATOM 3327 N N . ASP A 1 407 ? 5.332 -9.877 -34.737 1.00 72.31 407 ASP A N 1
ATOM 3328 C CA . ASP A 1 407 ? 4.256 -9.627 -35.711 1.00 72.31 407 ASP A CA 1
ATOM 3329 C C . ASP A 1 407 ? 4.157 -8.167 -36.202 1.00 72.31 407 ASP A C 1
ATOM 3331 O O . ASP A 1 407 ? 3.511 -7.891 -37.218 1.00 72.31 407 ASP A O 1
ATOM 3335 N N . ASN A 1 408 ? 4.842 -7.213 -35.560 1.00 69.50 408 ASN A N 1
ATOM 3336 C CA . ASN A 1 408 ? 4.788 -5.805 -35.962 1.00 69.50 408 ASN A CA 1
ATOM 3337 C C . ASN A 1 408 ? 5.782 -5.445 -37.079 1.00 69.50 408 ASN A C 1
ATOM 3339 O O . ASN A 1 408 ? 6.687 -4.617 -36.923 1.00 69.50 408 ASN A O 1
ATOM 3343 N N . TYR A 1 409 ? 5.574 -6.036 -38.252 1.00 71.81 409 TYR A N 1
ATOM 3344 C CA . TYR A 1 409 ? 6.432 -5.833 -39.422 1.00 71.81 409 TYR A CA 1
ATOM 3345 C C . TYR A 1 409 ? 6.411 -4.397 -39.969 1.00 71.81 409 TYR A C 1
ATOM 3347 O O . TYR A 1 409 ? 7.350 -3.987 -40.645 1.00 71.81 409 TYR A O 1
ATOM 3355 N N . ASN A 1 410 ? 5.385 -3.600 -39.645 1.00 71.38 410 ASN A N 1
ATOM 3356 C CA . ASN A 1 410 ? 5.294 -2.204 -40.089 1.00 71.38 410 ASN A CA 1
ATOM 3357 C C . ASN A 1 410 ? 6.434 -1.345 -39.531 1.00 71.38 410 ASN A C 1
ATOM 3359 O O . ASN A 1 410 ? 6.852 -0.381 -40.171 1.00 71.38 410 ASN A O 1
ATOM 3363 N N . HIS A 1 411 ? 6.954 -1.697 -38.352 1.00 72.75 411 HIS A N 1
ATOM 3364 C CA . HIS A 1 411 ? 8.028 -0.942 -37.718 1.00 72.75 411 HIS A CA 1
ATOM 3365 C C . HIS A 1 411 ? 9.371 -1.108 -38.442 1.00 72.75 411 HIS A C 1
ATOM 3367 O O . HIS A 1 411 ? 10.141 -0.154 -38.510 1.00 72.75 411 HIS A O 1
ATOM 3373 N N . LEU A 1 412 ? 9.626 -2.268 -39.059 1.00 79.19 412 LEU A N 1
ATOM 3374 C CA . LEU A 1 412 ? 10.883 -2.553 -39.767 1.00 79.19 412 LEU A CA 1
ATOM 3375 C C . LEU A 1 412 ? 11.196 -1.550 -40.885 1.00 79.19 412 LEU A C 1
ATOM 3377 O O . LEU A 1 412 ? 12.358 -1.374 -41.236 1.00 79.19 412 LEU A O 1
ATOM 3381 N N . TYR A 1 413 ? 10.176 -0.907 -41.455 1.00 77.19 413 TYR A N 1
ATOM 3382 C CA . TYR A 1 413 ? 10.326 0.073 -42.535 1.00 77.19 413 TYR A CA 1
ATOM 3383 C C . TYR A 1 413 ? 10.734 1.465 -42.065 1.00 77.19 413 TYR A C 1
ATOM 3385 O O . TYR A 1 413 ? 11.257 2.251 -42.851 1.00 77.19 413 TYR A O 1
ATOM 3393 N N . ILE A 1 414 ? 10.438 1.789 -40.809 1.00 79.81 414 ILE A N 1
ATOM 3394 C CA . ILE A 1 414 ? 10.604 3.136 -40.251 1.00 79.81 414 ILE A CA 1
ATOM 3395 C C . ILE A 1 414 ? 11.652 3.184 -39.139 1.00 79.81 414 ILE A C 1
ATOM 3397 O O . ILE A 1 414 ? 11.962 4.264 -38.645 1.00 79.81 414 ILE A O 1
ATOM 3401 N N . ASP A 1 415 ? 12.185 2.031 -38.740 1.00 84.75 415 ASP A N 1
ATOM 3402 C CA . ASP A 1 415 ? 13.198 1.927 -37.700 1.00 84.75 415 ASP A CA 1
ATOM 3403 C C . ASP A 1 415 ? 14.551 2.451 -38.205 1.00 84.75 415 ASP A C 1
ATOM 3405 O O . ASP A 1 415 ? 15.176 1.898 -39.116 1.00 84.75 415 ASP A O 1
ATOM 3409 N N . SER A 1 416 ? 14.999 3.553 -37.607 1.00 85.69 416 SER A N 1
ATOM 3410 C CA . SER A 1 416 ? 16.223 4.251 -37.996 1.00 85.69 416 SER A CA 1
ATOM 3411 C C . SER A 1 416 ? 17.494 3.458 -37.697 1.00 85.69 416 SER A C 1
ATOM 3413 O O . SER A 1 416 ? 18.521 3.712 -38.332 1.00 85.69 416 SER A O 1
ATOM 3415 N N . ASP A 1 417 ? 17.438 2.465 -36.807 1.00 88.81 417 ASP A N 1
ATOM 3416 C CA . ASP A 1 417 ? 18.595 1.629 -36.480 1.00 88.81 417 ASP A CA 1
ATOM 3417 C C . ASP A 1 417 ? 19.015 0.743 -37.667 1.00 88.81 417 ASP A C 1
ATOM 3419 O O . ASP A 1 417 ? 20.183 0.370 -37.780 1.00 88.81 417 ASP A O 1
ATOM 3423 N N . PHE A 1 418 ? 18.106 0.476 -38.613 1.00 91.38 418 PHE A N 1
ATOM 3424 C CA . PHE A 1 418 ? 18.409 -0.256 -39.847 1.00 91.38 418 PHE A CA 1
ATOM 3425 C C . PHE A 1 418 ? 18.813 0.643 -41.019 1.00 91.38 418 PHE A C 1
ATOM 3427 O O . PHE A 1 418 ? 19.089 0.143 -42.109 1.00 91.38 418 PHE A O 1
ATOM 3434 N N . PHE A 1 419 ? 18.908 1.965 -40.831 1.00 91.31 419 PHE A N 1
ATOM 3435 C CA . PHE A 1 419 ? 19.208 2.898 -41.923 1.00 91.31 419 PHE A CA 1
ATOM 3436 C C . PHE A 1 419 ? 20.509 2.558 -42.668 1.00 91.31 419 PHE A C 1
ATOM 3438 O O . PHE A 1 419 ? 20.577 2.707 -43.886 1.00 91.31 419 PHE A O 1
ATOM 3445 N N . LYS A 1 420 ? 21.532 2.068 -41.955 1.00 91.88 420 LYS A N 1
ATOM 3446 C CA . LYS A 1 420 ? 22.830 1.698 -42.545 1.00 91.88 420 LYS A CA 1
ATOM 3447 C C . LYS A 1 420 ? 22.788 0.410 -43.373 1.00 91.88 420 LYS A C 1
ATOM 3449 O O . LYS A 1 420 ? 23.696 0.185 -44.163 1.00 91.88 420 LYS A O 1
ATOM 3454 N N . ILE A 1 421 ? 21.754 -0.416 -43.202 1.00 94.38 421 ILE A N 1
ATOM 3455 C CA . ILE A 1 421 ? 21.575 -1.688 -43.918 1.00 94.38 421 ILE A CA 1
ATOM 3456 C C . ILE A 1 421 ? 20.375 -1.661 -44.872 1.00 94.38 421 ILE A C 1
ATOM 3458 O O . ILE A 1 421 ? 20.003 -2.696 -45.413 1.00 94.38 421 ILE A O 1
ATOM 3462 N N . LYS A 1 422 ? 19.758 -0.493 -45.095 1.00 91.69 422 LYS A N 1
ATOM 3463 C CA . LYS A 1 422 ? 18.547 -0.352 -45.922 1.00 91.69 422 LYS A CA 1
ATOM 3464 C C . LYS A 1 422 ? 18.717 -0.873 -47.358 1.00 91.69 422 LYS A C 1
ATOM 3466 O O . LYS A 1 422 ? 17.747 -1.316 -47.955 1.00 91.69 422 LYS A O 1
ATOM 3471 N N . ASP A 1 423 ? 19.945 -0.828 -47.878 1.00 92.56 423 ASP A N 1
ATOM 3472 C CA . ASP A 1 423 ? 20.298 -1.255 -49.236 1.00 92.56 423 ASP A CA 1
ATOM 3473 C C . ASP A 1 423 ? 20.831 -2.708 -49.271 1.00 92.56 423 ASP A C 1
ATOM 3475 O O . ASP A 1 423 ? 21.232 -3.211 -50.319 1.00 92.56 423 ASP A O 1
ATOM 3479 N N . TYR A 1 424 ? 20.858 -3.407 -48.128 1.00 95.62 424 TYR A N 1
ATOM 3480 C CA . TYR A 1 424 ? 21.290 -4.801 -48.042 1.00 95.62 424 TYR A CA 1
ATOM 3481 C C . TYR A 1 424 ? 20.199 -5.730 -48.589 1.00 95.62 424 TYR A C 1
ATOM 3483 O O . TYR A 1 424 ? 19.115 -5.837 -48.013 1.00 95.62 424 TYR A O 1
ATOM 3491 N N . GLN A 1 425 ? 20.493 -6.435 -49.687 1.00 96.69 425 GLN A N 1
ATOM 3492 C CA . GLN A 1 425 ? 19.490 -7.208 -50.430 1.00 96.69 425 GLN A CA 1
ATOM 3493 C C . GLN A 1 425 ? 18.686 -8.201 -49.558 1.00 96.69 425 GLN A C 1
ATOM 3495 O O . GLN A 1 425 ? 17.457 -8.149 -49.607 1.00 96.69 425 GLN A O 1
ATOM 3500 N N . PRO A 1 426 ? 19.296 -9.016 -48.670 1.00 95.94 426 PRO A N 1
ATOM 3501 C CA . PRO A 1 426 ? 18.528 -9.919 -47.806 1.00 95.94 426 PRO A CA 1
ATOM 3502 C C . PRO A 1 426 ? 17.583 -9.219 -46.816 1.00 95.94 426 PRO A C 1
ATOM 3504 O O . PRO A 1 426 ? 16.601 -9.825 -46.379 1.00 95.94 426 PRO A O 1
ATOM 3507 N N . PHE A 1 427 ? 17.860 -7.963 -46.448 1.00 94.19 427 PHE A N 1
ATOM 3508 C CA . PHE A 1 427 ? 16.975 -7.156 -45.604 1.00 94.19 427 PHE A CA 1
ATOM 3509 C C . PHE A 1 427 ? 15.771 -6.640 -46.403 1.00 94.19 427 PHE A C 1
ATOM 3511 O O . PHE A 1 427 ? 14.635 -6.760 -45.938 1.00 94.19 427 PHE A O 1
ATOM 3518 N N . ILE A 1 428 ? 16.001 -6.172 -47.634 1.00 93.06 428 ILE A N 1
ATOM 3519 C CA . ILE A 1 428 ? 14.943 -5.777 -48.579 1.00 93.06 428 ILE A CA 1
ATOM 3520 C C . ILE A 1 428 ? 14.006 -6.961 -48.861 1.00 93.06 428 ILE A C 1
ATOM 3522 O O . ILE A 1 428 ? 12.781 -6.826 -48.803 1.00 93.06 428 ILE A O 1
ATOM 3526 N N . ASP A 1 429 ? 14.571 -8.142 -49.115 1.00 93.69 429 ASP A N 1
ATOM 3527 C CA . ASP A 1 429 ? 13.803 -9.358 -49.392 1.00 93.69 429 ASP A CA 1
ATOM 3528 C C . ASP A 1 429 ? 12.926 -9.756 -48.197 1.00 93.69 429 ASP A C 1
ATOM 3530 O O . ASP A 1 429 ? 11.754 -10.105 -48.365 1.00 93.69 429 ASP A O 1
ATOM 3534 N N . LEU A 1 430 ? 13.470 -9.659 -46.976 1.00 91.69 430 LEU A N 1
ATOM 3535 C CA . LEU A 1 430 ? 12.725 -9.921 -45.746 1.00 91.69 430 LEU A CA 1
ATOM 3536 C C . LEU A 1 430 ? 11.554 -8.946 -45.582 1.00 91.69 430 LEU A C 1
ATOM 3538 O O . LEU A 1 430 ? 10.432 -9.382 -45.325 1.00 91.69 430 LEU A O 1
ATOM 3542 N N . GLN A 1 431 ? 11.790 -7.647 -45.769 1.00 89.81 431 GLN A N 1
ATOM 3543 C CA . GLN A 1 431 ? 10.736 -6.635 -45.721 1.00 89.81 431 GLN A CA 1
ATOM 3544 C C . GLN A 1 431 ? 9.620 -6.964 -46.727 1.00 89.81 431 GLN A C 1
ATOM 3546 O O . GLN A 1 431 ? 8.453 -7.086 -46.351 1.00 89.81 431 GLN A O 1
ATOM 3551 N N . ASN A 1 432 ? 9.965 -7.193 -47.996 1.00 89.31 432 ASN A N 1
ATOM 3552 C CA . ASN A 1 432 ? 8.992 -7.519 -49.043 1.00 89.31 432 ASN A CA 1
ATOM 3553 C C . ASN A 1 432 ? 8.163 -8.772 -48.717 1.00 89.31 432 ASN A C 1
ATOM 3555 O O . ASN A 1 432 ? 6.940 -8.763 -48.888 1.00 89.31 432 ASN A O 1
ATOM 3559 N N . ALA A 1 433 ? 8.797 -9.827 -48.197 1.00 87.62 433 ALA A N 1
ATOM 3560 C CA . ALA A 1 433 ? 8.105 -11.050 -47.792 1.00 87.62 433 ALA A CA 1
ATOM 3561 C C . ALA A 1 433 ? 7.058 -10.796 -46.691 1.00 87.62 433 ALA A C 1
ATOM 3563 O O . ALA A 1 433 ? 5.947 -11.330 -46.747 1.00 87.62 433 ALA A O 1
ATOM 3564 N N . LEU A 1 434 ? 7.383 -9.947 -45.714 1.00 85.69 434 LEU A N 1
ATOM 3565 C CA . LEU A 1 434 ? 6.489 -9.612 -44.604 1.00 85.69 434 LEU A CA 1
ATOM 3566 C C . LEU A 1 434 ? 5.297 -8.755 -45.041 1.00 85.69 434 LEU A C 1
ATOM 3568 O O . LEU A 1 434 ? 4.170 -9.013 -44.613 1.00 85.69 434 LEU A O 1
ATOM 3572 N N . LYS A 1 435 ? 5.510 -7.793 -45.945 1.00 83.75 435 LYS A N 1
ATOM 3573 C CA . LYS A 1 435 ? 4.421 -6.998 -46.534 1.00 83.75 435 LYS A CA 1
ATOM 3574 C C . LYS A 1 435 ? 3.410 -7.876 -47.266 1.00 83.75 435 LYS A C 1
ATOM 3576 O O . LYS A 1 435 ? 2.206 -7.749 -47.047 1.00 83.75 435 LYS A O 1
ATOM 3581 N N . LEU A 1 436 ? 3.894 -8.822 -48.072 1.00 83.19 436 LEU A N 1
ATOM 3582 C CA . LEU A 1 436 ? 3.036 -9.779 -48.775 1.00 83.19 436 LEU A CA 1
ATOM 3583 C C . LEU A 1 436 ? 2.238 -10.667 -47.807 1.00 83.19 436 LEU A C 1
ATOM 3585 O O . LEU A 1 436 ? 1.084 -10.995 -48.088 1.00 83.19 436 LEU A O 1
ATOM 3589 N N . LYS A 1 437 ? 2.828 -11.058 -46.669 1.00 81.50 437 LYS A N 1
ATOM 3590 C CA . LYS A 1 437 ? 2.139 -11.832 -45.624 1.00 81.50 437 LYS A CA 1
ATOM 3591 C C . LYS A 1 437 ? 0.983 -11.032 -45.005 1.00 81.50 437 LYS A C 1
ATOM 3593 O O . LYS A 1 437 ? -0.138 -11.534 -44.971 1.00 81.50 437 LYS A O 1
ATOM 3598 N N . GLN A 1 438 ? 1.215 -9.772 -44.632 1.00 76.94 438 GLN A N 1
ATOM 3599 C CA . GLN A 1 438 ? 0.177 -8.895 -44.069 1.00 76.94 438 GLN A CA 1
ATOM 3600 C C . GLN A 1 438 ? -0.967 -8.606 -45.050 1.00 76.94 438 GLN A C 1
ATOM 3602 O O . GLN A 1 438 ? -2.134 -8.576 -44.664 1.00 76.94 438 GLN A O 1
ATOM 3607 N N . GLU A 1 439 ? -0.657 -8.387 -46.330 1.00 80.19 439 GLU A N 1
ATOM 3608 C CA . GLU A 1 439 ? -1.677 -8.165 -47.363 1.00 80.19 439 GLU A CA 1
ATOM 3609 C C . GLU A 1 439 ? -2.569 -9.397 -47.571 1.00 80.19 439 GLU A C 1
ATOM 3611 O O . GLU A 1 439 ? -3.757 -9.252 -47.863 1.00 80.19 439 GLU A O 1
ATOM 3616 N N . LYS A 1 440 ? -2.023 -10.608 -47.399 1.00 78.25 440 LYS A N 1
ATOM 3617 C CA . LYS A 1 440 ? -2.792 -11.861 -47.445 1.00 78.25 440 LYS A CA 1
ATOM 3618 C C . LYS A 1 440 ? -3.664 -12.057 -46.205 1.00 78.25 440 LYS A C 1
ATOM 3620 O O . LYS A 1 440 ? -4.777 -12.553 -46.341 1.00 78.25 440 LYS A O 1
ATOM 3625 N N . GLU A 1 441 ? -3.183 -11.667 -45.028 1.00 76.06 441 GLU A N 1
ATOM 3626 C CA . GLU A 1 441 ? -3.938 -11.750 -43.770 1.00 76.06 441 GLU A CA 1
ATOM 3627 C C . GLU A 1 441 ? -5.109 -10.759 -43.726 1.00 76.06 441 GLU A C 1
ATOM 3629 O O . GLU A 1 441 ? -6.164 -11.113 -43.226 1.00 76.06 441 GLU A O 1
ATOM 3634 N N . LYS A 1 442 ? -4.982 -9.566 -44.327 1.00 71.25 442 LYS A N 1
ATOM 3635 C CA . LYS A 1 442 ? -6.081 -8.580 -44.437 1.00 71.25 442 LYS A CA 1
ATOM 3636 C C . LYS A 1 442 ? -7.181 -8.944 -45.444 1.00 71.25 442 LYS A C 1
ATOM 3638 O O . LYS A 1 442 ? -8.217 -8.287 -45.467 1.00 71.25 442 LYS A O 1
ATOM 3643 N N . LYS A 1 443 ? -6.920 -9.903 -46.338 1.00 67.88 443 LYS A N 1
ATOM 3644 C CA . LYS A 1 443 ? -7.866 -10.375 -47.368 1.00 67.88 443 LYS A CA 1
ATOM 3645 C C . LYS A 1 443 ? -8.644 -11.627 -46.944 1.00 67.88 443 LYS A C 1
ATOM 3647 O O . LYS A 1 443 ? -9.515 -12.060 -47.696 1.00 67.88 443 LYS A O 1
ATOM 3652 N N . LYS A 1 444 ? -8.297 -12.218 -45.802 1.00 53.72 444 LYS A N 1
ATOM 3653 C CA . LYS A 1 444 ? -9.057 -13.270 -45.120 1.00 53.72 444 LYS A CA 1
ATOM 3654 C C . LYS A 1 444 ? -9.882 -12.637 -44.011 1.00 53.72 444 LYS A C 1
ATOM 3656 O O . LYS A 1 444 ? -10.945 -13.218 -43.714 1.00 53.72 444 LYS A O 1
#

pLDDT: mean 84.89, std 14.14, range [27.58, 98.62]

Sequence (444 aa):
MIYFQKYVLFIFLVLLDLNSLAQRDLILKRSLTIKCPNPEYFINRCSYNLLVPFSRPGKQEISEYKYSVAPFNVFKTENNDYFLNWKNKSFFELNTVKLEVTMKVKIKIYDLKTAKKHPVKNNKDLDTLSCLKDEENFRSNSKSIKAVAENLKGNDREEIVKNIFNYVDSVLDYHIFYFQDRGAKQALKDGKGDCTEYSELMITLCRAKKIPARIVKGLIPNSNGTIGHHNWVEVYFPQYDWVAFDPTWADSPKATTSFYSMKNAYIQTSNQRYISDVKTSCQSEEFPFSIKLNDTCMDLTNSISQKVKSAQEYYQSNQLVKAAGLIDTLILLEPDNYVFWLYRGVIYAREGQFEKGLECLKTSLKNTETNLEKNRCLYGFANFYGLKSDGENAVKYLREAIDLGFDNYNHLYIDSDFFKIKDYQPFIDLQNALKLKQEKEKKK